Protein AF-0000000076203631 (afdb_homodimer)

Solvent-accessible surface area (backbone atoms only — not comparable to full-atom values): 40685 Å² total; per-residue (Å²): 132,81,82,68,73,54,86,56,91,79,55,89,30,80,54,53,46,38,46,44,26,65,40,68,74,50,63,63,54,38,56,41,88,77,49,19,18,61,64,33,24,41,32,68,60,69,45,66,81,49,62,50,99,61,74,35,20,18,23,36,54,64,45,44,68,76,36,38,41,27,37,27,39,86,60,60,20,25,45,54,44,47,38,35,33,23,18,29,49,13,48,28,66,32,36,33,29,35,38,40,85,86,68,46,77,41,82,59,42,72,54,97,72,64,53,72,34,96,45,40,44,75,48,59,74,85,56,78,60,48,94,51,50,32,33,36,40,36,45,29,30,35,20,51,82,63,71,30,55,37,25,42,14,18,42,38,40,29,29,20,65,53,84,64,60,72,54,65,60,84,60,52,58,31,59,35,36,49,67,51,52,63,27,67,75,73,35,76,42,39,32,30,27,86,85,40,78,42,30,37,43,62,52,61,44,31,55,62,15,62,45,48,32,55,50,58,65,54,57,65,65,61,76,70,66,71,87,73,72,78,75,75,81,71,77,76,65,74,76,62,81,75,63,80,45,67,78,72,60,72,53,45,75,46,78,98,44,58,50,68,40,47,53,46,49,48,40,26,68,46,45,76,42,75,62,93,84,62,58,64,86,50,32,63,58,32,29,54,53,24,60,71,41,48,27,64,48,56,31,18,36,31,52,51,53,42,65,41,64,61,41,81,88,45,35,56,59,52,38,51,56,35,67,72,42,85,77,61,45,60,54,60,46,53,51,34,50,52,51,41,38,79,38,39,84,62,39,67,71,33,67,74,43,68,68,41,57,67,70,58,43,50,53,50,51,50,60,41,47,55,65,69,74,103,132,80,82,68,72,55,86,59,92,77,57,88,30,82,55,54,46,38,47,42,26,66,39,70,76,48,63,64,53,36,56,38,88,77,48,19,19,61,63,32,24,40,32,70,61,68,45,65,81,49,61,50,99,60,74,35,19,18,24,35,55,65,45,44,68,76,37,37,39,28,37,28,38,87,61,60,19,26,44,55,44,48,36,35,32,23,19,29,48,13,47,28,65,31,36,34,28,35,37,39,86,87,70,48,77,41,82,58,44,74,51,96,71,66,51,73,34,98,46,40,45,74,48,60,74,84,57,78,59,45,95,51,50,34,33,35,38,37,43,29,30,35,20,51,83,63,71,31,56,39,26,40,17,19,43,36,42,30,29,21,64,54,84,64,60,73,54,66,58,83,61,52,58,30,61,33,38,48,67,50,51,61,29,68,73,73,36,77,41,37,32,30,27,88,85,42,79,42,31,38,43,62,52,61,44,31,54,62,15,61,44,47,32,53,51,58,64,54,56,66,64,61,74,67,67,70,88,75,71,76,75,76,82,69,80,75,65,74,77,62,81,76,63,78,45,69,80,72,60,72,51,45,73,46,80,98,46,57,52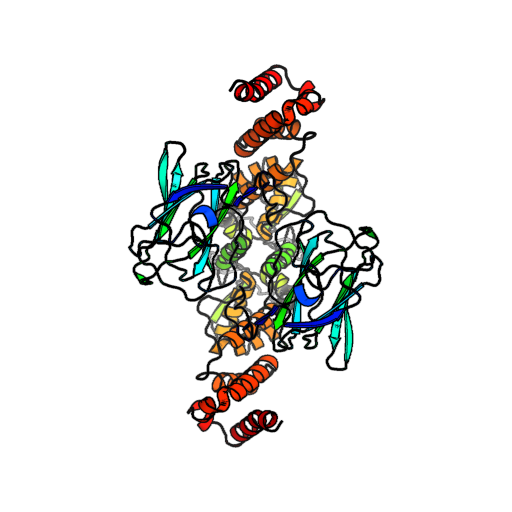,68,40,46,53,49,50,50,42,24,67,46,44,75,42,78,63,93,83,63,59,65,86,51,32,64,57,32,30,54,52,24,60,72,40,50,27,66,49,54,32,19,36,32,51,52,51,41,66,43,65,59,42,80,87,45,34,56,60,52,38,51,56,36,67,72,42,86,77,62,47,61,54,59,46,53,52,35,51,50,51,42,39,78,38,40,83,61,37,67,70,32,66,72,41,67,67,41,57,68,70,58,43,52,52,52,49,50,60,43,47,56,67,68,73,103

Sequence (748 aa):
MAYKAVRNSNGNNPNFVEQWVSKVLHYSSQYDSQSWPASCVEGKPRVYPKYGDIAGAWAQKQKDANQFIEIEYEEKIYIDKIDIYETYHAGMVKCIKAKHPNGSWVKVWNTPKVSCITHSRIFSPDFERLSFQSNVLRIEVDCTVASNWCEIDAVKISGTKFNFDLPPSPADITNDLAKLVNNSQFSDVSFNVNGNIFHGHRAIMSVRSEYFRAMFSFDGSSQKNSSATSYDLSDKSPPSYESLSLSHEKPIELKDVDDRAFSIILHYIYTNKLPQNCQSQILPKVWRTADRFSLDGLKSLAIFELSSALTIQNVVEVYVDVISALPIIESIKTICENYMQENMAEVVRLPSFTSLPQGLMLELIQKMTEKMKIMAYKAVRNSNGNNPNFVEQWVSKVLHYSSQYDSQSWPASCVEGKPRVYPKYGDIAGAWAQKQKDANQFIEIEYEEKIYIDKIDIYETYHAGMVKCIKAKHPNGSWVKVWNTPKVSCITHSRIFSPDFERLSFQSNVLRIEVDCTVASNWCEIDAVKISGTKFNFDLPPSPADITNDLAKLVNNSQFSDVSFNVNGNIFHGHRAIMSVRSEYFRAMFSFDGSSQKNSSATSYDLSDKSPPSYESLSLSHEKPIELKDVDDRAFSIILHYIYTNKLPQNCQSQILPKVWRTADRFSLDGLKSLAIFELSSALTIQNVVEVYVDVISALPIIESIKTICENYMQENMAEVVRLPSFTSLPQGLMLELIQKMTEKMKI

Structure (mmCIF, N/CA/C/O backbone):
data_AF-0000000076203631-model_v1
#
loop_
_entity.id
_entity.type
_entity.pdbx_description
1 polymer 'Speckle-type POZ protein'
#
loop_
_atom_site.group_PDB
_atom_site.id
_atom_site.type_symbol
_atom_site.label_atom_id
_atom_site.label_alt_id
_atom_site.label_comp_id
_atom_site.label_asym_id
_atom_site.label_entity_id
_atom_site.label_seq_id
_atom_site.pdbx_PDB_ins_code
_atom_site.Cartn_x
_atom_site.Cartn_y
_atom_site.Cartn_z
_atom_site.occupancy
_atom_site.B_iso_or_equiv
_atom_site.auth_seq_id
_atom_site.auth_comp_id
_atom_site.auth_asym_id
_atom_site.auth_atom_id
_atom_site.pdbx_PDB_model_num
ATOM 1 N N . MET A 1 1 ? 29.062 17.734 1.979 1 18.59 1 MET A N 1
ATOM 2 C CA . MET A 1 1 ? 27.969 17.703 1.013 1 18.59 1 MET A CA 1
ATOM 3 C C . MET A 1 1 ? 26.703 17.125 1.646 1 18.59 1 MET A C 1
ATOM 5 O O . MET A 1 1 ? 26.688 15.977 2.094 1 18.59 1 MET A O 1
ATOM 9 N N . ALA A 1 2 ? 25.875 17.984 2.279 1 23.89 2 ALA A N 1
ATOM 10 C CA . ALA A 1 2 ? 24.734 17.688 3.15 1 23.89 2 ALA A CA 1
ATOM 11 C C . ALA A 1 2 ? 23.703 16.828 2.436 1 23.89 2 ALA A C 1
ATOM 13 O O . ALA A 1 2 ? 23.234 17.172 1.348 1 23.89 2 ALA A O 1
ATOM 14 N N . TYR A 1 3 ? 23.828 15.578 2.578 1 23.2 3 TYR A N 1
ATOM 15 C CA . TYR A 1 3 ? 22.875 14.648 1.989 1 23.2 3 TYR A CA 1
ATOM 16 C C . TYR A 1 3 ? 21.438 15.078 2.287 1 23.2 3 TYR A C 1
ATOM 18 O O . TYR A 1 3 ? 21.031 15.141 3.449 1 23.2 3 TYR A O 1
ATOM 26 N N . LYS A 1 4 ? 20.969 16.016 1.452 1 29.23 4 LYS A N 1
ATOM 27 C CA . LYS A 1 4 ? 19.609 16.562 1.559 1 29.23 4 LYS A CA 1
ATOM 28 C C . LYS A 1 4 ? 18.578 15.445 1.668 1 29.23 4 LYS A C 1
ATOM 30 O O . LYS A 1 4 ? 18.797 14.336 1.178 1 29.23 4 LYS A O 1
ATOM 35 N N . ALA A 1 5 ? 17.562 15.648 2.492 1 32.19 5 ALA A N 1
ATOM 36 C CA . ALA A 1 5 ? 16.391 14.836 2.791 1 32.19 5 ALA A CA 1
ATOM 37 C C . ALA A 1 5 ? 15.773 14.266 1.515 1 32.19 5 ALA A C 1
ATOM 39 O O . ALA A 1 5 ? 15.586 14.984 0.53 1 32.19 5 ALA A O 1
ATOM 40 N N . VAL A 1 6 ? 16.047 13.031 1.18 1 31.91 6 VAL A N 1
ATOM 41 C CA . VAL A 1 6 ? 15.484 12.297 0.057 1 31.91 6 VAL A CA 1
ATOM 42 C C . VAL A 1 6 ? 13.969 12.445 0.049 1 31.91 6 VAL A C 1
ATOM 44 O O . VAL A 1 6 ? 13.32 12.336 1.095 1 31.91 6 VAL A O 1
ATOM 47 N N . ARG A 1 7 ? 13.398 13.078 -0.939 1 34.06 7 ARG A N 1
ATOM 48 C CA . ARG A 1 7 ? 11.961 13.203 -1.14 1 34.06 7 ARG A CA 1
ATOM 49 C C . ARG A 1 7 ? 11.281 11.844 -1.114 1 34.06 7 ARG A C 1
ATOM 51 O O . ARG A 1 7 ? 11.703 10.922 -1.82 1 34.06 7 ARG A O 1
ATOM 58 N N . ASN A 1 8 ? 10.68 11.312 -0.001 1 37.34 8 ASN A N 1
ATOM 59 C CA . ASN A 1 8 ? 9.977 10.062 0.277 1 37.34 8 ASN A CA 1
ATOM 60 C C . ASN A 1 8 ? 8.758 9.891 -0.634 1 37.34 8 ASN A C 1
ATOM 62 O O . ASN A 1 8 ? 8.266 10.859 -1.207 1 37.34 8 ASN A O 1
ATOM 66 N N . SER A 1 9 ? 8.297 8.68 -0.839 1 37.81 9 SER A N 1
ATOM 67 C CA . SER A 1 9 ? 7.133 8.18 -1.564 1 37.81 9 SER A CA 1
ATOM 68 C C . SER A 1 9 ? 5.859 8.898 -1.138 1 37.81 9 SER A C 1
ATOM 70 O O . SER A 1 9 ? 4.82 8.781 -1.794 1 37.81 9 SER A O 1
ATOM 72 N N . ASN A 1 10 ? 5.633 9.195 0.218 1 41.84 10 ASN A N 1
ATOM 73 C CA . ASN A 1 10 ? 4.398 9.773 0.736 1 41.84 10 ASN A CA 1
ATOM 74 C C . ASN A 1 10 ? 4.254 11.242 0.331 1 41.84 10 ASN A C 1
ATOM 76 O O . ASN A 1 10 ? 4.547 12.141 1.121 1 41.84 10 ASN A O 1
ATOM 80 N N . GLY A 1 11 ? 4.18 11.5 -0.825 1 53.25 11 GLY A N 1
ATOM 81 C CA . GLY A 1 11 ? 3.926 12.844 -1.324 1 53.25 11 GLY A CA 1
ATOM 82 C C . GLY A 1 11 ? 4.883 13.875 -0.764 1 53.25 11 GLY A C 1
ATOM 83 O O . GLY A 1 11 ? 5.691 13.57 0.117 1 53.25 11 GLY A O 1
ATOM 84 N N . ASN A 1 12 ? 5.133 14.93 -1.358 1 68.88 12 ASN A N 1
ATOM 85 C CA . ASN A 1 12 ? 6.012 16.094 -1.27 1 68.88 12 ASN A CA 1
ATOM 86 C C . ASN A 1 12 ? 5.738 16.906 -0.008 1 68.88 12 ASN A C 1
ATOM 88 O O . ASN A 1 12 ? 5.801 18.141 -0.033 1 68.88 12 ASN A O 1
ATOM 92 N N . ASN A 1 13 ? 5.371 16.031 1.267 1 86.5 13 ASN A N 1
ATOM 93 C CA . ASN A 1 13 ? 5.172 16.875 2.441 1 86.5 13 ASN A CA 1
ATOM 94 C C . ASN A 1 13 ? 6.496 17.219 3.119 1 86.5 13 ASN A C 1
ATOM 96 O O . ASN A 1 13 ? 7.203 16.328 3.592 1 86.5 13 ASN A O 1
ATOM 100 N N . PRO A 1 14 ? 6.805 18.391 3.217 1 89.38 14 PRO A N 1
ATOM 101 C CA . PRO A 1 14 ? 8.102 18.812 3.752 1 89.38 14 PRO A CA 1
ATOM 102 C C . PRO A 1 14 ? 8.242 18.516 5.246 1 89.38 14 PRO A C 1
ATOM 104 O O . PRO A 1 14 ? 9.352 18.562 5.785 1 89.38 14 PRO A O 1
ATOM 107 N N . ASN A 1 15 ? 7.125 18.266 5.906 1 92.56 15 ASN A N 1
ATOM 108 C CA . ASN A 1 15 ? 7.168 18.016 7.34 1 92.56 15 ASN A CA 1
ATOM 109 C C . ASN A 1 15 ? 7.285 16.516 7.633 1 92.56 15 ASN A C 1
ATOM 111 O O . ASN A 1 15 ? 7.363 16.109 8.797 1 92.56 15 ASN A O 1
ATOM 115 N N . PHE A 1 16 ? 7.234 15.695 6.672 1 92.94 16 PHE A N 1
ATOM 116 C CA . PHE A 1 16 ? 7.578 14.281 6.754 1 92.94 16 PHE A CA 1
ATOM 117 C C . PHE A 1 16 ? 8.992 14.031 6.242 1 92.94 16 PHE A C 1
ATOM 119 O O . PHE A 1 16 ? 9.32 14.391 5.109 1 92.94 16 PHE A O 1
ATOM 126 N N . VAL A 1 17 ? 9.805 13.406 7.129 1 94.06 17 VAL A N 1
ATOM 127 C CA . VAL A 1 17 ? 11.227 13.305 6.824 1 94.06 17 VAL A CA 1
ATOM 128 C C . VAL A 1 17 ? 11.648 11.836 6.793 1 94.06 17 VAL A C 1
ATOM 130 O O . VAL A 1 17 ? 11.242 11.047 7.652 1 94.06 17 VAL A O 1
ATOM 133 N N . GLU A 1 18 ? 12.312 11.5 5.766 1 93.69 18 GLU A N 1
ATOM 134 C CA . GLU A 1 18 ? 13.07 10.25 5.688 1 93.69 18 GLU A CA 1
ATOM 135 C C . GLU A 1 18 ? 14.57 10.516 5.648 1 93.69 18 GLU A C 1
ATOM 137 O O . GLU A 1 18 ? 15.039 11.359 4.875 1 93.69 18 GLU A O 1
ATOM 142 N N . GLN A 1 19 ? 15.266 9.875 6.488 1 95.25 19 GLN A N 1
ATOM 143 C CA . GLN A 1 19 ? 16.688 10.18 6.523 1 95.25 19 GLN A CA 1
ATOM 144 C C . GLN A 1 19 ? 17.516 8.93 6.809 1 95.25 19 GLN A C 1
ATOM 146 O O . GLN A 1 19 ? 17.047 8.008 7.484 1 95.25 19 GLN A O 1
ATOM 151 N N . TRP A 1 20 ? 18.656 8.953 6.273 1 96.56 20 TRP A N 1
ATOM 152 C CA . TRP A 1 20 ? 19.688 7.938 6.516 1 96.56 20 TRP A CA 1
ATOM 153 C C . TRP A 1 20 ? 20.656 8.398 7.586 1 96.56 20 TRP A C 1
ATOM 155 O O . TRP A 1 20 ? 20.703 9.578 7.938 1 96.56 20 TRP A O 1
ATOM 165 N N . VAL A 1 21 ? 21.438 7.473 8.039 1 98.44 21 VAL A N 1
ATOM 166 C CA . VAL A 1 21 ? 22.422 7.754 9.078 1 98.44 21 VAL A CA 1
ATOM 167 C C . VAL A 1 21 ? 23.422 8.781 8.578 1 98.44 21 VAL A C 1
ATOM 169 O O . VAL A 1 21 ? 23.969 8.641 7.48 1 98.44 21 VAL A O 1
ATOM 172 N N . SER A 1 22 ? 23.656 9.828 9.406 1 98.06 22 SER A N 1
ATOM 173 C CA . SER A 1 22 ? 24.625 10.867 9.086 1 98.06 22 SER A CA 1
ATOM 174 C C . SER A 1 22 ? 25.984 10.555 9.68 1 98.06 22 SER A C 1
ATOM 176 O O . SER A 1 22 ? 27.016 10.812 9.047 1 98.06 22 SER A O 1
ATOM 178 N N . LYS A 1 23 ? 25.875 10 10.891 1 98.25 23 LYS A N 1
ATOM 179 C CA . LYS A 1 23 ? 27.141 9.789 11.602 1 98.25 23 LYS A CA 1
ATOM 180 C C . LYS A 1 23 ? 27.016 8.656 12.617 1 98.25 23 LYS A C 1
ATOM 182 O O . LYS A 1 23 ? 25.984 8.531 13.289 1 98.25 23 LYS A O 1
ATOM 187 N N . VAL A 1 24 ? 28.109 7.875 12.742 1 98.56 24 VAL A N 1
ATOM 188 C CA . VAL A 1 24 ? 28.203 6.883 13.812 1 98.56 24 VAL A CA 1
ATOM 189 C C . VAL A 1 24 ? 28.828 7.516 15.047 1 98.56 24 VAL A C 1
ATOM 191 O O . VAL A 1 24 ? 29.906 8.102 14.977 1 98.56 24 VAL A O 1
ATOM 194 N N . LEU A 1 25 ? 28.172 7.391 16.109 1 98.44 25 LEU A N 1
ATOM 195 C CA . LEU A 1 25 ? 28.641 8 17.344 1 98.44 25 LEU A CA 1
ATOM 196 C C . LEU A 1 25 ? 29.516 7.027 18.125 1 98.44 25 LEU A C 1
ATOM 198 O O . LEU A 1 25 ? 30.594 7.391 18.578 1 98.44 25 LEU A O 1
ATOM 202 N N . HIS A 1 26 ? 28.969 5.863 18.438 1 98.31 26 HIS A N 1
ATOM 203 C CA . HIS A 1 26 ? 29.641 4.828 19.219 1 98.31 26 HIS A CA 1
ATOM 204 C C . HIS A 1 26 ? 29.297 3.438 18.688 1 98.31 26 HIS A C 1
ATOM 206 O O . HIS A 1 26 ? 28.297 3.258 18 1 98.31 26 HIS A O 1
ATOM 212 N N . TYR A 1 27 ? 30.172 2.506 18.969 1 98.44 27 TYR A N 1
ATOM 213 C CA . TYR A 1 27 ? 29.922 1.109 18.625 1 98.44 27 TYR A CA 1
ATOM 214 C C . TYR A 1 27 ? 30.719 0.175 19.531 1 98.44 27 TYR A C 1
ATOM 216 O O . TYR A 1 27 ? 31.719 0.58 20.125 1 98.44 27 TYR A O 1
ATOM 224 N N . SER A 1 28 ? 30.25 -0.989 19.625 1 98 28 SER A N 1
ATOM 225 C CA . SER A 1 28 ? 30.906 -1.979 20.469 1 98 28 SER A CA 1
ATOM 226 C C . SER A 1 28 ? 32.188 -2.494 19.844 1 98 28 SER A C 1
ATOM 228 O O . SER A 1 28 ? 33.25 -2.504 20.484 1 98 28 SER A O 1
ATOM 230 N N . SER A 1 29 ? 32.062 -3.045 18.594 1 97.62 29 SER A N 1
ATOM 231 C CA . SER A 1 29 ? 33.219 -3.535 17.859 1 97.62 29 SER A CA 1
ATOM 232 C C . SER A 1 29 ? 33 -3.447 16.344 1 97.62 29 SER A C 1
ATOM 234 O O . SER A 1 29 ? 31.891 -3.141 15.898 1 97.62 29 SER A O 1
ATOM 236 N N . GLN A 1 30 ? 34 -3.545 15.586 1 97.44 30 GLN A N 1
ATOM 237 C CA . GLN A 1 30 ? 33.938 -3.629 14.133 1 97.44 30 GLN A CA 1
ATOM 238 C C . GLN A 1 30 ? 34.938 -4.66 13.609 1 97.44 30 GLN A C 1
ATOM 240 O O . GLN A 1 30 ? 36.031 -4.824 14.164 1 97.44 30 GLN A O 1
ATOM 245 N N . TYR A 1 31 ? 34.594 -5.324 12.656 1 95.75 31 TYR A N 1
ATOM 246 C CA . TYR A 1 31 ? 35.438 -6.391 12.141 1 95.75 31 TYR A CA 1
ATOM 247 C C . TYR A 1 31 ? 36.812 -5.852 11.727 1 95.75 31 TYR A C 1
ATOM 249 O O . TYR A 1 31 ? 37.844 -6.426 12.078 1 95.75 31 TYR A O 1
ATOM 257 N N . ASP A 1 32 ? 36.781 -4.801 10.922 1 94.5 32 ASP A N 1
ATOM 258 C CA . ASP A 1 32 ? 38 -4.082 10.57 1 94.5 32 ASP A CA 1
ATOM 259 C C . ASP A 1 32 ? 37.719 -2.633 10.195 1 94.5 32 ASP A C 1
ATOM 261 O O . ASP A 1 32 ? 36.562 -2.207 10.234 1 94.5 32 ASP A O 1
ATOM 265 N N . SER A 1 33 ? 38.719 -1.837 9.883 1 94.5 33 SER A N 1
ATOM 266 C CA . SER A 1 33 ? 38.531 -0.406 9.664 1 94.5 33 SER A CA 1
ATOM 267 C C . SER A 1 33 ? 38.406 -0.086 8.172 1 94.5 33 SER A C 1
ATOM 269 O O . SER A 1 33 ? 38.219 1.069 7.801 1 94.5 33 SER A O 1
ATOM 271 N N . GLN A 1 34 ? 38.375 -1.071 7.391 1 93 34 GLN A N 1
ATOM 272 C CA . GLN A 1 34 ? 38.406 -0.813 5.957 1 93 34 GLN A CA 1
ATOM 273 C C . GLN A 1 34 ? 37.188 -1.383 5.258 1 93 34 GLN A C 1
ATOM 275 O O . GLN A 1 34 ? 36.469 -0.658 4.566 1 93 34 GLN A O 1
ATOM 280 N N . SER A 1 35 ? 36.938 -2.672 5.535 1 94 35 SER A N 1
ATOM 281 C CA . SER A 1 35 ? 35.906 -3.387 4.766 1 94 35 SER A CA 1
ATOM 282 C C . SER A 1 35 ? 34.562 -3.395 5.488 1 94 35 SER A C 1
ATOM 284 O O . SER A 1 35 ? 33.531 -3.193 4.867 1 94 35 SER A O 1
ATOM 286 N N . TRP A 1 36 ? 34.688 -3.598 6.793 1 96.44 36 TRP A N 1
ATOM 287 C CA . TRP A 1 36 ? 33.438 -3.748 7.562 1 96.44 36 TRP A CA 1
ATOM 288 C C . TRP A 1 36 ? 33.469 -2.842 8.789 1 96.44 36 TRP A C 1
ATOM 290 O O . TRP A 1 36 ? 33.156 -3.285 9.898 1 96.44 36 TRP A O 1
ATOM 300 N N . PRO A 1 37 ? 33.812 -1.604 8.539 1 97.81 37 PRO A N 1
ATOM 301 C CA . PRO A 1 37 ? 33.781 -0.687 9.68 1 97.81 37 PRO A CA 1
ATOM 302 C C . PRO A 1 37 ? 32.344 -0.264 10.055 1 97.81 37 PRO A C 1
ATOM 304 O O . PRO A 1 37 ? 31.422 -0.428 9.25 1 97.81 37 PRO A O 1
ATOM 307 N N . ALA A 1 38 ? 32.188 0.257 11.234 1 98.06 38 ALA A N 1
ATOM 308 C CA . ALA A 1 38 ? 30.891 0.779 11.688 1 98.06 38 ALA A CA 1
ATOM 309 C C . ALA A 1 38 ? 30.406 1.916 10.789 1 98.06 38 ALA A C 1
ATOM 311 O O . ALA A 1 38 ? 29.203 2.082 10.578 1 98.06 38 ALA A O 1
ATOM 312 N N . SER A 1 39 ? 31.312 2.645 10.18 1 97.62 39 SER A N 1
ATOM 313 C CA . SER A 1 39 ? 30.984 3.824 9.391 1 97.62 39 SER A CA 1
ATOM 314 C C . SER A 1 39 ? 30.266 3.443 8.102 1 97.62 39 SER A C 1
ATOM 316 O O . SER A 1 39 ? 29.688 4.301 7.422 1 97.62 39 SER A O 1
ATOM 318 N N . CYS A 1 40 ? 30.266 2.174 7.809 1 96.88 40 CYS A N 1
ATOM 319 C CA . CYS A 1 40 ? 29.609 1.71 6.598 1 96.88 40 CYS A CA 1
ATOM 320 C C . CYS A 1 40 ? 28.094 1.896 6.695 1 96.88 40 CYS A C 1
ATOM 322 O O . CYS A 1 40 ? 27.391 1.876 5.68 1 96.88 40 CYS A O 1
ATOM 324 N N . VAL A 1 41 ? 27.594 2.1 7.902 1 97.81 41 VAL A N 1
ATOM 325 C CA . VAL A 1 41 ? 26.156 2.238 8.094 1 97.81 41 VAL A CA 1
ATOM 326 C C . VAL A 1 41 ? 25.719 3.646 7.699 1 97.81 41 VAL A C 1
ATOM 328 O O . VAL A 1 41 ? 24.516 3.918 7.57 1 97.81 41 VAL A O 1
ATOM 331 N N . GLU A 1 42 ? 26.672 4.551 7.516 1 97.38 42 GLU A N 1
ATOM 332 C CA . GLU A 1 42 ? 26.359 5.93 7.164 1 97.38 42 GLU A CA 1
ATOM 333 C C . GLU A 1 42 ? 25.891 6.031 5.711 1 97.38 42 GLU A C 1
ATOM 335 O O . GLU A 1 42 ? 26.562 5.543 4.805 1 97.38 42 GLU A O 1
ATOM 340 N N . GLY A 1 43 ? 24.734 6.641 5.582 1 94.31 43 GLY A N 1
ATOM 341 C CA . GLY A 1 43 ? 24.219 6.859 4.238 1 94.31 43 GLY A CA 1
ATOM 342 C C . GLY A 1 43 ? 23.344 5.723 3.742 1 94.31 43 GLY A C 1
ATOM 343 O O . GLY A 1 43 ? 22.766 4.977 4.539 1 94.31 43 GLY A O 1
ATOM 344 N N . LYS A 1 44 ? 23.156 5.75 2.412 1 90.25 44 LYS A N 1
ATOM 345 C CA . LYS A 1 44 ? 22.312 4.77 1.737 1 90.25 44 LYS A CA 1
ATOM 346 C C . LYS A 1 44 ? 22.984 3.4 1.696 1 90.25 44 LYS A C 1
ATOM 348 O O . LYS A 1 44 ? 24.203 3.299 1.832 1 90.25 44 LYS A O 1
ATOM 353 N N . PRO A 1 45 ? 22.172 2.336 1.548 1 90.31 45 PRO A N 1
ATOM 354 C CA . PRO A 1 45 ? 22.766 0.994 1.513 1 90.31 45 PRO A CA 1
ATOM 355 C C . PRO A 1 45 ? 23.797 0.835 0.407 1 90.31 45 PRO A C 1
ATOM 357 O O . PRO A 1 45 ? 23.625 1.36 -0.695 1 90.31 45 PRO A O 1
ATOM 360 N N . ARG A 1 46 ? 24.844 0.086 0.727 1 87.5 46 ARG A N 1
ATOM 361 C CA . ARG A 1 46 ? 25.906 -0.167 -0.228 1 87.5 46 ARG A CA 1
ATOM 362 C C . ARG A 1 46 ? 25.875 -1.606 -0.73 1 87.5 46 ARG A C 1
ATOM 364 O O . ARG A 1 46 ? 26.328 -1.896 -1.84 1 87.5 46 ARG A O 1
ATOM 371 N N . VAL A 1 47 ? 25.344 -2.455 0.108 1 88.94 47 VAL A N 1
ATOM 372 C CA . VAL A 1 47 ? 25.406 -3.885 -0.185 1 88.94 47 VAL A CA 1
ATOM 373 C C . VAL A 1 47 ? 24.016 -4.391 -0.554 1 88.94 47 VAL A C 1
ATOM 375 O O . VAL A 1 47 ? 23.844 -5.094 -1.552 1 88.94 47 VAL A O 1
ATOM 378 N N . TYR A 1 48 ? 23.078 -4.008 0.145 1 86.56 48 TYR A N 1
ATOM 379 C CA . TYR A 1 48 ? 21.703 -4.426 -0.113 1 86.56 48 TYR A CA 1
ATOM 380 C C . TYR A 1 48 ? 21.281 -4.09 -1.541 1 86.56 48 TYR A C 1
ATOM 382 O O . TYR A 1 48 ? 21.609 -3.018 -2.053 1 86.56 48 TYR A O 1
ATOM 390 N N . PRO A 1 49 ? 20.609 -5.102 -2.205 1 82.38 49 PRO A N 1
ATOM 391 C CA . PRO A 1 49 ? 19.875 -6.27 -1.702 1 82.38 49 PRO A CA 1
ATOM 392 C C . PRO A 1 49 ? 20.703 -7.559 -1.806 1 82.38 49 PRO A C 1
ATOM 394 O O . PRO A 1 49 ? 20.156 -8.648 -1.621 1 82.38 49 PRO A O 1
ATOM 397 N N . LYS A 1 50 ? 21.953 -7.469 -2.023 1 80.75 50 LYS A N 1
ATOM 398 C CA . LYS A 1 50 ? 22.797 -8.664 -2.107 1 80.75 50 LYS A CA 1
ATOM 399 C C . LYS A 1 50 ? 22.938 -9.328 -0.741 1 80.75 50 LYS A C 1
ATOM 401 O O . LYS A 1 50 ? 22.797 -8.672 0.292 1 80.75 50 LYS A O 1
ATOM 406 N N . TYR A 1 51 ? 23.172 -10.594 -0.762 1 87.31 51 TYR A N 1
ATOM 407 C CA . TYR A 1 51 ? 23.375 -11.391 0.44 1 87.31 51 TYR A CA 1
ATOM 408 C C . TYR A 1 51 ? 24.719 -12.133 0.381 1 87.31 51 TYR A C 1
ATOM 410 O O . TYR A 1 51 ? 25.047 -12.734 -0.64 1 87.31 51 TYR A O 1
ATOM 418 N N . GLY A 1 52 ? 25.391 -12.102 1.353 1 89.44 52 GLY A N 1
ATOM 419 C CA . GLY A 1 52 ? 26.672 -12.773 1.439 1 89.44 52 GLY A CA 1
ATOM 420 C C . GLY A 1 52 ? 27.75 -11.938 2.107 1 89.44 52 GLY A C 1
ATOM 421 O O . GLY A 1 52 ? 27.469 -10.836 2.592 1 89.44 52 GLY A O 1
ATOM 422 N N . ASP A 1 53 ? 28.906 -12.461 2.193 1 90.81 53 ASP A N 1
ATOM 423 C CA . ASP A 1 53 ? 30.047 -11.781 2.803 1 90.81 53 ASP A CA 1
ATOM 424 C C . ASP A 1 53 ? 30.641 -10.75 1.85 1 90.81 53 ASP A C 1
ATOM 426 O O . ASP A 1 53 ? 31.719 -10.969 1.28 1 90.81 53 ASP A O 1
ATOM 430 N N . ILE A 1 54 ? 29.969 -9.688 1.762 1 92 54 ILE A N 1
ATOM 431 C CA . ILE A 1 54 ? 30.344 -8.617 0.835 1 92 54 ILE A CA 1
ATOM 432 C C . ILE A 1 54 ? 30.719 -7.359 1.616 1 92 54 ILE A C 1
ATOM 434 O O . ILE A 1 54 ? 29.922 -6.875 2.432 1 92 54 ILE A O 1
ATOM 438 N N . ALA A 1 55 ? 31.859 -6.828 1.28 1 93.94 55 ALA A N 1
ATOM 439 C CA . ALA A 1 55 ? 32.375 -5.66 1.999 1 93.94 55 ALA A CA 1
ATOM 440 C C . ALA A 1 55 ? 31.469 -4.453 1.79 1 93.94 55 ALA A C 1
ATOM 442 O O . ALA A 1 55 ? 30.969 -4.227 0.686 1 93.94 55 ALA A O 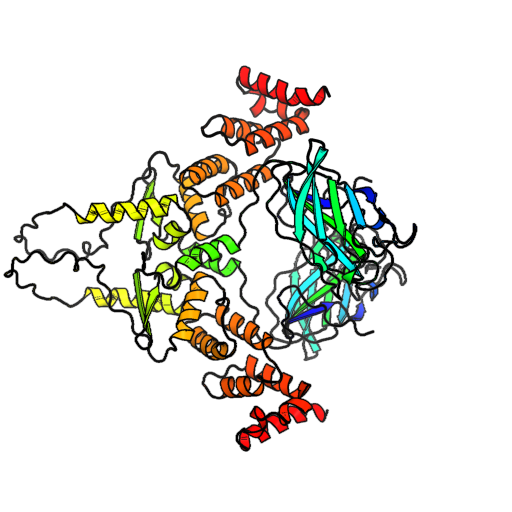1
ATOM 443 N N . GLY A 1 56 ? 31.297 -3.639 2.883 1 94.31 56 GLY A N 1
ATOM 444 C CA . GLY A 1 56 ? 30.531 -2.406 2.727 1 94.31 56 GLY A CA 1
ATOM 445 C C . GLY A 1 56 ? 29.453 -2.234 3.771 1 94.31 56 GLY A C 1
ATOM 446 O O . GLY A 1 56 ? 28.719 -1.248 3.748 1 94.31 56 GLY A O 1
ATOM 447 N N . ALA A 1 57 ? 29.422 -3.217 4.77 1 97 57 ALA A N 1
ATOM 448 C CA . ALA A 1 57 ? 28.469 -3.152 5.871 1 97 57 ALA A CA 1
ATOM 449 C C . ALA A 1 57 ? 29.188 -3.205 7.219 1 97 57 ALA A C 1
ATOM 451 O O . ALA A 1 57 ? 30.359 -3.572 7.289 1 97 57 ALA A O 1
ATOM 452 N N . TRP A 1 58 ? 28.453 -2.84 8.227 1 98.31 58 TRP A N 1
ATOM 453 C CA . TRP A 1 58 ? 29.016 -2.984 9.57 1 98.31 58 TRP A CA 1
ATOM 454 C C . TRP A 1 58 ? 28.953 -4.434 10.031 1 98.31 58 TRP A C 1
ATOM 456 O O . TRP A 1 58 ? 27.891 -5.059 9.977 1 98.31 58 TRP A O 1
ATOM 466 N N . ALA A 1 59 ? 30.062 -4.918 10.422 1 97.94 59 ALA A N 1
ATOM 467 C CA . ALA A 1 59 ? 30.188 -6.227 11.062 1 97.94 59 ALA A CA 1
ATOM 468 C C . ALA A 1 59 ? 30.969 -6.137 12.367 1 97.94 59 ALA A C 1
ATOM 470 O O . ALA A 1 59 ? 31.906 -5.352 12.484 1 97.94 59 ALA A O 1
ATOM 471 N N . GLN A 1 60 ? 30.578 -6.98 13.266 1 96.56 60 GLN A N 1
ATOM 472 C CA . GLN A 1 60 ? 31.203 -6.945 14.586 1 96.56 60 GLN A CA 1
ATOM 473 C C . GLN A 1 60 ? 32.438 -7.82 14.625 1 96.56 60 GLN A C 1
ATOM 475 O O . GLN A 1 60 ? 32.531 -8.828 13.922 1 96.56 60 GLN A O 1
ATOM 480 N N . LYS A 1 61 ? 33.375 -7.402 15.43 1 96.81 61 LYS A N 1
ATOM 481 C CA . LYS A 1 61 ? 34.531 -8.234 15.688 1 96.81 61 LYS A CA 1
ATOM 482 C C . LYS A 1 61 ? 34.188 -9.367 16.656 1 96.81 61 LYS A C 1
ATOM 484 O O . LYS A 1 61 ? 34.562 -10.523 16.422 1 96.81 61 LYS A O 1
ATOM 489 N N . GLN A 1 62 ? 33.531 -8.938 17.781 1 95.5 62 GLN A N 1
ATOM 490 C CA . GLN A 1 62 ? 33.125 -9.914 18.781 1 95.5 62 GLN A CA 1
ATOM 491 C C . GLN A 1 62 ? 31.797 -10.562 18.391 1 95.5 62 GLN A C 1
ATOM 493 O O . GLN A 1 62 ? 30.875 -9.891 17.906 1 95.5 62 GLN A O 1
ATOM 498 N N . LYS A 1 63 ? 31.719 -11.812 18.625 1 95.56 63 LYS A N 1
ATOM 499 C CA . LYS A 1 63 ? 30.547 -12.562 18.188 1 95.56 63 LYS A CA 1
ATOM 500 C C . LYS A 1 63 ? 29.641 -12.906 19.375 1 95.56 63 LYS A C 1
ATOM 502 O O . LYS A 1 63 ? 29.094 -14.008 19.453 1 95.56 63 LYS A O 1
ATOM 507 N N . ASP A 1 64 ? 29.547 -11.992 20.281 1 95.5 64 ASP A N 1
ATOM 508 C CA . ASP A 1 64 ? 28.75 -12.234 21.484 1 95.5 64 ASP A CA 1
ATOM 509 C C . ASP A 1 64 ? 27.406 -11.516 21.406 1 95.5 64 ASP A C 1
ATOM 511 O O . ASP A 1 64 ? 27 -11.07 20.344 1 95.5 64 ASP A O 1
ATOM 515 N N . ALA A 1 65 ? 26.672 -11.477 22.578 1 95.56 65 ALA A N 1
ATOM 516 C CA . ALA A 1 65 ? 25.297 -10.977 22.609 1 95.56 65 ALA A CA 1
ATOM 517 C C . ALA A 1 65 ? 25.266 -9.508 23.016 1 95.56 65 ALA A C 1
ATOM 519 O O . ALA A 1 65 ? 24.188 -8.953 23.281 1 95.56 65 ALA A O 1
ATOM 520 N N . ASN A 1 66 ? 26.359 -8.797 23.031 1 95.88 66 ASN A N 1
ATOM 521 C CA . ASN A 1 66 ? 26.406 -7.461 23.609 1 95.88 66 ASN A CA 1
ATOM 522 C C . ASN A 1 66 ? 26.875 -6.422 22.594 1 95.88 66 ASN A C 1
ATOM 524 O O . ASN A 1 66 ? 27.422 -5.383 22.969 1 95.88 66 ASN A O 1
ATOM 528 N N . GLN A 1 67 ? 26.672 -6.734 21.375 1 97.69 67 GLN A N 1
ATOM 529 C CA . GLN A 1 67 ? 27.125 -5.816 20.328 1 97.69 67 GLN A CA 1
ATOM 530 C C . GLN A 1 67 ? 26.094 -4.719 20.078 1 97.69 67 GLN A C 1
ATOM 532 O O . GLN A 1 67 ? 24.891 -4.961 20.156 1 97.69 67 GLN A O 1
ATOM 537 N N . PHE A 1 68 ? 26.594 -3.479 19.812 1 98.56 68 PHE A N 1
ATOM 538 C CA . PHE A 1 68 ? 25.672 -2.379 19.547 1 98.56 68 PHE A CA 1
ATOM 539 C C . PHE A 1 68 ? 26.328 -1.333 18.641 1 98.5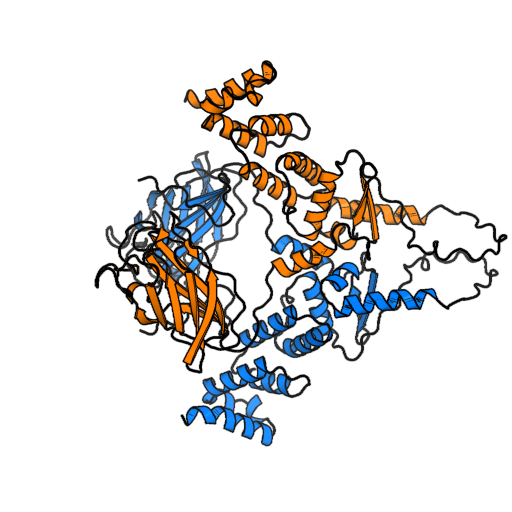6 68 PHE A C 1
ATOM 541 O O . PHE A 1 68 ? 27.547 -1.325 18.469 1 98.56 68 PHE A O 1
ATOM 548 N N . ILE A 1 69 ? 25.5 -0.532 18.031 1 98.75 69 ILE A N 1
ATOM 549 C CA . ILE A 1 69 ? 25.938 0.646 17.281 1 98.75 69 ILE A CA 1
ATOM 550 C C . ILE A 1 69 ? 25.016 1.819 17.594 1 98.75 69 ILE A C 1
ATOM 552 O O . ILE A 1 69 ? 23.797 1.646 17.734 1 98.75 69 ILE A O 1
ATOM 556 N N . GLU A 1 70 ? 25.594 2.971 17.875 1 98.81 70 GLU A N 1
ATOM 557 C CA . GLU A 1 70 ? 24.875 4.223 18.094 1 98.81 70 GLU A CA 1
ATOM 558 C C . GLU A 1 70 ? 25.031 5.168 16.906 1 98.81 70 GLU A C 1
ATOM 560 O O . GLU A 1 70 ? 26.156 5.512 16.531 1 98.81 70 GLU A O 1
ATOM 565 N N . ILE A 1 71 ? 23.922 5.566 16.422 1 98.81 71 ILE A N 1
ATOM 566 C CA . ILE A 1 71 ? 23.953 6.293 15.156 1 98.81 71 ILE A CA 1
ATOM 567 C C . ILE A 1 71 ? 23.141 7.582 15.281 1 98.81 71 ILE A C 1
ATOM 569 O O . ILE A 1 71 ? 22.203 7.652 16.078 1 98.81 71 ILE A O 1
ATOM 573 N N . GLU A 1 72 ? 23.531 8.539 14.461 1 98.69 72 GLU A N 1
ATOM 574 C CA . GLU A 1 72 ? 22.922 9.859 14.492 1 98.69 72 GLU A CA 1
ATOM 575 C C . GLU A 1 72 ? 22.422 10.273 13.109 1 98.69 72 GLU A C 1
ATOM 577 O O . GLU A 1 72 ? 23.062 9.961 12.094 1 98.69 72 GLU A O 1
ATOM 582 N N . TYR A 1 73 ? 21.328 10.898 13.141 1 98.31 73 TYR A N 1
ATOM 583 C CA . TYR A 1 73 ? 20.734 11.477 11.945 1 98.31 73 TYR A CA 1
ATOM 584 C C . TYR A 1 73 ? 20.812 13 11.969 1 98.31 73 TYR A C 1
ATOM 586 O O . TYR A 1 73 ? 21.109 13.594 13.008 1 98.31 73 TYR A O 1
ATOM 594 N N . GLU A 1 74 ? 20.547 13.57 10.898 1 97.25 74 GLU A N 1
ATOM 595 C CA . GLU A 1 74 ? 20.719 15.016 10.75 1 97.25 74 GLU A CA 1
ATOM 596 C C . GLU A 1 74 ? 19.641 15.781 11.531 1 97.25 74 GLU A C 1
ATOM 598 O O . GLU A 1 74 ? 19.953 16.719 12.266 1 97.25 74 GLU A O 1
ATOM 603 N N . GLU A 1 75 ? 18.422 15.375 11.43 1 96.19 75 GLU A N 1
ATOM 604 C CA . GLU A 1 75 ? 17.312 16.109 12.016 1 96.19 75 GLU A CA 1
ATOM 605 C C . GLU A 1 75 ? 16.625 15.297 13.102 1 96.19 75 GLU A C 1
ATOM 607 O O . GLU A 1 75 ? 16.438 14.086 12.961 1 96.19 75 GLU A O 1
ATOM 612 N N . LYS A 1 76 ? 16.234 16.016 14.125 1 97.56 76 LYS A N 1
ATOM 613 C CA . LYS A 1 76 ? 15.375 15.391 15.133 1 97.56 76 LYS A CA 1
ATOM 614 C C . LYS A 1 76 ? 13.93 15.312 14.656 1 97.56 76 LYS A C 1
ATOM 616 O O . LYS A 1 76 ? 13.367 16.312 14.211 1 97.56 76 LYS A O 1
ATOM 621 N N . ILE A 1 77 ? 13.359 14.125 14.742 1 97.44 77 ILE A N 1
ATOM 622 C CA . ILE A 1 77 ? 11.984 13.969 14.297 1 97.44 77 ILE A CA 1
ATOM 623 C C . ILE A 1 77 ? 11.219 13.078 15.266 1 97.44 77 ILE A C 1
ATOM 625 O O . ILE A 1 77 ? 11.82 12.438 16.141 1 97.44 77 ILE A O 1
ATOM 629 N N . TYR A 1 78 ? 9.898 13.172 15.195 1 97.19 78 TYR A N 1
ATOM 630 C CA . TYR A 1 78 ? 9.047 12.164 15.812 1 97.19 78 TYR A CA 1
ATOM 631 C C . TYR A 1 78 ? 9.055 10.875 15 1 97.19 78 TYR A C 1
ATOM 633 O O . TYR A 1 78 ? 8.359 10.773 13.984 1 97.19 78 TYR A O 1
ATOM 641 N N . ILE A 1 79 ? 9.766 9.906 15.469 1 97.62 79 ILE A N 1
ATOM 642 C CA . ILE A 1 79 ? 10.055 8.719 14.664 1 97.62 79 ILE A CA 1
ATOM 643 C C . ILE A 1 79 ? 8.82 7.82 14.617 1 97.62 79 ILE A C 1
ATOM 645 O O . ILE A 1 79 ? 8.258 7.48 15.656 1 97.62 79 ILE A O 1
ATOM 649 N N . ASP A 1 80 ? 8.477 7.469 13.391 1 95.81 80 ASP A N 1
ATOM 650 C CA . ASP A 1 80 ? 7.309 6.625 13.148 1 95.81 80 ASP A CA 1
ATOM 651 C C . ASP A 1 80 ? 7.723 5.266 12.594 1 95.81 80 ASP A C 1
ATOM 653 O O . ASP A 1 80 ? 7 4.277 12.75 1 95.81 80 ASP A O 1
ATOM 657 N N . LYS A 1 81 ? 8.781 5.188 11.922 1 96.38 81 LYS A N 1
ATOM 658 C CA . LYS A 1 81 ? 9.234 3.959 11.273 1 96.38 81 LYS A CA 1
ATOM 659 C C . LYS A 1 81 ? 10.758 3.855 11.305 1 96.38 81 LYS A C 1
ATOM 661 O O . LYS A 1 81 ? 11.461 4.863 11.164 1 96.38 81 LYS A O 1
ATOM 666 N N . ILE A 1 82 ? 11.211 2.65 11.43 1 97.94 82 ILE A N 1
ATOM 667 C CA . ILE A 1 82 ? 12.633 2.318 11.367 1 97.94 82 ILE A CA 1
ATOM 668 C C . ILE A 1 82 ? 12.844 1.162 10.391 1 97.94 82 ILE A C 1
ATOM 670 O O . ILE A 1 82 ? 12.18 0.128 10.492 1 97.94 82 ILE A O 1
ATOM 674 N N . ASP A 1 83 ? 13.727 1.389 9.438 1 96.75 83 ASP A N 1
ATOM 675 C CA . ASP A 1 83 ? 14.102 0.349 8.484 1 96.75 83 ASP A CA 1
ATOM 676 C C . ASP A 1 83 ? 15.578 -0.016 8.625 1 96.75 83 ASP A C 1
ATOM 678 O O . ASP A 1 83 ? 16.453 0.815 8.375 1 96.75 83 ASP A O 1
ATOM 682 N N . ILE A 1 84 ? 15.805 -1.217 8.984 1 98.12 84 ILE A N 1
ATOM 683 C CA . ILE A 1 84 ? 17.172 -1.708 9.125 1 98.12 84 ILE A CA 1
ATOM 684 C C . ILE A 1 84 ? 17.5 -2.652 7.969 1 98.12 84 ILE A C 1
ATOM 686 O O . ILE A 1 84 ? 16.875 -3.709 7.824 1 98.12 84 ILE A O 1
ATOM 690 N N . TYR A 1 85 ? 18.469 -2.236 7.223 1 95.31 85 TYR A N 1
ATOM 691 C CA . TYR A 1 85 ? 18.906 -3.043 6.09 1 95.31 85 TYR A CA 1
ATOM 692 C C . TYR A 1 85 ? 19.953 -4.066 6.52 1 95.31 85 TYR A C 1
ATOM 694 O O . TYR A 1 85 ? 21.109 -3.721 6.734 1 95.31 85 TYR A O 1
ATOM 702 N N . GLU A 1 86 ? 19.484 -5.32 6.582 1 96.75 86 GLU A N 1
ATOM 703 C CA . GLU A 1 86 ? 20.344 -6.422 7 1 96.75 86 GLU A CA 1
ATOM 704 C C . GLU A 1 86 ? 20.781 -7.258 5.801 1 96.75 86 GLU A C 1
ATOM 706 O O . GLU A 1 86 ? 19.984 -7.527 4.898 1 96.75 86 GLU A O 1
ATOM 711 N N . THR A 1 87 ? 22.016 -7.645 5.785 1 94.5 87 THR A N 1
ATOM 712 C CA . THR A 1 87 ? 22.531 -8.438 4.672 1 94.5 87 THR A CA 1
ATOM 713 C C . THR A 1 87 ? 23.016 -9.797 5.156 1 94.5 87 THR A C 1
ATOM 715 O O . THR A 1 87 ? 22.219 -10.711 5.379 1 94.5 87 THR A O 1
ATOM 718 N N . TYR A 1 88 ? 24.375 -9.898 5.52 1 94.94 88 TYR A N 1
ATOM 719 C CA . TYR A 1 88 ? 24.875 -11.203 5.934 1 94.94 88 TYR A CA 1
ATOM 720 C C . TYR A 1 88 ? 24.438 -11.531 7.355 1 94.94 88 TYR A C 1
ATOM 722 O O . TYR A 1 88 ? 24.562 -10.695 8.25 1 94.94 88 TYR A O 1
ATOM 730 N N . HIS A 1 89 ? 23.828 -12.758 7.539 1 95.5 89 HIS A N 1
ATOM 731 C CA . HIS A 1 89 ? 23.312 -13.227 8.82 1 95.5 89 HIS A CA 1
ATOM 732 C C . HIS A 1 89 ? 22.281 -12.258 9.383 1 95.5 89 HIS A C 1
ATOM 734 O O . HIS A 1 89 ? 22.391 -11.828 10.531 1 95.5 89 HIS A O 1
ATOM 740 N N . ALA A 1 90 ? 21.266 -11.977 8.656 1 95.94 90 ALA A N 1
ATOM 741 C CA . ALA A 1 90 ? 20.156 -11.117 9.062 1 95.94 90 ALA A CA 1
ATOM 742 C C . ALA A 1 90 ? 19.375 -11.742 10.211 1 95.94 90 ALA A C 1
ATOM 744 O O . ALA A 1 90 ? 19.422 -12.953 10.422 1 95.94 90 ALA A O 1
ATOM 745 N N . GLY A 1 91 ? 18.703 -10.906 11.031 1 96.94 91 GLY A N 1
ATOM 746 C CA . GLY A 1 91 ? 17.812 -11.406 12.062 1 96.94 91 GLY A CA 1
ATOM 747 C C . GLY A 1 91 ? 18.406 -11.344 13.453 1 96.94 91 GLY A C 1
ATOM 748 O O . GLY A 1 91 ? 17.812 -11.844 14.414 1 96.94 91 GLY A O 1
ATOM 749 N N . MET A 1 92 ? 19.516 -10.695 13.578 1 97.38 92 MET A N 1
ATOM 750 C CA . MET A 1 92 ? 20.234 -10.75 14.852 1 97.38 92 MET A CA 1
ATOM 751 C C . MET A 1 92 ? 19.953 -9.508 15.688 1 97.38 92 MET A C 1
ATOM 753 O O . MET A 1 92 ? 20.422 -9.391 16.812 1 97.38 92 MET A O 1
ATOM 757 N N . VAL A 1 93 ? 19.141 -8.562 15.219 1 98.19 93 VAL A N 1
ATOM 758 C CA . VAL A 1 93 ? 18.766 -7.387 15.992 1 98.19 93 VAL A CA 1
ATOM 759 C C . VAL A 1 93 ? 17.906 -7.801 17.188 1 98.19 93 VAL A C 1
ATOM 761 O O . VAL A 1 93 ? 16.891 -8.469 17.016 1 98.19 93 VAL A O 1
ATOM 764 N N . LYS A 1 94 ? 18.266 -7.359 18.344 1 97.88 94 LYS A N 1
ATOM 765 C CA . LYS A 1 94 ? 17.562 -7.797 19.547 1 97.88 94 LYS A CA 1
ATOM 766 C C . LYS A 1 94 ? 16.844 -6.629 20.219 1 97.88 94 LYS A C 1
ATOM 768 O O . LYS A 1 94 ? 15.828 -6.82 20.891 1 97.88 94 LYS A O 1
ATOM 773 N N . CYS A 1 95 ? 17.422 -5.465 20.031 1 98.38 95 CYS A N 1
ATOM 774 C CA . CYS A 1 95 ? 16.859 -4.312 20.719 1 98.38 95 CYS A CA 1
ATOM 775 C C . CYS A 1 95 ? 17.172 -3.021 19.969 1 98.38 95 CYS A C 1
ATOM 777 O O . CYS A 1 95 ? 18.266 -2.877 19.406 1 98.38 95 CYS A O 1
ATOM 779 N N . ILE A 1 96 ? 16.203 -2.104 19.953 1 98.81 96 ILE A N 1
ATOM 780 C CA . ILE A 1 96 ? 16.359 -0.77 19.375 1 98.81 96 ILE A CA 1
ATOM 781 C C . ILE A 1 96 ? 15.969 0.284 20.406 1 98.81 96 ILE A C 1
ATOM 783 O O . ILE A 1 96 ? 14.891 0.211 21 1 98.81 96 ILE A O 1
ATOM 787 N N . LYS A 1 97 ? 16.828 1.24 20.609 1 98.75 97 LYS A N 1
ATOM 788 C CA . LYS A 1 97 ? 16.547 2.332 21.531 1 98.75 97 LYS A CA 1
ATOM 789 C C . LYS A 1 97 ? 16.703 3.688 20.859 1 98.75 97 LYS A C 1
ATOM 791 O O . LYS A 1 97 ? 17.5 3.834 19.922 1 98.75 97 LYS A O 1
ATOM 796 N N . ALA A 1 98 ? 15.961 4.625 21.312 1 98.75 98 ALA A N 1
ATOM 797 C CA . ALA A 1 98 ? 16.078 6.008 20.859 1 98.75 98 ALA A CA 1
ATOM 798 C C . ALA A 1 98 ? 16.469 6.93 22.016 1 98.75 98 ALA A C 1
ATOM 800 O O . ALA A 1 98 ? 16.031 6.738 23.156 1 98.75 98 ALA A O 1
ATOM 801 N N . LYS A 1 99 ? 17.203 7.875 21.672 1 98.56 99 LYS A N 1
ATOM 802 C CA . LYS A 1 99 ? 17.656 8.812 22.703 1 98.56 99 LYS A CA 1
ATOM 803 C C . LYS A 1 99 ? 16.625 9.922 22.922 1 98.56 99 LYS A C 1
ATOM 805 O O . LYS A 1 99 ? 16.266 10.633 21.984 1 98.56 99 LYS A O 1
ATOM 810 N N . HIS A 1 100 ? 16.219 10.078 24.172 1 97.88 100 HIS A N 1
ATOM 811 C CA . HIS A 1 100 ? 15.32 11.148 24.562 1 97.88 100 HIS A CA 1
ATOM 812 C C . HIS A 1 100 ? 16.062 12.484 24.672 1 97.88 100 HIS A C 1
ATOM 814 O O . HIS A 1 100 ? 17.25 12.516 24.969 1 97.88 100 HIS A O 1
ATOM 820 N N . PRO A 1 101 ? 15.336 13.555 24.469 1 96 101 PRO A N 1
ATOM 821 C CA . PRO A 1 101 ? 15.984 14.859 24.625 1 96 101 PRO A CA 1
ATOM 822 C C . PRO A 1 101 ? 16.594 15.07 26 1 96 101 PRO A C 1
ATOM 824 O O . PRO A 1 101 ? 17.547 15.844 26.156 1 96 101 PRO A O 1
ATOM 827 N N . ASN A 1 102 ? 16.172 14.375 26.938 1 96.88 102 ASN A N 1
ATOM 828 C CA . ASN A 1 102 ? 16.703 14.508 28.281 1 96.88 102 ASN A CA 1
ATOM 829 C C . ASN A 1 102 ? 17.969 13.664 28.469 1 96.88 102 ASN A C 1
ATOM 831 O O . ASN A 1 102 ? 18.562 13.648 29.547 1 96.88 102 ASN A O 1
ATOM 835 N N . GLY A 1 103 ? 18.266 12.914 27.484 1 96.69 103 GLY A N 1
ATOM 836 C CA . GLY A 1 103 ? 19.531 12.188 27.5 1 96.69 103 GLY A CA 1
ATOM 837 C C . GLY A 1 103 ? 19.359 10.703 27.766 1 96.69 103 GLY A C 1
ATOM 838 O O . GLY A 1 103 ? 20.297 9.922 27.562 1 96.69 103 GLY A O 1
ATOM 839 N N . SER A 1 104 ? 18.188 10.32 28.141 1 97.69 104 SER A N 1
ATOM 840 C CA . SER A 1 104 ? 17.969 8.914 28.469 1 97.69 104 SER A CA 1
ATOM 841 C C . SER A 1 104 ? 17.641 8.109 27.219 1 97.69 104 SER A C 1
ATOM 843 O O . SER A 1 104 ? 17.172 8.664 26.219 1 97.69 104 SER A O 1
ATOM 845 N N . TRP A 1 105 ? 17.953 6.84 27.312 1 98.12 105 TRP A N 1
ATOM 846 C CA . TRP A 1 105 ? 17.578 5.926 26.234 1 98.12 105 TRP A CA 1
ATOM 847 C C . TRP A 1 105 ? 16.188 5.352 26.484 1 98.12 105 TRP A C 1
ATOM 849 O O . TRP A 1 105 ? 15.867 4.926 27.609 1 98.12 105 TRP A O 1
ATOM 859 N N . VAL A 1 106 ? 15.406 5.363 25.484 1 98.12 106 VAL A N 1
ATOM 860 C CA . VAL A 1 106 ? 14.07 4.781 25.547 1 98.12 106 VAL A CA 1
ATOM 861 C C . VAL A 1 106 ? 13.984 3.58 24.609 1 98.12 106 VAL A C 1
ATOM 863 O O . VAL A 1 106 ? 14.273 3.697 23.422 1 98.12 106 VAL A O 1
ATOM 866 N N . LYS A 1 107 ? 13.555 2.451 25.156 1 97.94 107 LYS A N 1
ATOM 867 C CA . LYS A 1 107 ? 13.398 1.247 24.344 1 97.94 107 LYS A CA 1
ATOM 868 C C . LYS A 1 107 ? 12.211 1.379 23.391 1 97.94 107 LYS A C 1
ATOM 870 O O . LYS A 1 107 ? 11.078 1.602 23.828 1 97.94 107 LYS A O 1
ATOM 875 N N . VAL A 1 108 ? 12.508 1.227 22.109 1 97.88 108 VAL A N 1
ATOM 876 C CA . VAL A 1 108 ? 11.508 1.361 21.062 1 97.88 108 VAL A CA 1
ATOM 877 C C . VAL A 1 108 ? 10.977 -0.017 20.672 1 97.88 108 VAL A C 1
ATOM 879 O O . VAL A 1 108 ? 9.781 -0.17 20.391 1 97.88 108 VAL A O 1
ATOM 882 N N . TRP A 1 109 ? 11.836 -0.961 20.594 1 98 109 TRP A N 1
ATOM 883 C CA . TRP A 1 109 ? 11.516 -2.326 20.188 1 98 109 TRP A CA 1
ATOM 884 C C . TRP A 1 109 ? 12.492 -3.32 20.797 1 98 109 TRP A C 1
ATOM 886 O O . TRP A 1 109 ? 13.68 -3.016 20.969 1 98 109 TRP A O 1
ATOM 896 N N . ASN A 1 110 ? 11.984 -4.512 21.125 1 97.62 110 ASN A N 1
ATOM 897 C CA . ASN A 1 110 ? 12.844 -5.582 21.625 1 97.62 110 ASN A CA 1
ATOM 898 C C . ASN A 1 110 ? 12.25 -6.957 21.344 1 97.62 110 ASN A C 1
ATOM 900 O O . ASN A 1 110 ? 11.047 -7.078 21.109 1 97.62 110 ASN A O 1
ATOM 904 N N . THR A 1 111 ? 13.094 -7.914 21.25 1 96.75 111 THR A N 1
ATOM 905 C CA . THR A 1 111 ? 12.68 -9.305 21.125 1 96.75 111 THR A CA 1
ATOM 906 C C . THR A 1 111 ? 13.461 -10.195 22.078 1 96.75 111 THR A C 1
ATOM 908 O O . THR A 1 111 ? 14.648 -9.961 22.328 1 96.75 111 THR A O 1
ATOM 911 N N . PRO A 1 112 ? 12.797 -11.18 22.625 1 93.75 112 PRO A N 1
ATOM 912 C CA . PRO A 1 112 ? 13.492 -12.094 23.516 1 93.75 112 PRO A CA 1
ATOM 913 C C . PRO A 1 112 ? 14.391 -13.086 22.781 1 93.75 112 PRO A C 1
ATOM 915 O O . PRO A 1 112 ? 15.305 -13.664 23.375 1 93.75 112 PRO A O 1
ATOM 918 N N . LYS A 1 113 ? 14.016 -13.32 21.5 1 94 113 LYS A N 1
ATOM 919 C CA . LYS A 1 113 ? 14.758 -14.32 20.734 1 94 113 LYS A CA 1
ATOM 920 C C . LYS A 1 113 ? 15.047 -13.836 19.328 1 94 113 LYS A C 1
ATOM 922 O O . LYS A 1 113 ? 14.141 -13.367 18.625 1 94 113 LYS A O 1
ATOM 927 N N . VAL A 1 114 ? 16.375 -14.016 18.969 1 95.69 114 VAL A N 1
ATOM 928 C CA . VAL A 1 114 ? 16.766 -13.656 17.594 1 95.69 114 VAL A CA 1
ATOM 929 C C . VAL A 1 114 ? 16.844 -14.922 16.75 1 95.69 114 VAL A C 1
ATOM 931 O O . VAL A 1 114 ? 16.953 -16.031 17.266 1 95.69 114 VAL A O 1
ATOM 934 N N . SER A 1 115 ? 16.703 -14.781 15.445 1 94.5 115 SER A N 1
ATOM 935 C CA . SER A 1 115 ? 16.812 -15.883 14.492 1 94.5 115 SER A CA 1
ATOM 936 C C . SER A 1 115 ? 17.625 -15.477 13.266 1 94.5 115 SER A C 1
ATOM 938 O O . SER A 1 115 ? 17.344 -14.453 12.648 1 94.5 115 SER A O 1
ATOM 940 N N . CYS A 1 116 ? 18.516 -16.391 12.914 1 93.81 116 CYS A N 1
ATOM 941 C CA . CYS A 1 116 ? 19.391 -16.094 11.781 1 93.81 116 CYS A CA 1
ATOM 942 C C . CYS A 1 116 ? 18.688 -16.375 10.461 1 93.81 116 CYS A C 1
ATOM 944 O O . CYS A 1 116 ? 18.172 -17.469 10.234 1 93.81 116 CYS A O 1
ATOM 946 N N . ILE A 1 117 ? 18.672 -15.414 9.586 1 92.75 117 ILE A N 1
ATOM 947 C CA . ILE A 1 117 ? 18.016 -15.469 8.289 1 92.75 117 ILE A CA 1
ATOM 948 C C . ILE A 1 117 ? 19.062 -15.531 7.176 1 92.75 117 ILE A C 1
ATOM 950 O O . ILE A 1 117 ? 20.062 -14.812 7.219 1 92.75 117 ILE A O 1
ATOM 954 N N . THR A 1 118 ? 18.891 -16.344 6.109 1 89.38 118 THR A N 1
ATOM 955 C CA . THR A 1 118 ? 19.922 -16.609 5.105 1 89.38 118 THR A CA 1
ATOM 956 C C . THR A 1 118 ? 19.656 -15.797 3.84 1 89.38 118 THR A C 1
ATOM 958 O O . THR A 1 118 ? 19.953 -16.25 2.732 1 89.38 118 THR A O 1
ATOM 961 N N . HIS A 1 119 ? 19 -14.773 3.98 1 86.12 119 HIS A N 1
ATOM 962 C CA . HIS A 1 119 ? 18.828 -13.797 2.912 1 86.12 119 HIS A CA 1
ATOM 963 C C . HIS A 1 119 ? 18.812 -12.375 3.459 1 86.12 119 HIS A C 1
ATOM 965 O O . HIS A 1 119 ? 18.562 -12.164 4.648 1 86.12 119 HIS A O 1
ATOM 971 N N . SER A 1 120 ? 19.109 -11.484 2.594 1 89.88 120 SER A N 1
ATOM 972 C CA . SER A 1 120 ? 19.047 -10.086 3.016 1 89.88 120 SER A CA 1
ATOM 973 C C . SER A 1 120 ? 17.609 -9.648 3.25 1 89.88 120 SER A C 1
ATOM 975 O O . SER A 1 120 ? 16.672 -10.258 2.73 1 89.88 120 SER A O 1
ATOM 977 N N . ARG A 1 121 ? 17.484 -8.641 4.121 1 90.31 121 ARG A N 1
ATOM 978 C CA . ARG A 1 121 ? 16.141 -8.133 4.375 1 90.31 121 ARG A CA 1
ATOM 979 C C . ARG A 1 121 ? 16.188 -6.676 4.836 1 90.31 121 ARG A C 1
ATOM 981 O O . ARG A 1 121 ? 17.234 -6.184 5.254 1 90.31 121 ARG A O 1
ATOM 988 N N . ILE A 1 122 ? 15.062 -6.035 4.602 1 91.06 122 ILE A N 1
ATOM 989 C CA . ILE A 1 122 ? 14.766 -4.801 5.32 1 91.06 122 ILE A CA 1
ATOM 990 C C . ILE A 1 122 ? 13.906 -5.109 6.543 1 91.06 122 ILE A C 1
ATOM 992 O O . ILE A 1 122 ? 12.75 -5.52 6.414 1 91.06 122 ILE A O 1
ATOM 996 N N . PHE A 1 123 ? 14.523 -4.977 7.66 1 95.69 123 PHE A N 1
ATOM 997 C CA . PHE A 1 123 ? 13.805 -5.215 8.914 1 95.69 123 PHE A CA 1
ATOM 998 C C . PHE A 1 123 ? 13.125 -3.941 9.398 1 95.69 123 PHE A C 1
ATOM 1000 O O . PHE A 1 123 ? 13.789 -2.965 9.742 1 95.69 123 PHE A O 1
ATOM 1007 N N . SER A 1 124 ? 11.828 -3.982 9.445 1 96.62 124 SER A N 1
ATOM 1008 C CA . SER A 1 124 ? 11 -2.863 9.883 1 96.62 124 SER A CA 1
ATOM 1009 C C . SER A 1 124 ? 10.094 -3.27 11.039 1 96.62 124 SER A C 1
ATOM 1011 O O . SER A 1 124 ? 8.906 -3.549 10.836 1 96.62 124 SER A O 1
ATOM 1013 N N . PRO A 1 125 ? 10.547 -3.189 12.25 1 95.94 125 PRO A N 1
ATOM 1014 C CA . PRO A 1 125 ? 9.727 -3.627 13.383 1 95.94 125 PRO A CA 1
ATOM 1015 C C . PRO A 1 125 ? 8.523 -2.723 13.625 1 95.94 125 PRO A C 1
ATOM 1017 O O . PRO A 1 125 ? 8.57 -1.53 13.312 1 95.94 125 PRO A O 1
ATOM 1020 N N . ASP A 1 126 ? 7.492 -3.359 14.195 1 93.12 126 ASP A N 1
ATOM 1021 C CA . ASP A 1 126 ? 6.316 -2.596 14.602 1 93.12 126 ASP A CA 1
ATOM 1022 C C . ASP A 1 126 ? 6.504 -2.004 15.992 1 93.12 126 ASP A C 1
ATOM 1024 O O . ASP A 1 126 ? 6.926 -2.699 16.922 1 93.12 126 ASP A O 1
ATOM 1028 N N . PHE A 1 127 ? 6.246 -0.733 16.109 1 94.25 127 PHE A N 1
ATOM 1029 C CA . PHE A 1 127 ? 6.266 -0.043 17.391 1 94.25 127 PHE A CA 1
ATOM 1030 C C . PHE A 1 127 ? 5.383 1.197 17.359 1 94.25 127 PHE A C 1
ATOM 1032 O O . PHE A 1 127 ? 4.938 1.616 16.281 1 94.25 127 PHE A O 1
ATOM 1039 N N . GLU A 1 128 ? 5.094 1.727 18.547 1 92.62 128 GLU A N 1
ATOM 1040 C CA . GLU A 1 128 ? 4.324 2.961 18.641 1 92.62 128 GLU A CA 1
ATOM 1041 C C . GLU A 1 128 ? 5.195 4.18 18.344 1 92.62 128 GLU A C 1
ATOM 1043 O O . GLU A 1 128 ? 6.328 4.27 18.828 1 92.62 128 GLU A O 1
ATOM 1048 N N . ARG A 1 129 ? 4.637 5.02 17.594 1 93.44 129 ARG A N 1
ATOM 1049 C CA . ARG A 1 129 ? 5.336 6.262 17.281 1 93.44 129 ARG A CA 1
ATOM 1050 C C . ARG A 1 129 ? 5.852 6.934 18.547 1 93.44 129 ARG A C 1
ATOM 1052 O O . ARG A 1 129 ? 5.148 6.984 19.562 1 93.44 129 ARG A O 1
ATOM 1059 N N . LEU A 1 130 ? 7.004 7.52 18.422 1 94.62 130 LEU A N 1
ATOM 1060 C CA . LEU A 1 130 ? 7.594 8.172 19.594 1 94.62 130 LEU A CA 1
ATOM 1061 C C . LEU A 1 130 ? 6.883 9.484 19.891 1 94.62 130 LEU A C 1
ATOM 1063 O O . LEU A 1 130 ? 6.52 10.227 18.984 1 94.62 130 LEU A O 1
ATOM 1067 N N . SER A 1 131 ? 6.758 9.828 21.203 1 94.69 131 SER A N 1
ATOM 1068 C CA . SER A 1 131 ? 6.105 11.047 21.656 1 94.69 131 SER A CA 1
ATOM 1069 C C . SER A 1 131 ? 7.105 12.195 21.781 1 94.69 131 SER A C 1
ATOM 1071 O O . SER A 1 131 ? 6.758 13.273 22.266 1 94.69 131 SER A O 1
ATOM 1073 N N . PHE A 1 132 ? 8.344 11.875 21.438 1 97.06 132 PHE A N 1
ATOM 1074 C CA . PHE A 1 132 ? 9.406 12.867 21.484 1 97.06 132 PHE A CA 1
ATOM 1075 C C . PHE A 1 132 ? 10.242 12.844 20.219 1 97.06 132 PHE A C 1
ATOM 1077 O O . PHE A 1 132 ? 10.227 11.859 19.469 1 97.06 132 PHE A O 1
ATOM 1084 N N . GLN A 1 133 ? 10.898 13.898 19.984 1 97.38 133 GLN A N 1
ATOM 1085 C CA . GLN A 1 133 ? 11.805 13.961 18.844 1 97.38 133 GLN A CA 1
ATOM 1086 C C . GLN A 1 133 ? 13.148 13.32 19.172 1 97.38 133 GLN A C 1
ATOM 1088 O O . GLN A 1 133 ? 13.656 13.469 20.281 1 97.38 133 GLN A O 1
ATOM 1093 N N . SER A 1 134 ? 13.672 12.594 18.266 1 98.19 134 SER A N 1
ATOM 1094 C CA . SER A 1 134 ? 15 12.008 18.406 1 98.19 134 SER A CA 1
ATOM 1095 C C . SER A 1 134 ? 15.719 11.93 17.062 1 98.19 134 SER A C 1
ATOM 1097 O O . SER A 1 134 ? 15.078 11.953 16 1 98.19 134 SER A O 1
ATOM 1099 N N . ASN A 1 135 ? 17.016 12.047 17.094 1 98.31 135 ASN A N 1
ATOM 1100 C CA . ASN A 1 135 ? 17.828 11.766 15.914 1 98.31 135 ASN A CA 1
ATOM 1101 C C . ASN A 1 135 ? 18.938 10.773 16.219 1 98.31 135 ASN A C 1
ATOM 1103 O O . ASN A 1 135 ? 19.922 10.688 15.477 1 98.31 135 ASN A O 1
ATOM 1107 N N . VAL A 1 136 ? 18.828 10.117 17.328 1 98.75 136 VAL A N 1
ATOM 1108 C CA . VAL A 1 136 ? 19.859 9.164 17.719 1 98.75 136 VAL A CA 1
ATOM 1109 C C . VAL A 1 136 ? 19.219 7.82 18.062 1 98.75 136 VAL A C 1
ATOM 1111 O O . VAL A 1 136 ? 18.266 7.766 18.844 1 98.75 136 VAL A O 1
ATOM 1114 N N . LEU A 1 137 ? 19.75 6.762 17.516 1 98.75 137 LEU A N 1
ATOM 1115 C CA . LEU A 1 137 ? 19.297 5.406 17.812 1 98.75 137 LEU A CA 1
ATOM 1116 C C . LEU A 1 137 ? 20.453 4.539 18.297 1 98.75 137 LEU A C 1
ATOM 1118 O O . LEU A 1 137 ? 21.609 4.785 17.938 1 98.75 137 LEU A O 1
ATOM 1122 N N . ARG A 1 138 ? 20.172 3.623 19.062 1 98.81 138 ARG A N 1
ATOM 1123 C CA . ARG A 1 138 ? 21.047 2.516 19.422 1 98.81 138 ARG A CA 1
ATOM 1124 C C . ARG A 1 138 ? 20.453 1.182 18.969 1 98.81 138 ARG A C 1
ATOM 1126 O O . ARG A 1 138 ? 19.328 0.857 19.328 1 98.81 138 ARG A O 1
ATOM 1133 N N . ILE A 1 139 ? 21.172 0.487 18.203 1 98.81 139 ILE A N 1
ATOM 1134 C CA . ILE A 1 139 ? 20.75 -0.836 17.734 1 98.81 139 ILE A CA 1
ATOM 1135 C C . ILE A 1 139 ? 21.625 -1.902 18.391 1 98.81 139 ILE A C 1
ATOM 1137 O O . ILE A 1 139 ? 22.859 -1.855 18.297 1 98.81 139 ILE A O 1
ATOM 1141 N N . GLU A 1 140 ? 21.016 -2.793 19.031 1 98.5 140 GLU A N 1
ATOM 1142 C CA . GLU A 1 140 ? 21.719 -3.893 19.688 1 98.5 140 GLU A CA 1
ATOM 1143 C C . GLU A 1 140 ? 21.516 -5.207 18.938 1 98.5 140 GLU A C 1
ATOM 1145 O O . GLU A 1 140 ? 20.391 -5.516 18.516 1 98.5 140 GLU A O 1
ATOM 1150 N N . VAL A 1 141 ? 22.609 -5.922 18.812 1 97.75 141 VAL A N 1
ATOM 1151 C CA . VAL A 1 141 ? 22.531 -7.172 18.078 1 97.75 141 VAL A CA 1
ATOM 1152 C C . VAL A 1 141 ? 23.094 -8.312 18.922 1 97.75 141 VAL A C 1
ATOM 1154 O O . VAL A 1 141 ? 23.969 -8.094 19.766 1 97.75 141 VAL A O 1
ATOM 1157 N N . ASP A 1 142 ? 22.578 -9.469 18.734 1 97.25 142 ASP A N 1
ATOM 1158 C CA . ASP A 1 142 ? 23.047 -10.711 19.344 1 97.25 142 ASP A CA 1
ATOM 1159 C C . ASP A 1 142 ? 23.625 -11.656 18.297 1 97.25 142 ASP A C 1
ATOM 1161 O O . ASP A 1 142 ? 22.891 -12.352 17.594 1 97.25 142 ASP A O 1
ATOM 1165 N N . CYS A 1 143 ? 24.906 -11.812 18.328 1 94.88 143 CYS A N 1
ATOM 1166 C CA . CYS A 1 143 ? 25.594 -12.57 17.281 1 94.88 143 CYS A CA 1
ATOM 1167 C C . CYS A 1 143 ? 25.734 -14.031 17.672 1 94.88 143 CYS A C 1
ATOM 1169 O O . CYS A 1 143 ? 26.25 -14.844 16.906 1 94.88 143 CYS A O 1
ATOM 1171 N N . THR A 1 144 ? 25.281 -14.414 18.781 1 94.38 144 THR A N 1
ATOM 1172 C CA . THR A 1 144 ? 25.531 -15.742 19.328 1 94.38 144 THR A CA 1
ATOM 1173 C C . THR A 1 144 ? 24.828 -16.812 18.484 1 94.38 144 THR A C 1
ATOM 1175 O O . THR A 1 144 ? 25.375 -17.891 18.25 1 94.38 144 THR A O 1
ATOM 1178 N N . VAL A 1 145 ? 23.641 -16.453 18.062 1 91.62 145 VAL A N 1
ATOM 1179 C CA . VAL A 1 145 ? 22.828 -17.438 17.344 1 91.62 145 VAL A CA 1
ATOM 1180 C C . VAL A 1 145 ? 23.469 -17.75 16 1 91.62 145 VAL A C 1
ATOM 1182 O O . VAL A 1 145 ? 23.484 -18.906 15.562 1 91.62 145 VAL A O 1
ATOM 1185 N N . ALA A 1 146 ? 24 -16.828 15.375 1 91.56 146 ALA A N 1
ATOM 1186 C CA . ALA A 1 146 ? 24.672 -17.031 14.094 1 91.56 146 ALA A CA 1
ATOM 1187 C C . ALA A 1 146 ? 26.078 -17.609 14.289 1 91.56 146 ALA A C 1
ATOM 1189 O O . ALA A 1 146 ? 26.688 -18.094 13.336 1 91.56 146 ALA A O 1
ATOM 1190 N N . SER A 1 147 ? 26.609 -17.625 15.5 1 92.31 147 SER A N 1
ATOM 1191 C CA . SER A 1 147 ? 27.984 -17.969 15.789 1 92.31 147 SER A CA 1
ATOM 1192 C C . SER A 1 147 ? 28.938 -17.297 14.812 1 92.31 147 SER A C 1
ATOM 1194 O O . SER A 1 147 ? 29.891 -17.922 14.312 1 92.31 147 SER A O 1
ATOM 1196 N N . ASN A 1 148 ? 28.594 -16.141 14.414 1 93.19 148 ASN A N 1
ATOM 1197 C CA . ASN A 1 148 ? 29.312 -15.32 13.445 1 93.19 148 ASN A CA 1
ATOM 1198 C C . ASN A 1 148 ? 28.953 -13.844 13.594 1 93.19 148 ASN A C 1
ATOM 1200 O O . ASN A 1 148 ? 28.125 -13.484 14.438 1 93.19 148 ASN A O 1
ATOM 1204 N N . TRP A 1 149 ? 29.672 -13.008 12.805 1 93.44 149 TRP A N 1
ATOM 1205 C CA . TRP A 1 149 ? 29.234 -11.609 12.75 1 93.44 149 TRP A CA 1
ATOM 1206 C C . TRP A 1 149 ? 27.953 -11.461 11.945 1 93.44 149 TRP A C 1
ATOM 1208 O O . TRP A 1 149 ? 27.562 -12.375 11.219 1 93.44 149 TRP A O 1
ATOM 1218 N N . CYS A 1 150 ? 27.234 -10.422 12.203 1 95.81 150 CYS A N 1
ATOM 1219 C CA . CYS A 1 150 ? 26.078 -10.039 11.406 1 95.81 150 CYS A CA 1
ATOM 1220 C C . CYS A 1 150 ? 26.297 -8.695 10.734 1 95.81 150 CYS A C 1
ATOM 1222 O O . CYS A 1 150 ? 27.094 -7.879 11.203 1 95.81 150 CYS A O 1
ATOM 1224 N N . GLU A 1 151 ? 25.641 -8.523 9.641 1 97.25 151 GLU A N 1
ATOM 1225 C CA . GLU A 1 151 ? 25.922 -7.32 8.859 1 97.25 151 GLU A CA 1
ATOM 1226 C C . GLU A 1 151 ? 24.703 -6.402 8.797 1 97.25 151 GLU A C 1
ATOM 1228 O O . GLU A 1 151 ? 23.625 -6.836 8.414 1 97.25 151 GLU A O 1
ATOM 1233 N N . ILE A 1 152 ? 24.875 -5.176 9.211 1 98.06 152 ILE A N 1
ATOM 1234 C CA . ILE A 1 152 ? 23.906 -4.09 9.008 1 98.06 152 ILE A CA 1
ATOM 1235 C C . ILE A 1 152 ? 24.469 -3.1 7.984 1 98.06 152 ILE A C 1
ATOM 1237 O O . ILE A 1 152 ? 25.516 -2.479 8.219 1 98.06 152 ILE A O 1
ATOM 1241 N N . ASP A 1 153 ? 23.75 -2.92 6.969 1 96.75 153 ASP A N 1
ATOM 1242 C CA . ASP A 1 153 ? 24.219 -2.143 5.824 1 96.75 153 ASP A CA 1
ATOM 1243 C C . ASP A 1 153 ? 23.812 -0.676 5.953 1 96.75 153 ASP A C 1
ATOM 1245 O O . ASP A 1 153 ? 24.594 0.22 5.625 1 96.75 153 ASP A O 1
ATOM 1249 N N . ALA A 1 154 ? 22.688 -0.417 6.363 1 97.06 154 ALA A N 1
ATOM 1250 C CA . ALA A 1 154 ? 22.141 0.927 6.48 1 97.06 154 ALA A CA 1
ATOM 1251 C C . ALA A 1 154 ? 20.938 0.941 7.418 1 97.06 154 ALA A C 1
ATOM 1253 O O . ALA A 1 154 ? 20.328 -0.102 7.676 1 97.06 154 ALA A O 1
ATOM 1254 N N . VAL A 1 155 ? 20.594 2.059 7.941 1 98.31 155 VAL A N 1
ATOM 1255 C CA . VAL A 1 155 ? 19.422 2.262 8.789 1 98.31 155 VAL A CA 1
ATOM 1256 C C . VAL A 1 155 ? 18.719 3.559 8.391 1 98.31 155 VAL A C 1
ATOM 1258 O O . VAL A 1 155 ? 19.328 4.629 8.391 1 98.31 155 VAL A O 1
ATOM 1261 N N . LYS A 1 156 ? 17.484 3.383 8.055 1 97.31 156 LYS A N 1
ATOM 1262 C CA . LYS A 1 156 ? 16.672 4.527 7.68 1 97.31 156 LYS A CA 1
ATOM 1263 C C . LYS A 1 156 ? 15.562 4.77 8.711 1 97.31 156 LYS A C 1
ATOM 1265 O O . LYS A 1 156 ? 14.977 3.818 9.227 1 97.31 156 LYS A O 1
ATOM 1270 N N . ILE A 1 157 ? 15.281 6.047 9.023 1 97.5 157 ILE A N 1
ATOM 1271 C CA . ILE A 1 157 ? 14.125 6.367 9.852 1 97.5 157 ILE A CA 1
ATOM 1272 C C . ILE A 1 157 ? 13.195 7.32 9.094 1 97.5 157 ILE A C 1
ATOM 1274 O O . ILE A 1 157 ? 13.625 8.023 8.188 1 97.5 157 ILE A O 1
ATOM 1278 N N . SER A 1 158 ? 12.016 7.242 9.414 1 96.25 158 SER A N 1
ATOM 1279 C CA . SER A 1 158 ? 11.031 8.188 8.883 1 96.25 158 SER A CA 1
ATOM 1280 C C . SER A 1 158 ? 10.062 8.641 9.969 1 96.25 158 SER A C 1
ATOM 1282 O O . SER A 1 158 ? 9.812 7.91 10.938 1 96.25 158 SER A O 1
ATOM 1284 N N . GLY A 1 159 ? 9.57 9.828 9.859 1 95.5 159 GLY A N 1
ATOM 1285 C CA . GLY A 1 159 ? 8.641 10.438 10.805 1 95.5 159 GLY A CA 1
ATOM 1286 C C . GLY A 1 159 ? 8.352 11.891 10.5 1 95.5 159 GLY A C 1
ATOM 1287 O O . GLY A 1 159 ? 8.516 12.344 9.367 1 95.5 159 GLY A O 1
ATOM 1288 N N . THR A 1 160 ? 7.812 12.57 11.492 1 95.62 160 THR A N 1
ATOM 1289 C CA . THR A 1 160 ? 7.383 13.945 11.289 1 95.62 160 THR A CA 1
ATOM 1290 C C . THR A 1 160 ? 8.25 14.906 12.102 1 95.62 160 THR A C 1
ATOM 1292 O O . THR A 1 160 ? 8.711 14.562 13.188 1 95.62 160 THR A O 1
ATOM 1295 N N . LYS A 1 161 ? 8.438 16.109 11.547 1 94.94 161 LYS A N 1
ATOM 1296 C CA . LYS A 1 161 ? 9.188 17.156 12.242 1 94.94 161 LYS A CA 1
ATOM 1297 C C . LYS A 1 161 ? 8.414 17.688 13.438 1 94.94 161 LYS A C 1
ATOM 1299 O O . LYS A 1 161 ? 9.008 18.141 14.414 1 94.94 161 LYS A O 1
ATOM 1304 N N . PHE A 1 162 ? 7.129 17.641 13.32 1 94.56 162 PHE A N 1
ATOM 1305 C CA . PHE A 1 162 ? 6.242 18.156 14.359 1 94.56 162 PHE A CA 1
ATOM 1306 C C . PHE A 1 162 ? 5.359 17.047 14.914 1 94.56 162 PHE A C 1
ATOM 1308 O O . PHE A 1 162 ? 5.367 15.93 14.406 1 94.56 162 PHE A O 1
ATOM 1315 N N . ASN A 1 163 ? 4.664 17.453 15.977 1 93.06 163 ASN A N 1
ATOM 1316 C CA . ASN A 1 163 ? 3.889 16.453 16.688 1 93.06 163 ASN A CA 1
ATOM 1317 C C . ASN A 1 163 ? 2.5 16.281 16.078 1 93.06 163 ASN A C 1
ATOM 1319 O O . ASN A 1 163 ? 1.52 16.828 16.594 1 93.06 163 ASN A O 1
ATOM 1323 N N . PHE A 1 164 ? 2.459 15.453 15.086 1 91.25 164 PHE A N 1
ATOM 1324 C CA . PHE A 1 164 ? 1.179 15.047 14.516 1 91.25 164 PHE A CA 1
ATOM 1325 C C . PHE A 1 164 ? 1.259 13.633 13.961 1 91.25 164 PHE A C 1
ATOM 1327 O O . PHE A 1 164 ? 2.328 13.18 13.539 1 91.25 164 PHE A O 1
ATOM 1334 N N . ASP A 1 165 ? 0.122 12.977 13.922 1 91.06 165 ASP A N 1
ATOM 1335 C CA . ASP A 1 165 ? 0.055 11.594 13.469 1 91.06 165 ASP A CA 1
ATOM 1336 C C . ASP A 1 165 ? 0.019 11.516 11.945 1 91.06 165 ASP A C 1
ATOM 1338 O O . ASP A 1 165 ? -0.513 12.406 11.281 1 91.06 165 ASP A O 1
ATOM 1342 N N . LEU A 1 166 ? 0.545 10.43 11.477 1 91.69 166 LEU A N 1
ATOM 1343 C CA . LEU A 1 166 ? 0.455 10.164 10.047 1 91.69 166 LEU A CA 1
ATOM 1344 C C . LEU A 1 166 ? -0.957 9.734 9.664 1 91.69 166 LEU A C 1
ATOM 1346 O O . LEU A 1 166 ? -1.701 9.211 10.492 1 91.69 166 LEU A O 1
ATOM 1350 N N . PRO A 1 167 ? -1.27 10 8.391 1 91.75 167 PRO A N 1
ATOM 1351 C CA . PRO A 1 167 ? -2.578 9.531 7.926 1 91.75 167 PRO A CA 1
ATOM 1352 C C . PRO A 1 167 ? -2.754 8.023 8.07 1 91.75 167 PRO A C 1
ATOM 1354 O O . PRO A 1 167 ? -1.768 7.285 8.141 1 91.75 167 PRO A O 1
ATOM 1357 N N . PRO A 1 168 ? -4.059 7.645 8.195 1 89.38 168 PRO A N 1
ATOM 1358 C CA . PRO A 1 168 ? -4.301 6.211 8.352 1 89.38 168 PRO A CA 1
ATOM 1359 C C . PRO A 1 168 ? -3.914 5.402 7.117 1 89.38 168 PRO A C 1
ATOM 1361 O O . PRO A 1 168 ? -3.895 5.938 6.008 1 89.38 168 PRO A O 1
ATOM 1364 N N . SER A 1 169 ? -3.682 4.137 7.43 1 86.62 169 SER A N 1
ATOM 1365 C CA . SER A 1 169 ? -3.357 3.203 6.359 1 86.62 169 SER A CA 1
ATOM 1366 C C . SER A 1 169 ? -4.59 2.861 5.531 1 86.62 169 SER A C 1
ATOM 1368 O O . SER A 1 169 ? -5.719 2.955 6.016 1 86.62 169 SER A O 1
ATOM 1370 N N . PRO A 1 170 ? -4.312 2.43 4.332 1 81.94 170 PRO A N 1
ATOM 1371 C CA . PRO A 1 170 ? -5.43 2.002 3.488 1 81.94 170 PRO A CA 1
ATOM 1372 C C . PRO A 1 170 ? -6.207 0.832 4.09 1 81.94 170 PRO A C 1
ATOM 1374 O O . PRO A 1 170 ? -7.387 0.649 3.783 1 81.94 170 PRO A O 1
ATOM 1377 N N . ALA A 1 171 ? -5.57 0.1 4.957 1 86.81 171 ALA A N 1
ATOM 1378 C CA . ALA A 1 171 ? -6.215 -1.082 5.523 1 86.81 171 ALA A CA 1
ATOM 1379 C C . ALA A 1 171 ? -7.238 -0.691 6.586 1 86.81 171 ALA A C 1
ATOM 1381 O O . ALA A 1 171 ? -8.07 -1.507 6.98 1 86.81 171 ALA A O 1
ATOM 1382 N N . ASP A 1 172 ? -7.156 0.504 7.008 1 90.69 172 ASP A N 1
ATOM 1383 C CA . ASP A 1 172 ? -8.008 0.97 8.102 1 90.69 172 ASP A CA 1
ATOM 1384 C C . ASP A 1 172 ? -9.484 0.771 7.766 1 90.69 172 ASP A C 1
ATOM 1386 O O . ASP A 1 172 ? -10.242 0.234 8.578 1 90.69 172 ASP A O 1
ATOM 1390 N N . ILE A 1 173 ? -9.844 1.124 6.629 1 94.19 173 ILE A N 1
ATOM 1391 C CA . ILE A 1 173 ? -11.258 1.08 6.262 1 94.19 173 ILE A CA 1
ATOM 1392 C C . ILE A 1 173 ? -11.719 -0.372 6.156 1 94.19 173 ILE A C 1
ATOM 1394 O O . ILE A 1 173 ? -12.82 -0.713 6.582 1 94.19 173 ILE A O 1
ATOM 1398 N N . THR A 1 174 ? -10.922 -1.218 5.621 1 94.5 174 THR A N 1
ATOM 1399 C CA . THR A 1 174 ? -11.328 -2.613 5.473 1 94.5 174 THR A CA 1
ATOM 1400 C C . THR A 1 174 ? -11.422 -3.293 6.836 1 94.5 174 THR A C 1
ATOM 1402 O O . THR A 1 174 ? -12.273 -4.164 7.043 1 94.5 174 THR A O 1
ATOM 1405 N N . ASN A 1 175 ? -10.578 -2.928 7.742 1 94.31 175 ASN A N 1
ATOM 1406 C CA . ASN A 1 175 ? -10.672 -3.445 9.102 1 94.31 175 ASN A CA 1
ATOM 1407 C C . ASN A 1 175 ? -11.984 -3.039 9.766 1 94.31 175 ASN A C 1
ATOM 1409 O O . ASN A 1 175 ? -12.602 -3.84 10.469 1 94.31 175 ASN A O 1
ATOM 1413 N N . ASP A 1 176 ? -12.352 -1.852 9.555 1 96.38 176 ASP A N 1
ATOM 1414 C CA . ASP A 1 176 ? -13.609 -1.376 10.102 1 96.38 176 ASP A CA 1
ATOM 1415 C C . ASP A 1 176 ? -14.797 -2.096 9.461 1 96.38 176 ASP A C 1
ATOM 1417 O O . ASP A 1 176 ? -15.703 -2.551 10.156 1 96.38 176 ASP A O 1
ATOM 1421 N N . LEU A 1 177 ? -14.766 -2.24 8.18 1 97.12 177 LEU A N 1
ATOM 1422 C CA . LEU A 1 177 ? -15.883 -2.836 7.449 1 97.12 177 LEU A CA 1
ATOM 1423 C C . LEU A 1 177 ? -15.992 -4.328 7.75 1 97.12 177 LEU A C 1
ATOM 1425 O O . LEU A 1 177 ? -17.062 -4.918 7.594 1 97.12 177 LEU A O 1
ATOM 1429 N N . ALA A 1 178 ? -14.922 -4.914 8.156 1 96.94 178 ALA A N 1
ATOM 1430 C CA . ALA A 1 178 ? -14.93 -6.324 8.531 1 96.94 178 ALA A CA 1
ATOM 1431 C C . ALA A 1 178 ? -15.938 -6.598 9.641 1 96.94 178 ALA A C 1
ATOM 1433 O O . ALA A 1 178 ? -16.516 -7.684 9.719 1 96.94 178 ALA A O 1
ATOM 1434 N N . LYS A 1 179 ? -16.219 -5.598 10.398 1 97.12 179 LYS A N 1
ATOM 1435 C CA . LYS A 1 179 ? -17.141 -5.734 11.516 1 97.12 179 LYS A CA 1
ATOM 1436 C C . LYS A 1 179 ? -18.578 -5.914 11.016 1 97.12 179 LYS A C 1
ATOM 1438 O O . LYS A 1 179 ? -19.453 -6.355 11.766 1 97.12 179 LYS A O 1
ATOM 1443 N N . LEU A 1 180 ? -18.797 -5.602 9.789 1 97.75 180 LEU A N 1
ATOM 1444 C CA . LEU A 1 180 ? -20.141 -5.684 9.219 1 97.75 180 LEU A CA 1
ATOM 1445 C C . LEU A 1 180 ? -20.391 -7.07 8.641 1 97.75 180 LEU A C 1
ATOM 1447 O O . LEU A 1 180 ? -21.531 -7.426 8.352 1 97.75 180 LEU A O 1
ATOM 1451 N N . VAL A 1 181 ? -19.359 -7.859 8.453 1 97.62 181 VAL A N 1
ATOM 1452 C CA . VAL A 1 181 ? -19.5 -9.156 7.805 1 97.62 181 VAL A CA 1
ATOM 1453 C C . VAL A 1 181 ? -20.469 -10.031 8.609 1 97.62 181 VAL A C 1
ATOM 1455 O O . VAL A 1 181 ? -20.203 -10.344 9.773 1 97.62 181 VAL A O 1
ATOM 1458 N N . ASN A 1 182 ? -21.516 -10.391 7.969 1 97.06 182 ASN A N 1
ATOM 1459 C CA . ASN A 1 182 ? -22.547 -11.25 8.531 1 97.06 182 ASN A CA 1
ATOM 1460 C C . ASN A 1 182 ? -23.062 -10.711 9.859 1 97.06 182 ASN A C 1
ATOM 1462 O O . ASN A 1 182 ? -23.344 -11.484 10.781 1 97.06 182 ASN A O 1
ATOM 1466 N N . ASN A 1 183 ? -23.016 -9.43 10.023 1 95.19 183 ASN A N 1
ATOM 1467 C CA . ASN A 1 183 ? -23.578 -8.742 11.188 1 95.19 183 ASN A CA 1
ATOM 1468 C C . ASN A 1 183 ? -25.031 -8.328 10.961 1 95.19 183 ASN A C 1
ATOM 1470 O O . ASN A 1 183 ? -25.344 -7.656 9.977 1 95.19 183 ASN A O 1
ATOM 1474 N N . SER A 1 184 ? -25.938 -8.695 11.836 1 93.81 184 SER A N 1
ATOM 1475 C CA . SER A 1 184 ? -27.359 -8.438 11.672 1 93.81 184 SER A CA 1
ATOM 1476 C C . SER A 1 184 ? -27.688 -6.977 11.977 1 93.81 184 SER A C 1
ATOM 1478 O O . SER A 1 184 ? -28.703 -6.461 11.516 1 93.81 184 SER A O 1
ATOM 1480 N N . GLN A 1 185 ? -26.75 -6.363 12.688 1 90.94 185 GLN A N 1
ATOM 1481 C CA . GLN A 1 185 ? -27 -4.969 13.039 1 90.94 185 GLN A CA 1
ATOM 1482 C C . GLN A 1 185 ? -27.016 -4.082 11.805 1 90.94 185 GLN A C 1
ATOM 1484 O O . GLN A 1 185 ? -26.047 -4.055 11.039 1 90.94 185 GLN A O 1
ATOM 1489 N N . PHE A 1 186 ? -28.109 -3.43 11.531 1 91.19 186 PHE A N 1
ATOM 1490 C CA . PHE A 1 186 ? -28.344 -2.508 10.43 1 91.19 186 PHE A CA 1
ATOM 1491 C C . PHE A 1 186 ? -28.375 -3.248 9.102 1 91.19 186 PHE A C 1
ATOM 1493 O O . PHE A 1 186 ? -28.25 -2.631 8.039 1 91.19 186 PHE A O 1
ATOM 1500 N N . SER A 1 187 ? -28.328 -4.523 9.164 1 94.88 187 SER A N 1
ATOM 1501 C CA . SER A 1 187 ? -28.484 -5.297 7.938 1 94.88 187 SER A CA 1
ATOM 1502 C C . SER A 1 187 ? -29.859 -5.066 7.309 1 94.88 187 SER A C 1
ATOM 1504 O O . SER A 1 187 ? -30.844 -4.871 8.016 1 94.88 187 SER A O 1
ATOM 1506 N N . ASP A 1 188 ? -29.969 -5.059 5.992 1 93.81 188 ASP A N 1
ATOM 1507 C CA . ASP A 1 188 ? -31.234 -4.816 5.328 1 93.81 188 ASP A CA 1
ATOM 1508 C C . ASP A 1 188 ? -31.562 -5.918 4.324 1 93.81 188 ASP A C 1
ATOM 1510 O O . ASP A 1 188 ? -32.531 -5.812 3.561 1 93.81 188 ASP A O 1
ATOM 1514 N N . VAL A 1 189 ? -30.734 -6.926 4.293 1 95.31 189 VAL A N 1
ATOM 1515 C CA . VAL A 1 189 ? -31 -8.094 3.457 1 95.31 189 VAL A CA 1
ATOM 1516 C C . VAL A 1 189 ? -30.422 -9.344 4.125 1 95.31 189 VAL A C 1
ATOM 1518 O O . VAL A 1 189 ? -29.453 -9.266 4.883 1 95.31 189 VAL A O 1
ATOM 1521 N N . SER A 1 190 ? -31.016 -10.422 3.928 1 96.88 190 SER A N 1
ATOM 1522 C CA . SER A 1 190 ? -30.531 -11.711 4.422 1 96.88 190 SER A CA 1
ATOM 1523 C C . SER A 1 190 ? -30.625 -12.789 3.346 1 96.88 190 SER A C 1
ATOM 1525 O O . SER A 1 190 ? -31.453 -12.688 2.438 1 96.88 190 SER A O 1
ATOM 1527 N N . PHE A 1 191 ? -29.781 -13.773 3.436 1 97 191 PHE A N 1
ATOM 1528 C CA . PHE A 1 191 ? -29.719 -14.875 2.475 1 97 191 PHE A CA 1
ATOM 1529 C C . PHE A 1 191 ? -29.812 -16.219 3.182 1 97 191 PHE A C 1
ATOM 1531 O O . PHE A 1 191 ? -29.219 -16.406 4.242 1 97 191 PHE A O 1
ATOM 1538 N N . ASN A 1 192 ? -30.625 -17.016 2.623 1 97.31 192 ASN A N 1
ATOM 1539 C CA . ASN A 1 192 ? -30.672 -18.406 3.059 1 97.31 192 ASN A CA 1
ATOM 1540 C C . ASN A 1 192 ? -29.844 -19.312 2.135 1 97.31 192 ASN A C 1
ATOM 1542 O O . ASN A 1 192 ? -30.203 -19.5 0.97 1 97.31 192 ASN A O 1
ATOM 1546 N N . VAL A 1 193 ? -28.75 -19.859 2.609 1 96.94 193 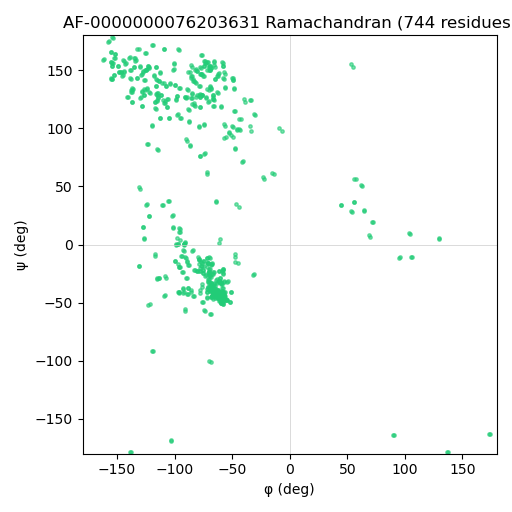VAL A N 1
ATOM 1547 C CA . VAL A 1 193 ? -27.875 -20.75 1.864 1 96.94 193 VAL A CA 1
ATOM 1548 C C . VAL A 1 193 ? -27.797 -22.109 2.562 1 96.94 193 VAL A C 1
ATOM 1550 O O . VAL A 1 193 ? -27.109 -22.25 3.574 1 96.94 193 VAL A O 1
ATOM 1553 N N . ASN A 1 194 ? -28.5 -23.078 2.041 1 95.06 194 ASN A N 1
ATOM 1554 C CA . ASN A 1 194 ? -28.547 -24.422 2.602 1 95.06 194 ASN A CA 1
ATOM 1555 C C . ASN A 1 194 ? -28.984 -24.406 4.062 1 95.06 194 ASN A C 1
ATOM 1557 O O . ASN A 1 194 ? -28.344 -25.016 4.914 1 95.06 194 ASN A O 1
ATOM 1561 N N . GLY A 1 195 ? -29.906 -23.5 4.402 1 94.62 195 GLY A N 1
ATOM 1562 C CA . GLY A 1 195 ? -30.484 -23.469 5.738 1 94.62 195 GLY A CA 1
ATOM 1563 C C . GLY A 1 195 ? -29.781 -22.484 6.656 1 94.62 195 GLY A C 1
ATOM 1564 O O . GLY A 1 195 ? -30.25 -22.219 7.766 1 94.62 195 GLY A O 1
ATOM 1565 N N . ASN A 1 196 ? -28.688 -21.984 6.234 1 96.62 196 ASN A N 1
ATOM 1566 C CA . ASN A 1 196 ? -27.953 -21 7.023 1 96.62 196 ASN A CA 1
ATOM 1567 C C . ASN A 1 196 ? -28.297 -19.578 6.582 1 96.62 196 ASN A C 1
ATOM 1569 O O . ASN A 1 196 ? -28.312 -19.281 5.387 1 96.62 196 ASN A O 1
ATOM 1573 N N . ILE A 1 197 ? -28.516 -18.781 7.586 1 97.25 197 ILE A N 1
ATOM 1574 C CA . ILE A 1 197 ? -28.906 -17.406 7.289 1 97.25 197 ILE A CA 1
ATOM 1575 C C . ILE A 1 197 ? -27.688 -16.5 7.371 1 97.25 197 ILE A C 1
ATOM 1577 O O . ILE A 1 197 ? -26.922 -16.547 8.344 1 97.25 197 ILE A O 1
ATOM 1581 N N . PHE A 1 198 ? -27.453 -15.711 6.301 1 98 198 PHE A N 1
ATOM 1582 C CA . PHE A 1 198 ? -26.391 -14.719 6.246 1 98 198 PHE A CA 1
ATOM 1583 C C . PHE A 1 198 ? -26.969 -13.312 6.105 1 98 198 PHE A C 1
ATOM 1585 O O . PHE A 1 198 ? -27.906 -13.094 5.336 1 98 198 PHE A O 1
ATOM 1592 N N . HIS A 1 199 ? -26.422 -12.391 6.867 1 97.62 199 HIS A N 1
ATOM 1593 C CA . HIS A 1 199 ? -26.875 -11.008 6.832 1 97.62 199 HIS A CA 1
ATOM 1594 C C . HIS A 1 199 ? -25.953 -10.148 5.973 1 97.62 199 HIS A C 1
ATOM 1596 O O . HIS A 1 199 ? -24.719 -10.32 6.012 1 97.62 199 HIS A O 1
ATOM 1602 N N . GLY A 1 200 ? -26.547 -9.266 5.145 1 97.31 200 GLY A N 1
ATOM 1603 C CA . GLY A 1 200 ? -25.781 -8.375 4.285 1 97.31 200 GLY A CA 1
ATOM 1604 C C . GLY A 1 200 ? -26.344 -6.965 4.23 1 97.31 200 GLY A C 1
ATOM 1605 O O . GLY A 1 200 ? -27.266 -6.633 4.977 1 97.31 200 GLY A O 1
ATOM 1606 N N . HIS A 1 201 ? -25.781 -6.137 3.494 1 97.12 201 HIS A N 1
ATOM 1607 C CA . HIS A 1 201 ? -26.188 -4.754 3.26 1 97.12 201 HIS A CA 1
ATOM 1608 C C . HIS A 1 201 ? -26.297 -4.457 1.769 1 97.12 201 HIS A C 1
ATOM 1610 O O . HIS A 1 201 ? -25.297 -4.496 1.046 1 97.12 201 HIS A O 1
ATOM 1616 N N . ARG A 1 202 ? -27.469 -4.102 1.356 1 97.06 202 ARG A N 1
ATOM 1617 C CA . ARG A 1 202 ? -27.75 -3.92 -0.065 1 97.06 202 ARG A CA 1
ATOM 1618 C C . ARG A 1 202 ? -26.812 -2.883 -0.675 1 97.06 202 ARG A C 1
ATOM 1620 O O . ARG A 1 202 ? -26.297 -3.074 -1.781 1 97.06 202 ARG A O 1
ATOM 1627 N N . ALA A 1 203 ? -26.578 -1.793 0.056 1 96.69 203 ALA A N 1
ATOM 1628 C CA . ALA A 1 203 ? -25.75 -0.706 -0.458 1 96.69 203 ALA A CA 1
ATOM 1629 C C . ALA A 1 203 ? -24.344 -1.198 -0.789 1 96.69 203 ALA A C 1
ATOM 1631 O O . ALA A 1 203 ? -23.844 -0.993 -1.901 1 96.69 203 ALA A O 1
ATOM 1632 N N . ILE A 1 204 ? -23.688 -1.907 0.142 1 97.94 204 ILE A N 1
ATOM 1633 C CA . ILE A 1 204 ? -22.312 -2.375 -0.009 1 97.94 204 ILE A CA 1
ATOM 1634 C C . ILE A 1 204 ? -22.25 -3.449 -1.093 1 97.94 204 ILE A C 1
ATOM 1636 O O . ILE A 1 204 ? -21.422 -3.377 -2 1 97.94 204 ILE A O 1
ATOM 1640 N N . MET A 1 205 ? -23.188 -4.367 -1.035 1 97.88 205 MET A N 1
ATOM 1641 C CA . MET A 1 205 ? -23.156 -5.5 -1.956 1 97.88 205 MET A CA 1
ATOM 1642 C C . MET A 1 205 ? -23.422 -5.047 -3.387 1 97.88 205 MET A C 1
ATOM 1644 O O . MET A 1 205 ? -22.844 -5.578 -4.332 1 97.88 205 MET A O 1
ATOM 1648 N N . SER A 1 206 ? -24.266 -4.016 -3.557 1 97.12 206 SER A N 1
ATOM 1649 C CA . SER A 1 206 ? -24.641 -3.553 -4.887 1 97.12 206 SER A CA 1
ATOM 1650 C C . SER A 1 206 ? -23.469 -2.859 -5.586 1 97.12 206 SER A C 1
ATOM 1652 O O . SER A 1 206 ? -23.359 -2.916 -6.809 1 97.12 206 SER A O 1
ATOM 1654 N N . VAL A 1 207 ? -22.625 -2.188 -4.836 1 97.38 207 VAL A N 1
ATOM 1655 C CA . VAL A 1 207 ? -21.531 -1.456 -5.48 1 97.38 207 VAL A CA 1
ATOM 1656 C C . VAL A 1 207 ? -20.328 -2.377 -5.672 1 97.38 207 VAL A C 1
ATOM 1658 O O . VAL A 1 207 ? -19.453 -2.098 -6.488 1 97.38 207 VAL A O 1
ATOM 1661 N N . ARG A 1 208 ? -20.266 -3.5 -4.969 1 97.44 208 ARG A N 1
ATOM 1662 C CA . ARG A 1 208 ? -19.125 -4.406 -5.023 1 97.44 208 ARG A CA 1
ATOM 1663 C C . ARG A 1 208 ? -19.344 -5.496 -6.07 1 97.44 208 ARG A C 1
ATOM 1665 O O . ARG A 1 208 ? -18.375 -6.098 -6.555 1 97.44 208 ARG A O 1
ATOM 1672 N N . SER A 1 209 ? -20.625 -5.797 -6.414 1 97.88 209 SER A N 1
ATOM 1673 C CA . SER A 1 209 ? -20.969 -6.902 -7.301 1 97.88 209 SER A CA 1
ATOM 1674 C C . SER A 1 209 ? -22.109 -6.531 -8.234 1 97.88 209 SER A C 1
ATOM 1676 O O . SER A 1 209 ? -23.203 -6.18 -7.77 1 97.88 209 SER A O 1
ATOM 1678 N N . GLU A 1 210 ? -21.938 -6.699 -9.516 1 96.75 210 GLU A N 1
ATOM 1679 C CA . GLU A 1 210 ? -22.984 -6.426 -10.5 1 96.75 210 GLU A CA 1
ATOM 1680 C C . GLU A 1 210 ? -24.156 -7.387 -10.352 1 96.75 210 GLU A C 1
ATOM 1682 O O . GLU A 1 210 ? -25.312 -7.008 -10.578 1 96.75 210 GLU A O 1
ATOM 1687 N N . TYR A 1 211 ? -23.875 -8.57 -9.977 1 97 211 TYR A N 1
ATOM 1688 C CA . TYR A 1 211 ? -24.922 -9.562 -9.742 1 97 211 TYR A CA 1
ATOM 1689 C C . TYR A 1 211 ? -25.891 -9.102 -8.664 1 97 211 TYR A C 1
ATOM 1691 O O . TYR A 1 211 ? -27.094 -9.094 -8.875 1 97 211 TYR A O 1
ATOM 1699 N N . PHE A 1 212 ? -25.391 -8.688 -7.562 1 96.94 212 PHE A N 1
ATOM 1700 C CA . PHE A 1 212 ? -26.234 -8.258 -6.449 1 96.94 212 PHE A CA 1
ATOM 1701 C C . PHE A 1 212 ? -26.922 -6.934 -6.77 1 96.94 212 PHE A C 1
ATOM 1703 O O . PHE A 1 212 ? -28.047 -6.695 -6.344 1 96.94 212 PHE A O 1
ATOM 1710 N N . ARG A 1 213 ? -26.188 -6.078 -7.461 1 96.5 213 ARG A N 1
ATOM 1711 C CA . ARG A 1 213 ? -26.812 -4.844 -7.914 1 96.5 213 ARG A CA 1
ATOM 1712 C C . ARG A 1 213 ? -28.078 -5.137 -8.719 1 96.5 213 ARG A C 1
ATOM 1714 O O . ARG A 1 213 ? -29.125 -4.547 -8.469 1 96.5 213 ARG A O 1
ATOM 1721 N N . ALA A 1 214 ? -27.969 -6.031 -9.633 1 95.19 214 ALA A N 1
ATOM 1722 C CA . ALA A 1 214 ? -29.094 -6.426 -10.477 1 95.19 214 ALA A CA 1
ATOM 1723 C C . ALA A 1 214 ? -30.188 -7.098 -9.648 1 95.19 214 ALA A C 1
ATOM 1725 O O . ALA A 1 214 ? -31.375 -6.82 -9.836 1 95.19 214 ALA A O 1
ATOM 1726 N N . MET A 1 215 ? -29.812 -7.902 -8.758 1 93.75 215 MET A N 1
ATOM 1727 C CA . MET A 1 215 ? -30.766 -8.625 -7.906 1 93.75 215 MET A CA 1
ATOM 1728 C C . MET A 1 215 ? -31.625 -7.652 -7.102 1 93.75 215 MET A C 1
ATOM 1730 O O . MET A 1 215 ? -32.844 -7.816 -7.016 1 93.75 215 MET A O 1
ATOM 1734 N N . PHE A 1 216 ? -31 -6.617 -6.555 1 92.75 216 PHE A N 1
ATOM 1735 C CA . PHE A 1 216 ? -31.688 -5.703 -5.66 1 92.75 216 PHE A CA 1
ATOM 1736 C C . PHE A 1 216 ? -32.5 -4.68 -6.449 1 92.75 216 PHE A C 1
ATOM 1738 O O . PHE A 1 216 ? -33.375 -4.02 -5.902 1 92.75 216 PHE A O 1
ATOM 1745 N N . SER A 1 217 ? -32.156 -4.469 -7.621 1 87.5 217 SER A N 1
ATOM 1746 C CA . SER A 1 217 ? -32.938 -3.576 -8.477 1 87.5 217 SER A CA 1
ATOM 1747 C C . SER A 1 217 ? -34.281 -4.207 -8.852 1 87.5 217 SER A C 1
ATOM 1749 O O . SER A 1 217 ? -35.281 -3.498 -9.055 1 87.5 217 SER A O 1
ATOM 1751 N N . PHE A 1 218 ? -34.375 -5.508 -8.969 1 74.69 218 PHE A N 1
ATOM 1752 C CA . PHE A 1 218 ? -35.562 -6.242 -9.398 1 74.69 218 PHE A CA 1
ATOM 1753 C C . PHE A 1 218 ? -36.438 -6.578 -8.203 1 74.69 218 PHE A C 1
ATOM 1755 O O . PHE A 1 218 ? -37.656 -6.57 -8.32 1 74.69 218 PHE A O 1
ATOM 1762 N N . ASP A 1 219 ? -35.969 -7.008 -7.086 1 59.66 219 ASP A N 1
ATOM 1763 C CA . ASP A 1 219 ? -36.719 -7.391 -5.906 1 59.66 219 ASP A CA 1
ATOM 1764 C C . ASP A 1 219 ? -37.531 -6.207 -5.363 1 59.66 219 ASP A C 1
ATOM 1766 O O . ASP A 1 219 ? -38.625 -6.387 -4.805 1 59.66 219 ASP A O 1
ATOM 1770 N N . GLY A 1 220 ? -37.188 -5.02 -5.434 1 51.56 220 GLY A N 1
ATOM 1771 C CA . GLY A 1 220 ? -37.938 -3.846 -4.988 1 51.56 220 GLY A CA 1
ATOM 1772 C C . GLY A 1 220 ? -39.25 -3.648 -5.73 1 51.56 220 GLY A C 1
ATOM 1773 O O . GLY A 1 220 ? -40.188 -3.055 -5.199 1 51.56 220 GLY A O 1
ATOM 1774 N N . SER A 1 221 ? -39.375 -4.07 -6.996 1 42.62 221 SER A N 1
ATOM 1775 C CA . SER A 1 221 ? -40.594 -3.898 -7.77 1 42.62 221 SER A CA 1
ATOM 1776 C C . SER A 1 221 ? -41.656 -4.906 -7.344 1 42.62 221 SER A C 1
ATOM 1778 O O . SER A 1 221 ? -42.844 -4.621 -7.426 1 42.62 221 SER A O 1
ATOM 1780 N N . SER A 1 222 ? -41.375 -6.164 -6.977 1 37.69 222 SER A N 1
ATOM 1781 C CA . SER A 1 222 ? -42.406 -7.152 -6.758 1 37.69 222 SER A CA 1
ATOM 1782 C C . SER A 1 222 ? -43.094 -6.957 -5.402 1 37.69 222 SER A C 1
ATOM 1784 O O . SER A 1 222 ? -44.219 -7.418 -5.191 1 37.69 222 SER A O 1
ATOM 1786 N N . GLN A 1 223 ? -42.469 -6.672 -4.348 1 34.34 223 GLN A N 1
ATOM 1787 C CA . GLN A 1 223 ? -43.156 -6.656 -3.053 1 34.34 223 GLN A CA 1
ATOM 1788 C C . GLN A 1 223 ? -44.094 -5.469 -2.939 1 34.34 223 GLN A C 1
ATOM 1790 O O . GLN A 1 223 ? -44.812 -5.332 -1.946 1 34.34 223 GLN A O 1
ATOM 1795 N N . LYS A 1 224 ? -44.062 -4.562 -3.758 1 34.34 224 LYS A N 1
ATOM 1796 C CA . LYS A 1 224 ? -45.125 -3.572 -3.578 1 34.34 224 LYS A CA 1
ATOM 1797 C C . LYS A 1 224 ? -46.5 -4.156 -3.936 1 34.34 224 LYS A C 1
ATOM 1799 O O . LYS A 1 224 ? -47.531 -3.492 -3.781 1 34.34 224 LYS A O 1
ATOM 1804 N N . ASN A 1 225 ? -46.625 -5.195 -4.77 1 29.02 225 ASN A N 1
ATOM 1805 C CA . ASN A 1 225 ? -48 -5.418 -5.176 1 29.02 225 ASN A CA 1
ATOM 1806 C C . ASN A 1 225 ? -48.875 -5.945 -4.02 1 29.02 225 ASN A C 1
ATOM 1808 O O . ASN A 1 225 ? -49.938 -5.402 -3.732 1 29.02 225 ASN A O 1
ATOM 1812 N N . SER A 1 226 ? -49.156 -7.371 -3.961 1 29.23 226 SER A N 1
ATOM 1813 C CA . SER A 1 226 ? -50.469 -8.016 -3.812 1 29.23 226 SER A CA 1
ATOM 1814 C C . SER A 1 226 ? -50.812 -8.234 -2.344 1 29.23 226 SER A C 1
ATOM 1816 O O . SER A 1 226 ? -51.844 -8.82 -2.025 1 29.23 226 SER A O 1
ATOM 1818 N N . SER A 1 227 ? -49.938 -8.43 -1.317 1 29.58 227 SER A N 1
ATOM 1819 C CA . SER A 1 227 ? -50.688 -9.086 -0.236 1 29.58 227 SER A CA 1
ATOM 1820 C C . SER A 1 227 ? -51.625 -8.117 0.454 1 29.58 227 SER A C 1
ATOM 1822 O O . SER A 1 227 ? -51.188 -7.211 1.17 1 29.58 227 SER A O 1
ATOM 1824 N N . ALA A 1 228 ? -52.719 -7.832 -0.09 1 26.75 228 ALA A N 1
ATOM 1825 C CA . ALA A 1 228 ? -53.969 -7.348 0.476 1 26.75 228 ALA A CA 1
ATOM 1826 C C . ALA A 1 228 ? -54.375 -8.148 1.714 1 26.75 228 ALA A C 1
ATOM 1828 O O . ALA A 1 228 ? -55.094 -9.133 1.617 1 26.75 228 ALA A O 1
ATOM 1829 N N . THR A 1 229 ? -53.469 -8.641 2.6 1 27.61 229 THR A N 1
ATOM 1830 C CA . THR A 1 229 ? -54.062 -9.328 3.725 1 27.61 229 THR A CA 1
ATOM 1831 C C . THR A 1 229 ? -55.031 -8.414 4.461 1 27.61 229 THR A C 1
ATOM 1833 O O . THR A 1 229 ? -54.688 -7.27 4.781 1 27.61 229 THR A O 1
ATOM 1836 N N . SER A 1 230 ? -56.312 -8.531 4.285 1 27.16 230 SER A N 1
ATOM 1837 C CA . SER A 1 230 ? -57.5 -8.102 5.008 1 27.16 230 SER A CA 1
ATOM 1838 C C . SER A 1 230 ? -57.312 -8.266 6.516 1 27.16 230 SER A C 1
ATOM 1840 O O . SER A 1 230 ? -57.219 -9.391 7.016 1 27.16 230 SER A O 1
ATOM 1842 N N . TYR A 1 231 ? -56.5 -7.434 7.109 1 26.34 231 TYR A N 1
ATOM 1843 C CA . TYR A 1 231 ? -56.469 -7.438 8.57 1 26.34 231 TYR A CA 1
ATOM 1844 C C . TYR A 1 231 ? -57.875 -7.328 9.125 1 26.34 231 TYR A C 1
ATOM 1846 O O . TYR A 1 231 ? -58.656 -6.438 8.734 1 26.34 231 TYR A O 1
ATOM 1854 N N . ASP A 1 232 ? -58.469 -8.43 9.406 1 29.16 232 ASP A N 1
ATOM 1855 C CA . ASP A 1 232 ? -59.688 -8.492 10.234 1 29.16 232 ASP A CA 1
ATOM 1856 C C . ASP A 1 232 ? -59.5 -7.719 11.531 1 29.16 232 ASP A C 1
ATOM 1858 O O . ASP A 1 232 ? -58.531 -7.941 12.266 1 29.16 232 ASP A O 1
ATOM 1862 N N . LEU A 1 233 ? -60 -6.516 11.719 1 28.61 233 LEU A N 1
ATOM 1863 C CA . LEU A 1 233 ? -60.062 -5.465 12.727 1 28.61 233 LEU A CA 1
ATOM 1864 C C . LEU A 1 233 ? -60.438 -6.035 14.086 1 28.61 233 LEU A C 1
ATOM 1866 O O . LEU A 1 233 ? -60.625 -5.289 15.047 1 28.61 233 LEU A O 1
ATOM 1870 N N . SER A 1 234 ? -60.938 -7.234 14.172 1 30.28 234 SER A N 1
ATOM 1871 C CA . SER A 1 234 ? -61.625 -7.52 15.43 1 30.28 234 SER A CA 1
ATOM 1872 C C . SER A 1 234 ? -60.625 -7.586 16.594 1 30.28 234 SER A C 1
ATOM 1874 O O . SER A 1 234 ? -60.938 -7.234 17.719 1 30.28 234 SER A O 1
ATOM 1876 N N . ASP A 1 235 ? -59.625 -8.523 16.531 1 28.19 235 ASP A N 1
ATOM 1877 C CA . ASP A 1 235 ? -59.031 -8.891 17.812 1 28.19 235 ASP A CA 1
ATOM 1878 C C . ASP A 1 235 ? -58.031 -7.832 18.266 1 28.19 235 ASP A C 1
ATOM 1880 O O . ASP A 1 235 ? -57.094 -7.508 17.547 1 28.19 235 ASP A O 1
ATOM 1884 N N . LYS A 1 236 ? -58.406 -6.973 19.172 1 31.5 236 LYS A N 1
ATOM 1885 C CA . LYS A 1 236 ? -57.875 -5.852 19.938 1 31.5 236 LYS A CA 1
ATOM 1886 C C . LYS A 1 236 ? -56.5 -6.199 20.547 1 31.5 236 LYS A C 1
ATOM 1888 O O . LYS A 1 236 ? -56.062 -5.547 21.484 1 31.5 236 LYS A O 1
ATOM 1893 N N . SER A 1 237 ? -56.094 -7.426 20.453 1 31.91 237 SER A N 1
ATOM 1894 C CA . SER A 1 237 ? -54.906 -7.648 21.297 1 31.91 237 SER A CA 1
ATOM 1895 C C . SER A 1 237 ? -53.719 -6.855 20.797 1 31.91 237 SER A C 1
ATOM 1897 O O . SER A 1 237 ? -53.562 -6.652 19.594 1 31.91 237 SER A O 1
ATOM 1899 N N . PRO A 1 238 ? -53.125 -6.027 21.672 1 30.59 238 PRO A N 1
ATOM 1900 C CA . PRO A 1 238 ? -52.031 -5.121 21.312 1 30.59 238 PRO A CA 1
ATOM 1901 C C . PRO A 1 238 ? -50.969 -5.801 20.469 1 30.59 238 PRO A C 1
ATOM 1903 O O . PRO A 1 238 ? -50.594 -6.941 20.75 1 30.59 238 PRO A O 1
ATOM 1906 N N . PRO A 1 239 ? -51 -5.621 19.156 1 29.95 239 PRO A N 1
ATOM 1907 C CA . PRO A 1 239 ? -50 -6.383 18.391 1 29.95 239 PRO A CA 1
ATOM 1908 C C . PRO A 1 239 ? -48.625 -6.375 19.047 1 29.95 239 PRO A C 1
ATOM 1910 O O . PRO A 1 239 ? -48.25 -5.395 19.688 1 29.95 239 PRO A O 1
ATOM 1913 N N . SER A 1 240 ? -48.219 -7.508 19.609 1 29.48 240 SER A N 1
ATOM 1914 C CA . SER A 1 240 ? -46.906 -7.711 20.234 1 29.48 240 SER A CA 1
ATOM 1915 C C . SER A 1 240 ? -45.812 -7.016 19.438 1 29.48 240 SER A C 1
ATOM 1917 O O . SER A 1 240 ? -45.906 -6.898 18.219 1 29.48 240 SER A O 1
ATOM 1919 N N . TYR A 1 241 ? -45.062 -6.113 20.109 1 29.52 241 TYR A N 1
ATOM 1920 C CA . TYR A 1 241 ? -43.875 -5.359 19.719 1 29.52 241 TYR A CA 1
ATOM 1921 C C . TYR A 1 241 ? -43.031 -6.145 18.719 1 29.52 241 TYR A C 1
ATOM 1923 O O . TYR A 1 241 ? -42.031 -5.641 18.219 1 29.52 241 TYR A O 1
ATOM 1931 N N . GLU A 1 242 ? -43.125 -7.484 18.734 1 31.95 242 GLU A N 1
ATOM 1932 C CA . GLU A 1 242 ? -42.344 -8.344 17.828 1 31.95 242 GLU A CA 1
ATOM 1933 C C . GLU A 1 242 ? -42.625 -8 16.359 1 31.95 242 GLU A C 1
ATOM 1935 O O . GLU A 1 242 ? -41.906 -8.422 15.469 1 31.95 242 GLU A O 1
ATOM 1940 N N . SER A 1 243 ? -43.75 -7.375 15.977 1 31.2 243 SER A N 1
ATOM 1941 C CA . SER A 1 243 ? -44.219 -7.324 14.594 1 31.2 243 SER A CA 1
ATOM 1942 C C . SER A 1 243 ? -43.562 -6.16 13.844 1 31.2 243 SER A C 1
ATOM 1944 O O . SER A 1 243 ? -43.75 -6.031 12.633 1 31.2 243 SER A O 1
ATOM 1946 N N . LEU A 1 244 ? -43.406 -4.98 14.469 1 31.8 244 LEU A N 1
ATOM 1947 C CA . LEU A 1 244 ? -42.75 -3.943 13.672 1 31.8 244 LEU A CA 1
ATOM 1948 C C . LEU A 1 244 ? -41.344 -4.371 13.266 1 31.8 244 LEU A C 1
ATOM 1950 O O . LEU A 1 244 ? -40.375 -3.811 13.75 1 31.8 244 LEU A O 1
ATOM 1954 N N . SER A 1 245 ? -40.906 -5.582 13.547 1 32.5 245 SER A N 1
ATOM 1955 C CA . SER A 1 245 ? -39.75 -6.16 12.891 1 32.5 245 SER A CA 1
ATOM 1956 C C . SER A 1 245 ? -39.625 -5.691 11.438 1 32.5 245 SER A C 1
ATOM 1958 O O . SER A 1 245 ? -40.625 -5.703 10.703 1 32.5 245 SER A O 1
ATOM 1960 N N . LEU A 1 246 ? -38.781 -4.652 11.078 1 36.56 246 LEU A N 1
ATOM 1961 C CA . LEU A 1 246 ? -38.375 -4.461 9.68 1 36.56 246 LEU A CA 1
ATOM 1962 C C . LEU A 1 246 ? -38.875 -5.617 8.82 1 36.56 246 LEU A C 1
ATOM 1964 O O . LEU A 1 246 ? -38.875 -6.773 9.25 1 36.56 246 LEU A O 1
ATOM 1968 N N . SER A 1 247 ? -39.969 -5.438 8.156 1 38.5 247 SER A N 1
ATOM 1969 C CA . SER A 1 247 ? -40.406 -6.488 7.242 1 38.5 247 SER A CA 1
ATOM 1970 C C . SER A 1 247 ? -39.312 -7.496 6.969 1 38.5 247 SER A C 1
ATOM 1972 O O . SER A 1 247 ? -38.281 -7.145 6.398 1 38.5 247 SER A O 1
ATOM 1974 N N . HIS A 1 248 ? -38.844 -8.164 8.023 1 48.31 248 HIS A N 1
ATOM 1975 C CA . HIS A 1 248 ? -37.969 -9.32 7.852 1 48.31 248 HIS A CA 1
ATOM 1976 C C . HIS A 1 248 ? -38.125 -9.938 6.469 1 48.31 248 HIS A C 1
ATOM 1978 O O . HIS A 1 248 ? -39.062 -10.719 6.238 1 48.31 248 HIS A O 1
ATOM 1984 N N . GLU A 1 249 ? -37.906 -9.047 5.527 1 64.88 249 GLU A N 1
ATOM 1985 C CA . GLU A 1 249 ? -37.844 -9.625 4.188 1 64.88 249 GLU A CA 1
ATOM 1986 C C . GLU A 1 249 ? -37.312 -11.047 4.227 1 64.88 249 GLU A C 1
ATOM 1988 O O . GLU A 1 249 ? -36.344 -11.328 4.965 1 64.88 249 GLU A O 1
ATOM 1993 N N . LYS A 1 250 ? -38.219 -11.906 3.92 1 86.19 250 LYS A N 1
ATOM 1994 C CA . LYS A 1 250 ? -37.812 -13.297 3.75 1 86.19 250 LYS A CA 1
ATOM 1995 C C . LYS A 1 250 ? -36.406 -13.391 3.152 1 86.19 250 LYS A C 1
ATOM 1997 O O . LYS A 1 250 ? -36.062 -12.656 2.223 1 86.19 250 LYS A O 1
ATOM 2002 N N . PRO A 1 251 ? -35.625 -14.086 3.895 1 94.62 251 PRO A N 1
ATOM 2003 C CA . PRO A 1 251 ? -34.312 -14.266 3.33 1 94.62 251 PRO A CA 1
ATOM 2004 C C . PRO A 1 251 ? -34.312 -14.719 1.872 1 94.62 251 PRO A C 1
ATOM 2006 O O . PRO A 1 251 ? -35.188 -15.5 1.482 1 94.62 251 PRO A O 1
ATOM 2009 N N . ILE A 1 252 ? -33.562 -14.133 1.103 1 95.44 252 ILE A N 1
ATOM 2010 C CA . ILE A 1 252 ? -33.406 -14.539 -0.293 1 95.44 252 ILE A CA 1
ATOM 2011 C C . ILE A 1 252 ? -32.75 -15.914 -0.37 1 95.44 252 ILE A C 1
ATOM 2013 O O . ILE A 1 252 ? -31.688 -16.125 0.178 1 95.44 252 ILE A O 1
ATOM 2017 N N . GLU A 1 253 ? -33.375 -16.781 -1.03 1 95.69 253 GLU A N 1
ATOM 2018 C CA . GLU A 1 253 ? -32.844 -18.141 -1.163 1 95.69 253 GLU A CA 1
ATOM 2019 C C . GLU A 1 253 ? -31.812 -18.234 -2.289 1 95.69 253 GLU A C 1
ATOM 2021 O O . GLU A 1 253 ? -32.094 -17.844 -3.426 1 95.69 253 GLU A O 1
ATOM 2026 N N . LEU A 1 254 ? -30.656 -18.625 -1.979 1 95.44 254 LEU A N 1
ATOM 2027 C CA . LEU A 1 254 ? -29.641 -18.906 -2.986 1 95.44 254 LEU A CA 1
ATOM 2028 C C . LEU A 1 254 ? -29.453 -20.406 -3.164 1 95.44 254 LEU A C 1
ATOM 2030 O O . LEU A 1 254 ? -28.859 -21.062 -2.307 1 95.44 254 LEU A O 1
ATOM 2034 N N . LYS A 1 255 ? -29.875 -20.875 -4.219 1 93.56 255 LYS A N 1
ATOM 2035 C CA . LYS A 1 255 ? -29.828 -22.297 -4.5 1 93.56 255 LYS A CA 1
ATOM 2036 C C . LYS A 1 255 ? -28.484 -22.703 -5.074 1 93.56 255 LYS A C 1
ATOM 2038 O O . LYS A 1 255 ? -27.844 -21.938 -5.789 1 93.56 255 LYS A O 1
ATOM 2043 N N . ASP A 1 256 ? -28 -23.891 -4.742 1 92.06 256 ASP A N 1
ATOM 2044 C CA . ASP A 1 256 ? -26.812 -24.531 -5.312 1 92.06 256 ASP A CA 1
ATOM 2045 C C . ASP A 1 256 ? -25.547 -23.719 -4.988 1 92.06 256 ASP A C 1
ATOM 2047 O O . ASP A 1 256 ? -24.688 -23.531 -5.852 1 92.06 256 ASP A O 1
ATOM 2051 N N . VAL A 1 257 ? -25.625 -23.062 -3.855 1 94.75 257 VAL A N 1
ATOM 2052 C CA . VAL A 1 257 ? -24.469 -22.328 -3.375 1 94.75 257 VAL A CA 1
ATOM 2053 C C . VAL A 1 257 ? -23.969 -22.953 -2.074 1 94.75 257 VAL A C 1
ATOM 2055 O O . VAL A 1 257 ? -24.766 -23.297 -1.193 1 94.75 257 VAL A O 1
ATOM 2058 N N . ASP A 1 258 ? -22.688 -23.188 -2.059 1 94.25 258 ASP A N 1
ATOM 2059 C CA . ASP A 1 258 ? -22.078 -23.719 -0.844 1 94.25 258 ASP A CA 1
ATOM 2060 C C . ASP A 1 258 ? -22.031 -22.641 0.248 1 94.25 258 ASP A C 1
ATOM 2062 O O . ASP A 1 258 ? -21.641 -21.5 -0.009 1 94.25 258 ASP A O 1
ATOM 2066 N N . ASP A 1 259 ? -22.438 -23.031 1.483 1 95.69 259 ASP A N 1
ATOM 2067 C CA . ASP A 1 259 ? -22.547 -22.062 2.564 1 95.69 259 ASP A CA 1
ATOM 2068 C C . ASP A 1 259 ? -21.172 -21.531 2.969 1 95.69 259 ASP A C 1
ATOM 2070 O O . ASP A 1 259 ? -21.016 -20.344 3.27 1 95.69 259 ASP A O 1
ATOM 2074 N N . ARG A 1 260 ? -20.219 -22.391 3.004 1 95.5 260 ARG A N 1
ATOM 2075 C CA . ARG A 1 260 ? -18.875 -21.953 3.352 1 95.5 260 ARG A CA 1
ATOM 2076 C C . ARG A 1 260 ? -18.312 -21 2.303 1 95.5 260 ARG A C 1
ATOM 2078 O O . ARG A 1 260 ? -17.734 -19.969 2.645 1 95.5 260 ARG A O 1
ATOM 2085 N N . ALA A 1 261 ? -18.5 -21.359 1.06 1 96.75 261 ALA A N 1
ATOM 2086 C CA . ALA A 1 261 ? -18.047 -20.484 -0.025 1 96.75 261 ALA A CA 1
ATOM 2087 C C . ALA A 1 261 ? -18.734 -19.125 0.049 1 96.75 261 ALA A C 1
ATOM 2089 O O . ALA A 1 261 ? -18.094 -18.094 -0.147 1 96.75 261 ALA A O 1
ATOM 2090 N N . PHE A 1 262 ? -20 -19.156 0.358 1 97.56 262 PHE A N 1
ATOM 2091 C CA . PHE A 1 262 ? -20.75 -17.906 0.42 1 97.56 262 PHE A CA 1
ATOM 2092 C C . PHE A 1 262 ? -20.234 -17.031 1.557 1 97.56 262 PHE A C 1
ATOM 2094 O O . PHE A 1 262 ? -20.156 -15.805 1.42 1 97.56 262 PHE A O 1
ATOM 2101 N N . SER A 1 263 ? -19.922 -17.656 2.646 1 97.25 263 SER A N 1
ATOM 2102 C CA . SER A 1 263 ? -19.344 -16.922 3.766 1 97.25 263 SER A CA 1
ATOM 2103 C C . SER A 1 263 ? -18.078 -16.203 3.348 1 97.25 263 SER A C 1
ATOM 2105 O O . SER A 1 263 ? -17.859 -15.047 3.729 1 97.25 263 SER A O 1
ATOM 2107 N N . ILE A 1 264 ? -17.25 -16.797 2.564 1 97.94 264 ILE A N 1
ATOM 2108 C CA . ILE A 1 264 ? -16 -16.219 2.076 1 97.94 264 ILE A CA 1
ATOM 2109 C C . ILE A 1 264 ? -16.297 -15.094 1.1 1 97.94 264 ILE A C 1
ATOM 2111 O O . ILE A 1 264 ? -15.648 -14.039 1.134 1 97.94 264 ILE A O 1
ATOM 2115 N N . ILE A 1 265 ? -17.328 -15.328 0.302 1 98 265 ILE A N 1
ATOM 2116 C CA . ILE A 1 265 ? -17.766 -14.312 -0.644 1 98 265 ILE A CA 1
ATOM 2117 C C . ILE A 1 265 ? -18.172 -13.047 0.109 1 98 265 ILE A C 1
ATOM 2119 O O . ILE A 1 265 ? -17.75 -11.945 -0.246 1 98 265 ILE A O 1
ATOM 2123 N N . LEU A 1 266 ? -18.953 -13.242 1.099 1 97.62 266 LEU A N 1
ATOM 2124 C CA . LEU A 1 266 ? -19.422 -12.117 1.897 1 97.62 266 LEU A CA 1
ATOM 2125 C C . LEU A 1 266 ? -18.25 -11.383 2.547 1 97.62 266 LEU A C 1
ATOM 2127 O O . LEU A 1 266 ? -18.203 -10.156 2.541 1 97.62 266 LEU A O 1
ATOM 2131 N N . HIS A 1 267 ? -17.375 -12.117 3.064 1 97.81 267 HIS A N 1
ATOM 2132 C CA . HIS A 1 267 ? -16.188 -11.523 3.672 1 97.81 267 HIS A CA 1
ATOM 2133 C C . HIS A 1 267 ? -15.422 -10.664 2.668 1 97.81 267 HIS A C 1
ATOM 2135 O O . HIS A 1 267 ? -15.039 -9.539 2.977 1 97.81 267 HIS A O 1
ATOM 2141 N N . TYR A 1 268 ? -15.258 -11.148 1.493 1 97.81 268 TYR A N 1
ATOM 2142 C CA . TYR A 1 268 ? -14.539 -10.43 0.445 1 97.81 268 TYR A CA 1
ATOM 2143 C C . TYR A 1 268 ? -15.266 -9.148 0.065 1 97.81 268 TYR A C 1
ATOM 2145 O O . TYR A 1 268 ? -14.633 -8.109 -0.138 1 97.81 268 TYR A O 1
ATOM 2153 N N . ILE A 1 269 ? -16.453 -9.227 -0.034 1 98.06 269 ILE A N 1
ATOM 2154 C CA . ILE A 1 269 ? -17.266 -8.086 -0.444 1 98.06 269 ILE A CA 1
ATOM 2155 C C . ILE A 1 269 ? -17.031 -6.914 0.508 1 98.06 269 ILE A C 1
ATOM 2157 O O . ILE A 1 269 ? -16.984 -5.758 0.081 1 98.06 269 ILE A O 1
ATOM 2161 N N . TYR A 1 270 ? -16.75 -7.207 1.736 1 97.31 270 TYR A N 1
ATOM 2162 C CA . TYR A 1 270 ? -16.625 -6.152 2.734 1 97.31 270 TYR A CA 1
ATOM 2163 C C . TYR A 1 270 ? -15.164 -5.758 2.932 1 97.31 270 TYR A C 1
ATOM 2165 O O . TYR A 1 270 ? -14.875 -4.672 3.434 1 97.31 270 TYR A O 1
ATOM 2173 N N . THR A 1 271 ? -14.219 -6.621 2.535 1 95.75 271 THR A N 1
ATOM 2174 C CA . THR A 1 271 ? -12.867 -6.367 3.006 1 95.75 271 THR A CA 1
ATOM 2175 C C . THR A 1 271 ? -11.875 -6.418 1.848 1 95.75 271 THR A C 1
ATOM 2177 O O . THR A 1 271 ? -10.734 -5.961 1.978 1 95.75 271 THR A O 1
ATOM 2180 N N . ASN A 1 272 ? -12.273 -7.012 0.793 1 95.38 272 ASN A N 1
ATOM 2181 C CA . ASN A 1 272 ? -11.383 -7.215 -0.343 1 95.38 272 ASN A CA 1
ATOM 2182 C C . ASN A 1 272 ? -10.32 -8.266 -0.042 1 95.38 272 ASN A C 1
ATOM 2184 O O . ASN A 1 272 ? -9.289 -8.32 -0.712 1 95.38 272 ASN A O 1
ATOM 2188 N N . LYS A 1 273 ? -10.562 -9.125 0.988 1 94.94 273 LYS A N 1
ATOM 2189 C CA . LYS A 1 273 ? -9.586 -10.125 1.417 1 94.94 273 LYS A CA 1
ATOM 2190 C C . LYS A 1 273 ? -10.25 -11.484 1.632 1 94.94 273 LYS A C 1
ATOM 2192 O O . LYS A 1 273 ? -11.477 -11.57 1.758 1 94.94 273 LYS A O 1
ATOM 2197 N N . LEU A 1 274 ? -9.422 -12.461 1.611 1 95.5 274 LEU A N 1
ATOM 2198 C CA . LEU A 1 274 ? -9.852 -13.758 2.121 1 95.5 274 LEU A CA 1
ATOM 2199 C C . LEU A 1 274 ? -9.781 -13.797 3.643 1 95.5 274 LEU A C 1
ATOM 2201 O O . LEU A 1 274 ? -8.93 -13.133 4.246 1 95.5 274 LEU A O 1
ATOM 2205 N N . PRO A 1 275 ? -10.664 -14.562 4.207 1 94.56 275 PRO A N 1
ATOM 2206 C CA . PRO A 1 275 ? -10.531 -14.727 5.656 1 94.56 275 PRO A CA 1
ATOM 2207 C C . PRO A 1 275 ? -9.203 -15.375 6.051 1 94.56 275 PRO A C 1
ATOM 2209 O O . PRO A 1 275 ? -8.617 -16.125 5.258 1 94.56 275 PRO A O 1
ATOM 2212 N N . GLN A 1 276 ? -8.57 -15.078 7.195 1 87.88 276 GLN A N 1
ATOM 2213 C CA . GLN A 1 276 ? -7.273 -15.547 7.668 1 87.88 276 GLN A CA 1
ATOM 2214 C C . GLN A 1 276 ? -7.211 -17.078 7.672 1 87.88 276 GLN A C 1
ATOM 2216 O O . GLN A 1 276 ? -6.168 -17.656 7.367 1 87.88 276 GLN A O 1
ATOM 2221 N N . ASN A 1 277 ? -8.273 -17.828 7.898 1 85.62 277 ASN A N 1
ATOM 2222 C CA . ASN A 1 277 ? -8.234 -19.281 8.031 1 85.62 277 ASN A CA 1
ATOM 2223 C C . ASN A 1 277 ? -8.891 -19.969 6.84 1 85.62 277 ASN A C 1
ATOM 2225 O O . ASN A 1 277 ? -9.414 -21.078 6.969 1 85.62 277 ASN A O 1
ATOM 2229 N N . CYS A 1 278 ? -8.672 -19.266 5.77 1 91.38 278 CYS A N 1
ATOM 2230 C CA . CYS A 1 278 ? -9.258 -19.859 4.57 1 91.38 278 CYS A CA 1
ATOM 2231 C C . CYS A 1 278 ? -8.414 -21.016 4.055 1 91.38 278 CYS A C 1
ATOM 2233 O O . CYS A 1 278 ? -7.238 -20.828 3.723 1 91.38 278 CYS A O 1
ATOM 2235 N N . GLN A 1 279 ? -8.961 -22.141 4.031 1 91.69 279 GLN A N 1
ATOM 2236 C CA . GLN A 1 279 ? -8.258 -23.328 3.543 1 91.69 279 GLN A CA 1
ATOM 2237 C C . GLN A 1 279 ? -8.203 -23.344 2.018 1 91.69 279 GLN A C 1
ATOM 2239 O O . GLN A 1 279 ? -9.172 -22.969 1.35 1 91.69 279 GLN A O 1
ATOM 2244 N N . SER A 1 280 ? -7.148 -23.875 1.492 1 92.06 280 SER A N 1
ATOM 2245 C CA . SER A 1 280 ? -6.938 -23.859 0.049 1 92.06 280 SER A CA 1
ATOM 2246 C C . SER A 1 280 ? -7.934 -24.766 -0.667 1 92.06 280 SER A C 1
ATOM 2248 O O . SER A 1 280 ? -8.305 -24.5 -1.814 1 92.06 280 SER A O 1
ATOM 2250 N N . GLN A 1 281 ? -8.445 -25.812 0 1 92.31 281 GLN A N 1
ATOM 2251 C CA . GLN A 1 281 ? -9.305 -26.828 -0.606 1 92.31 281 GLN A CA 1
ATOM 2252 C C . GLN A 1 281 ? -10.641 -26.219 -1.04 1 92.31 281 GLN A C 1
ATOM 2254 O O . GLN A 1 281 ? -11.289 -26.734 -1.952 1 92.31 281 GLN A O 1
ATOM 2259 N N . ILE A 1 282 ? -11 -25.125 -0.41 1 95.69 282 ILE A N 1
ATOM 2260 C CA . ILE A 1 282 ? -12.312 -24.578 -0.69 1 95.69 282 ILE A CA 1
ATOM 2261 C C . ILE A 1 282 ? -12.219 -23.578 -1.838 1 95.69 282 ILE A C 1
ATOM 2263 O O . ILE A 1 282 ? -13.234 -23.156 -2.391 1 95.69 282 ILE A O 1
ATOM 2267 N N . LEU A 1 283 ? -11.055 -23.172 -2.264 1 96.75 283 LEU A N 1
ATOM 2268 C CA . LEU A 1 283 ? -10.82 -22.031 -3.148 1 96.75 283 LEU A CA 1
ATOM 2269 C C . LEU A 1 283 ? -11.406 -22.297 -4.535 1 96.75 283 LEU A C 1
ATOM 2271 O O . LEU A 1 283 ? -11.922 -21.375 -5.172 1 96.75 283 LEU A O 1
ATOM 2275 N N . PRO A 1 284 ? -11.375 -23.562 -5.031 1 96.62 284 PRO A N 1
ATOM 2276 C CA . PRO A 1 284 ? -12.047 -23.781 -6.312 1 96.62 284 PRO A CA 1
ATOM 2277 C C . PRO A 1 284 ? -13.547 -23.5 -6.242 1 96.62 284 PRO A C 1
ATOM 2279 O O . PRO A 1 284 ? -14.109 -22.906 -7.172 1 96.62 284 PRO A O 1
ATOM 2282 N N . LYS A 1 285 ? -14.148 -23.922 -5.172 1 96 285 LYS A N 1
ATOM 2283 C CA . LYS A 1 285 ? -15.562 -23.625 -4.973 1 96 285 LYS A CA 1
ATOM 2284 C C . LYS A 1 285 ? -15.805 -22.125 -4.844 1 96 285 LYS A C 1
ATOM 2286 O O . LYS A 1 285 ? -16.781 -21.594 -5.383 1 96 285 LYS A O 1
ATOM 2291 N N . VAL A 1 286 ? -14.945 -21.453 -4.145 1 97.62 286 VAL A N 1
ATOM 2292 C CA . VAL A 1 286 ? -15.023 -20 -3.994 1 97.62 286 VAL A CA 1
ATOM 2293 C C . VAL A 1 286 ? -14.914 -19.328 -5.363 1 97.62 286 VAL A C 1
ATOM 2295 O O . VAL A 1 286 ? -15.68 -18.406 -5.672 1 97.62 286 VAL A O 1
ATOM 2298 N N . TRP A 1 287 ? -13.992 -19.812 -6.191 1 97.69 287 TRP A N 1
ATOM 2299 C CA . TRP A 1 287 ? -13.805 -19.266 -7.527 1 97.69 287 TRP A CA 1
ATOM 2300 C C . TRP A 1 287 ? -15.086 -19.391 -8.352 1 97.69 287 TRP A C 1
ATOM 2302 O O . TRP A 1 287 ? -15.523 -18.422 -8.977 1 97.69 287 TRP A O 1
ATOM 2312 N N . ARG A 1 288 ? -15.703 -20.516 -8.336 1 97.19 288 ARG A N 1
ATOM 2313 C CA . ARG A 1 288 ? -16.906 -20.766 -9.117 1 97.19 288 ARG A CA 1
ATOM 2314 C C . ARG A 1 288 ? -18.078 -19.906 -8.609 1 97.19 288 ARG A C 1
ATOM 2316 O O . ARG A 1 288 ? -18.859 -19.391 -9.398 1 97.19 288 ARG A O 1
ATOM 2323 N N . THR A 1 289 ? -18.188 -19.828 -7.266 1 97.19 289 THR A N 1
ATOM 2324 C CA . THR A 1 289 ? -19.219 -18.984 -6.684 1 97.19 289 THR A CA 1
ATOM 2325 C C . THR A 1 289 ? -18.984 -17.516 -7.027 1 97.19 289 THR A C 1
ATOM 2327 O O . THR A 1 289 ? -19.922 -16.797 -7.348 1 97.19 289 THR A O 1
ATOM 2330 N N . ALA A 1 290 ? -17.75 -17.094 -6.961 1 98 290 ALA A N 1
ATOM 2331 C CA . ALA A 1 290 ? -17.375 -15.727 -7.34 1 98 290 ALA A CA 1
ATOM 2332 C C . ALA A 1 290 ? -17.734 -15.445 -8.797 1 98 290 ALA A C 1
ATOM 2334 O O . ALA A 1 290 ? -18.188 -14.352 -9.133 1 98 290 ALA A O 1
ATOM 2335 N N . ASP A 1 291 ? -17.438 -16.438 -9.625 1 96.69 291 ASP A N 1
ATOM 2336 C CA . ASP A 1 291 ? -17.781 -16.312 -11.039 1 96.69 291 ASP A CA 1
ATOM 2337 C C . ASP A 1 291 ? -19.281 -16.094 -11.211 1 96.69 291 ASP A C 1
ATOM 2339 O O . ASP A 1 291 ? -19.703 -15.234 -11.992 1 96.69 291 ASP A O 1
ATOM 2343 N N . ARG A 1 292 ? -20.078 -16.812 -10.469 1 96.31 292 ARG A N 1
ATOM 2344 C CA . ARG A 1 292 ? -21.531 -16.688 -10.508 1 96.31 292 ARG A CA 1
ATOM 2345 C C . ARG A 1 292 ? -21.969 -15.297 -10.055 1 96.31 292 ARG A C 1
ATOM 2347 O O . ARG A 1 292 ? -22.906 -14.727 -10.617 1 96.31 292 ARG A O 1
ATOM 2354 N N . PHE A 1 293 ? -21.328 -14.773 -9.07 1 97.56 293 PHE A N 1
ATOM 2355 C CA . PHE A 1 293 ? -21.766 -13.523 -8.469 1 97.56 293 PHE A CA 1
ATOM 2356 C C . PHE A 1 293 ? -21.016 -12.344 -9.062 1 97.56 293 PHE A C 1
ATOM 2358 O O . PHE A 1 293 ? -21.031 -11.242 -8.5 1 97.56 293 PHE A O 1
ATOM 2365 N N . SER A 1 294 ? -20.266 -12.5 -10.117 1 96.88 294 SER A N 1
ATOM 2366 C CA . SER A 1 294 ? -19.594 -11.453 -10.859 1 96.88 294 SER A CA 1
ATOM 2367 C C . SER A 1 294 ? -18.562 -10.734 -9.992 1 96.88 294 SER A C 1
ATOM 2369 O O . SER A 1 294 ? -18.562 -9.508 -9.914 1 96.88 294 SER A O 1
ATOM 2371 N N . LEU A 1 295 ? -17.734 -11.484 -9.352 1 97.81 295 LEU A N 1
ATOM 2372 C CA . LEU A 1 295 ? -16.656 -10.961 -8.523 1 97.81 295 LEU A CA 1
ATOM 2373 C C . LEU A 1 295 ? -15.289 -11.32 -9.109 1 97.81 295 LEU A C 1
ATOM 2375 O O . LEU A 1 295 ? -14.602 -12.203 -8.594 1 97.81 295 LEU A O 1
ATOM 2379 N N . ASP A 1 296 ? -14.867 -10.562 -10.062 1 96.12 296 ASP A N 1
ATOM 2380 C CA . ASP A 1 296 ? -13.648 -10.859 -10.805 1 96.12 296 ASP A CA 1
ATOM 2381 C C . ASP A 1 296 ? -12.414 -10.727 -9.906 1 96.12 296 ASP A C 1
ATOM 2383 O O . ASP A 1 296 ? -11.461 -11.5 -10.031 1 96.12 296 ASP A O 1
ATOM 2387 N N . GLY A 1 297 ? -12.492 -9.758 -9.039 1 96.12 297 GLY A N 1
ATOM 2388 C CA . GLY A 1 297 ? -11.375 -9.609 -8.125 1 96.12 297 GLY A CA 1
ATOM 2389 C C . GLY A 1 297 ? -11.164 -10.82 -7.234 1 96.12 297 GLY A C 1
ATOM 2390 O O . GLY A 1 297 ? -10.031 -11.234 -6.996 1 96.12 297 GLY A O 1
ATOM 2391 N N . LEU A 1 298 ? -12.195 -11.344 -6.754 1 97.44 298 LEU A N 1
ATOM 2392 C CA . LEU A 1 298 ? -12.102 -12.523 -5.898 1 97.44 298 LEU A CA 1
ATOM 2393 C C . LEU A 1 298 ? -11.648 -13.742 -6.695 1 97.44 298 LEU A C 1
ATOM 2395 O O . LEU A 1 298 ? -10.914 -14.586 -6.176 1 97.44 298 LEU A O 1
ATOM 2399 N N . LYS A 1 299 ? -12.078 -13.836 -7.938 1 97.25 299 LYS A N 1
ATOM 2400 C CA . LYS A 1 299 ? -11.586 -14.914 -8.789 1 97.25 299 LYS A CA 1
ATOM 2401 C C . LYS A 1 299 ? -10.062 -14.883 -8.883 1 97.25 299 LYS A C 1
ATOM 2403 O O . LYS A 1 299 ? -9.398 -15.906 -8.688 1 97.25 299 LYS A O 1
ATOM 2408 N N . SER A 1 300 ? -9.602 -13.727 -9.148 1 96 300 SER A N 1
ATOM 2409 C CA . SER A 1 300 ? -8.156 -13.562 -9.273 1 96 300 SER A CA 1
ATOM 2410 C C . SER A 1 300 ? -7.441 -13.875 -7.961 1 96 300 SER A C 1
ATOM 2412 O O . SER A 1 300 ? -6.387 -14.508 -7.953 1 96 300 SER A O 1
ATOM 2414 N N . LEU A 1 301 ? -8.016 -13.391 -6.938 1 96.06 301 LEU A N 1
ATOM 2415 C CA . LEU A 1 301 ? -7.441 -13.633 -5.617 1 96.06 301 LEU A CA 1
ATOM 2416 C C . LEU A 1 301 ? -7.41 -15.125 -5.305 1 96.06 301 LEU A C 1
ATOM 2418 O O . LEU A 1 301 ? -6.414 -15.633 -4.789 1 96.06 301 LEU A O 1
ATOM 2422 N N . ALA A 1 302 ? -8.445 -15.844 -5.602 1 96.81 302 ALA A N 1
ATOM 2423 C CA . ALA A 1 302 ? -8.531 -17.281 -5.352 1 96.81 302 ALA A CA 1
ATOM 2424 C C . ALA A 1 302 ? -7.469 -18.031 -6.141 1 96.81 302 ALA A C 1
ATOM 2426 O O . ALA A 1 302 ? -6.801 -18.922 -5.598 1 96.81 302 ALA A O 1
ATOM 2427 N N . ILE A 1 303 ? -7.316 -17.688 -7.383 1 96.5 303 ILE A N 1
ATOM 2428 C CA . ILE A 1 303 ? -6.312 -18.328 -8.227 1 96.5 303 ILE A CA 1
ATOM 2429 C C . ILE A 1 303 ? -4.918 -18.078 -7.652 1 96.5 303 ILE A C 1
ATOM 2431 O O . ILE A 1 303 ? -4.109 -19 -7.539 1 96.5 303 ILE A O 1
ATOM 2435 N N . PHE A 1 304 ? -4.742 -16.891 -7.301 1 95.19 304 PHE A N 1
ATOM 2436 C CA . PHE A 1 304 ? -3.441 -16.484 -6.777 1 95.19 304 PHE A CA 1
ATOM 2437 C C . PHE A 1 304 ? -3.105 -17.266 -5.512 1 95.19 304 PHE A C 1
ATOM 2439 O O . PHE A 1 304 ? -2.008 -17.812 -5.387 1 95.19 304 PHE A O 1
ATOM 2446 N N . GLU A 1 305 ? -3.998 -17.328 -4.641 1 94.44 305 GLU A N 1
ATOM 2447 C CA . GLU A 1 305 ? -3.799 -18.016 -3.373 1 94.44 305 GLU A CA 1
ATOM 2448 C C . GLU A 1 305 ? -3.666 -19.531 -3.58 1 94.44 305 GLU A C 1
ATOM 2450 O O . GLU A 1 305 ? -2.816 -20.172 -2.961 1 94.44 305 GLU A O 1
ATOM 2455 N N . LEU A 1 306 ? -4.5 -20.078 -4.395 1 95.31 306 LEU A N 1
ATOM 2456 C CA . LEU A 1 306 ? -4.473 -21.516 -4.652 1 95.31 306 LEU A CA 1
ATOM 2457 C C . LEU A 1 306 ? -3.16 -21.922 -5.316 1 95.31 306 LEU A C 1
ATOM 2459 O O . LEU A 1 306 ? -2.559 -22.938 -4.945 1 95.31 306 LEU A O 1
ATOM 2463 N N . SER A 1 307 ? -2.75 -21.156 -6.266 1 95.38 307 SER A N 1
ATOM 2464 C CA . SER A 1 307 ? -1.502 -21.453 -6.965 1 95.38 307 SER A CA 1
ATOM 2465 C C . SER A 1 307 ? -0.31 -21.391 -6.016 1 95.38 307 SER A C 1
ATOM 2467 O O . SER A 1 307 ? 0.657 -22.141 -6.18 1 95.38 307 SER A O 1
ATOM 2469 N N . SER A 1 308 ? -0.392 -20.531 -5.043 1 92.94 308 SER A N 1
ATOM 2470 C CA . SER A 1 308 ? 0.683 -20.375 -4.07 1 92.94 308 SER A CA 1
ATOM 2471 C C . SER A 1 308 ? 0.691 -21.531 -3.068 1 92.94 308 SER A C 1
ATOM 2473 O O . SER A 1 308 ? 1.734 -21.859 -2.502 1 92.94 308 SER A O 1
ATOM 2475 N N . ALA A 1 309 ? -0.351 -22.188 -2.896 1 92.81 309 ALA A N 1
ATOM 2476 C CA . ALA A 1 309 ? -0.519 -23.188 -1.847 1 92.81 309 ALA A CA 1
ATOM 2477 C C . ALA A 1 309 ? -0.256 -24.594 -2.379 1 92.81 309 ALA A C 1
ATOM 2479 O O . ALA A 1 309 ? -0.347 -25.562 -1.636 1 92.81 309 ALA A O 1
ATOM 2480 N N . LEU A 1 310 ? 0.069 -24.766 -3.576 1 94.69 310 LEU A N 1
ATOM 2481 C CA . LEU A 1 310 ? 0.276 -26.078 -4.168 1 94.69 310 LEU A CA 1
ATOM 2482 C C . LEU A 1 310 ? 1.519 -26.75 -3.59 1 94.69 310 LEU A C 1
ATOM 2484 O O . LEU A 1 310 ? 2.543 -26.094 -3.387 1 94.69 310 LEU A O 1
ATOM 2488 N N . THR A 1 311 ? 1.372 -27.938 -3.273 1 94.88 311 THR A N 1
ATOM 2489 C CA . THR A 1 311 ? 2.455 -28.812 -2.846 1 94.88 311 THR A CA 1
ATOM 2490 C C . THR A 1 311 ? 2.396 -30.156 -3.586 1 94.88 311 THR A C 1
ATOM 2492 O O . THR A 1 311 ? 1.41 -30.453 -4.266 1 94.88 311 THR A O 1
ATOM 2495 N N . ILE A 1 312 ? 3.436 -30.891 -3.449 1 95.62 312 ILE A N 1
ATOM 2496 C CA . ILE A 1 312 ? 3.488 -32.219 -4.07 1 95.62 312 ILE A CA 1
ATOM 2497 C C . ILE A 1 312 ? 2.348 -33.062 -3.543 1 95.62 312 ILE A C 1
ATOM 2499 O O . ILE A 1 312 ? 1.732 -33.844 -4.297 1 95.62 312 ILE A O 1
ATOM 2503 N N . GLN A 1 313 ? 1.961 -32.906 -2.316 1 94.62 313 GLN A N 1
ATOM 2504 C CA . GLN A 1 313 ? 0.993 -33.75 -1.631 1 94.62 313 GLN A CA 1
ATOM 2505 C C . GLN A 1 313 ? -0.435 -33.406 -2.043 1 94.62 313 GLN A C 1
ATOM 2507 O O . GLN A 1 313 ? -1.317 -34.281 -2.033 1 94.62 313 GLN A O 1
ATOM 2512 N N . ASN A 1 314 ? -0.634 -32.156 -2.535 1 95.44 314 ASN A N 1
ATOM 2513 C CA . ASN A 1 314 ? -2.031 -31.781 -2.736 1 95.44 314 ASN A CA 1
ATOM 2514 C C . ASN A 1 314 ? -2.334 -31.516 -4.207 1 95.44 314 ASN A C 1
ATOM 2516 O O . ASN A 1 314 ? -3.494 -31.344 -4.586 1 95.44 314 ASN A O 1
ATOM 2520 N N . VAL A 1 315 ? -1.34 -31.453 -5.086 1 96.75 315 VAL A N 1
ATOM 2521 C CA . VAL A 1 315 ? -1.495 -30.984 -6.457 1 96.75 315 VAL A CA 1
ATOM 2522 C C . VAL A 1 315 ? -2.457 -31.891 -7.211 1 96.75 315 VAL A C 1
ATOM 2524 O O . VAL A 1 315 ? -3.279 -31.422 -8 1 96.75 315 VAL A O 1
ATOM 2527 N N . VAL A 1 316 ? -2.393 -33.188 -6.984 1 95.88 316 VAL A N 1
ATOM 2528 C CA . VAL A 1 316 ? -3.25 -34.125 -7.703 1 95.88 316 VAL A CA 1
ATOM 2529 C C . VAL A 1 316 ? -4.707 -33.906 -7.297 1 95.88 316 VAL A C 1
ATOM 2531 O O . VAL A 1 316 ? -5.594 -33.875 -8.148 1 95.88 316 VAL A O 1
ATOM 2534 N N . GLU A 1 317 ? -4.891 -33.812 -6.043 1 95.06 317 GLU A N 1
ATOM 2535 C CA . GLU A 1 317 ? -6.242 -33.594 -5.531 1 95.06 317 GLU A CA 1
ATOM 2536 C C . GLU A 1 317 ? -6.82 -32.281 -6.055 1 95.06 317 GLU A C 1
ATOM 2538 O O . GLU A 1 317 ? -7.992 -32.219 -6.434 1 95.06 317 GLU A O 1
ATOM 2543 N N . VAL A 1 318 ? -6.035 -31.219 -6.066 1 96.38 318 VAL A N 1
ATOM 2544 C CA . VAL A 1 318 ? -6.477 -29.922 -6.57 1 96.38 318 VAL A CA 1
ATOM 2545 C C . VAL A 1 318 ? -6.828 -30.031 -8.055 1 96.38 318 VAL A C 1
ATOM 2547 O O . VAL A 1 318 ? -7.863 -29.531 -8.492 1 96.38 318 VAL A O 1
ATOM 2550 N N . TYR A 1 319 ? -5.977 -30.734 -8.766 1 96.12 319 TYR A N 1
ATOM 2551 C CA . TYR A 1 319 ? -6.207 -30.938 -10.195 1 96.12 319 TYR A CA 1
ATOM 2552 C C . TYR A 1 319 ? -7.543 -31.641 -10.438 1 96.12 319 TYR A C 1
ATOM 2554 O O . TYR A 1 319 ? -8.352 -31.172 -11.25 1 96.12 319 TYR A O 1
ATOM 2562 N N . VAL A 1 320 ? -7.793 -32.688 -9.742 1 94.75 320 VAL A N 1
ATOM 2563 C CA . VAL A 1 320 ? -9.023 -33.469 -9.898 1 94.75 320 VAL A CA 1
ATOM 2564 C C . VAL A 1 320 ? -10.227 -32.594 -9.562 1 94.75 320 VAL A C 1
ATOM 2566 O O . VAL A 1 320 ? -11.227 -32.594 -10.281 1 94.75 320 VAL A O 1
ATOM 2569 N N . ASP A 1 321 ? -10.078 -31.828 -8.523 1 94.69 321 ASP A N 1
ATOM 2570 C CA . ASP A 1 321 ? -11.164 -30.953 -8.086 1 94.69 321 ASP A CA 1
ATOM 2571 C C . ASP A 1 321 ? -11.492 -29.922 -9.164 1 94.69 321 ASP A C 1
ATOM 2573 O O . ASP A 1 321 ? -12.664 -29.641 -9.422 1 94.69 321 ASP A O 1
ATOM 2577 N N . VAL A 1 322 ? -10.547 -29.359 -9.789 1 95.31 322 VAL A N 1
ATOM 2578 C CA . VAL A 1 322 ? -10.695 -28.25 -10.727 1 95.31 322 VAL A CA 1
ATOM 2579 C C . VAL A 1 322 ? -11.305 -28.766 -12.031 1 95.31 322 VAL A C 1
ATOM 2581 O O . VAL A 1 322 ? -12.062 -28.047 -12.695 1 95.31 322 VAL A O 1
ATOM 2584 N N . ILE A 1 323 ? -11.094 -30.031 -12.336 1 93.06 323 ILE A N 1
ATOM 2585 C CA . ILE A 1 323 ? -11.578 -30.531 -13.617 1 93.06 323 ILE A CA 1
ATOM 2586 C C . ILE A 1 323 ? -12.898 -31.281 -13.414 1 93.06 323 ILE A C 1
ATOM 2588 O O . ILE A 1 323 ? -13.602 -31.578 -14.383 1 93.06 323 ILE A O 1
ATOM 2592 N N . SER A 1 324 ? -13.266 -31.625 -12.188 1 91.62 324 SER A N 1
ATOM 2593 C CA . SER A 1 324 ? -14.414 -32.469 -11.906 1 91.62 324 SER A CA 1
ATOM 2594 C C . SER A 1 324 ? -15.711 -31.672 -11.906 1 91.62 324 SER A C 1
ATOM 2596 O O . SER A 1 324 ? -16.797 -32.25 -12 1 91.62 324 SER A O 1
ATOM 2598 N N . ALA A 1 325 ? -15.594 -30.438 -11.719 1 91.19 325 ALA A N 1
ATOM 2599 C CA . ALA A 1 325 ? -16.781 -29.594 -11.703 1 91.19 325 ALA A CA 1
ATOM 2600 C C . ALA A 1 325 ? -16.688 -28.484 -12.742 1 91.19 325 ALA A C 1
ATOM 2602 O O . ALA A 1 325 ? -15.586 -28.062 -13.125 1 91.19 325 ALA A O 1
ATOM 2603 N N . LEU A 1 326 ? -17.891 -28.031 -13.188 1 91.12 326 LEU A N 1
ATOM 2604 C CA . LEU A 1 326 ? -17.938 -26.953 -14.156 1 91.12 326 LEU A CA 1
ATOM 2605 C C . LEU A 1 326 ? -18.281 -25.625 -13.469 1 91.12 326 LEU A C 1
ATOM 2607 O O . LEU A 1 326 ? -19.016 -25.594 -12.484 1 91.12 326 LEU A O 1
ATOM 2611 N N . PRO A 1 327 ? -17.812 -24.531 -13.977 1 94.12 327 PRO A N 1
ATOM 2612 C CA . PRO A 1 327 ? -16.828 -24.422 -15.055 1 94.12 327 PRO A CA 1
ATOM 2613 C C . PRO A 1 327 ? -15.43 -24.812 -14.609 1 94.12 327 PRO A C 1
ATOM 2615 O O . PRO A 1 327 ? -15.07 -24.641 -13.438 1 94.12 327 PRO A O 1
ATOM 2618 N N . ILE A 1 328 ? -14.656 -25.328 -15.57 1 95.81 328 ILE A N 1
ATOM 2619 C CA . ILE A 1 328 ? -13.266 -25.688 -15.32 1 95.81 328 ILE A CA 1
ATOM 2620 C C . ILE A 1 328 ? -12.43 -24.422 -15.094 1 95.81 328 ILE A C 1
ATOM 2622 O O . ILE A 1 328 ? -12.602 -23.438 -15.805 1 95.81 328 ILE A O 1
ATOM 2626 N N . ILE A 1 329 ? -11.617 -24.5 -14.117 1 96.19 329 ILE A N 1
ATOM 2627 C CA . ILE A 1 329 ? -10.695 -23.406 -13.859 1 96.19 329 ILE A CA 1
ATOM 2628 C C . ILE A 1 329 ? -9.398 -23.609 -14.641 1 96.19 329 ILE A C 1
ATOM 2630 O O . ILE A 1 329 ? -8.422 -24.141 -14.109 1 96.19 329 ILE A O 1
ATOM 2634 N N . GLU A 1 330 ? -9.359 -23.125 -15.797 1 95.19 330 GLU A N 1
ATOM 2635 C CA . GLU A 1 330 ? -8.32 -23.422 -16.781 1 95.19 330 GLU A CA 1
ATOM 2636 C C . GLU A 1 330 ? -6.941 -23.016 -16.266 1 95.19 330 GLU A C 1
ATOM 2638 O O . GLU A 1 330 ? -5.961 -23.734 -16.453 1 95.19 330 GLU A O 1
ATOM 2643 N N . SER A 1 331 ? -6.879 -21.906 -15.656 1 94.56 331 SER A N 1
ATOM 2644 C CA . SER A 1 331 ? -5.594 -21.406 -15.172 1 94.56 331 SER A CA 1
ATOM 2645 C C . SER A 1 331 ? -4.98 -22.344 -14.148 1 94.56 331 SER A C 1
ATOM 2647 O O . SER A 1 331 ? -3.809 -22.719 -14.258 1 94.56 331 SER A O 1
ATOM 2649 N N . ILE A 1 332 ? -5.754 -22.781 -13.211 1 96.44 332 ILE A N 1
ATOM 2650 C CA . ILE A 1 332 ? -5.246 -23.656 -12.164 1 96.44 332 ILE A CA 1
ATOM 2651 C C . ILE A 1 332 ? -4.957 -25.047 -12.75 1 96.44 332 ILE A C 1
ATOM 2653 O O . ILE A 1 332 ? -3.996 -25.703 -12.344 1 96.44 332 ILE A O 1
ATOM 2657 N N . LYS A 1 333 ? -5.848 -25.469 -13.664 1 96.31 333 LYS A N 1
ATOM 2658 C CA . LYS A 1 333 ? -5.578 -26.719 -14.367 1 96.31 333 LYS A CA 1
ATOM 2659 C C . LYS A 1 333 ? -4.176 -26.719 -14.969 1 96.31 333 LYS A C 1
ATOM 2661 O O . LYS A 1 333 ? -3.396 -27.641 -14.734 1 96.31 333 LYS A O 1
ATOM 2666 N N . THR A 1 334 ? -3.859 -25.672 -15.672 1 95 334 THR A N 1
ATOM 2667 C CA . THR A 1 334 ? -2.574 -25.531 -16.344 1 95 334 THR A CA 1
ATOM 2668 C C . THR A 1 334 ? -1.433 -25.484 -15.336 1 95 334 THR A C 1
ATOM 2670 O O . THR A 1 334 ? -0.39 -26.109 -15.531 1 95 334 THR A O 1
ATOM 2673 N N . ILE A 1 335 ? -1.635 -24.797 -14.312 1 96 335 ILE A N 1
ATOM 2674 C CA . ILE A 1 335 ? -0.623 -24.656 -13.273 1 96 335 ILE A CA 1
ATOM 2675 C C . ILE A 1 335 ? -0.344 -26.016 -12.633 1 96 335 ILE A C 1
ATOM 2677 O O . ILE A 1 335 ? 0.813 -26.391 -12.43 1 96 335 ILE A O 1
ATOM 2681 N N . CYS A 1 336 ? -1.401 -26.75 -12.344 1 95.88 336 CYS A N 1
ATOM 2682 C CA . CYS A 1 336 ? -1.255 -28.078 -11.758 1 95.88 336 CYS A CA 1
ATOM 2683 C C . CYS A 1 336 ? -0.51 -29.016 -12.695 1 95.88 336 CYS A C 1
ATOM 2685 O O . CYS A 1 336 ? 0.371 -29.766 -12.266 1 95.88 336 CYS A O 1
ATOM 2687 N N . GLU A 1 337 ? -0.915 -28.953 -13.93 1 94.69 337 GLU A N 1
ATOM 2688 C CA . GLU A 1 337 ? -0.251 -29.797 -14.922 1 94.69 337 GLU A CA 1
ATOM 2689 C C . GLU A 1 337 ? 1.245 -29.5 -14.984 1 94.69 337 GLU A C 1
ATOM 2691 O O . GLU A 1 337 ? 2.064 -30.422 -15 1 94.69 337 GLU A O 1
ATOM 2696 N N . ASN A 1 338 ? 1.565 -28.281 -15.023 1 94.19 338 ASN A N 1
ATOM 2697 C CA . ASN A 1 338 ? 2.967 -27.875 -15.055 1 94.19 338 ASN A CA 1
ATOM 2698 C C . ASN A 1 338 ? 3.695 -28.281 -13.781 1 94.19 338 ASN A C 1
ATOM 2700 O O . ASN A 1 338 ? 4.828 -28.766 -13.828 1 94.19 338 ASN A O 1
ATOM 2704 N N . TYR A 1 339 ? 3.088 -28.094 -12.68 1 95.06 339 TYR A N 1
ATOM 2705 C CA . TYR A 1 339 ? 3.67 -28.469 -11.391 1 95.06 339 TYR A CA 1
ATOM 2706 C C . TYR A 1 339 ? 3.949 -29.969 -11.328 1 95.06 339 TYR A C 1
ATOM 2708 O O . TYR A 1 339 ? 5.02 -30.375 -10.875 1 95.06 339 TYR A O 1
ATOM 2716 N N . MET A 1 340 ? 3.014 -30.75 -11.766 1 94.94 340 MET A N 1
ATOM 2717 C CA . MET A 1 340 ? 3.176 -32.188 -11.773 1 94.94 340 MET A CA 1
ATOM 2718 C C . MET A 1 340 ? 4.297 -32.594 -12.727 1 94.94 340 MET A C 1
ATOM 2720 O O . MET A 1 340 ? 5.055 -33.531 -12.438 1 94.94 340 MET A O 1
ATOM 2724 N N . GLN A 1 341 ? 4.352 -31.906 -13.797 1 93.88 341 GLN A N 1
ATOM 2725 C CA . GLN A 1 341 ? 5.422 -32.188 -14.758 1 93.88 341 GLN A CA 1
ATOM 2726 C C . GLN A 1 341 ? 6.793 -31.922 -14.133 1 93.88 341 GLN A C 1
ATOM 2728 O O . GLN A 1 341 ? 7.699 -32.75 -14.258 1 93.88 341 GLN A O 1
ATOM 2733 N N . GLU A 1 342 ? 6.922 -30.844 -13.461 1 92.81 342 GLU A N 1
ATOM 2734 C CA . GLU A 1 342 ? 8.188 -30.453 -12.852 1 92.81 342 GLU A CA 1
ATOM 2735 C C . GLU A 1 342 ? 8.555 -31.359 -11.688 1 92.81 342 GLU A C 1
ATOM 2737 O O . GLU A 1 342 ? 9.727 -31.453 -11.312 1 92.81 342 GLU A O 1
ATOM 2742 N N . ASN A 1 343 ? 7.559 -32.031 -11.125 1 94.56 343 ASN A N 1
ATOM 2743 C CA . ASN A 1 343 ? 7.77 -32.906 -9.969 1 94.56 343 ASN A CA 1
ATOM 2744 C C . ASN A 1 343 ? 7.285 -34.312 -10.234 1 94.56 343 ASN A C 1
ATOM 2746 O O . ASN A 1 343 ? 6.758 -34.969 -9.336 1 94.56 343 ASN A O 1
ATOM 2750 N N . MET A 1 344 ? 7.426 -34.719 -11.414 1 93.25 344 MET A N 1
ATOM 2751 C CA . MET A 1 344 ? 6.816 -35.938 -11.883 1 93.25 344 MET A CA 1
ATOM 2752 C C . MET A 1 344 ? 7.293 -37.156 -11.055 1 93.25 344 MET A C 1
ATOM 2754 O O . MET A 1 344 ? 6.488 -37.969 -10.641 1 93.25 344 MET A O 1
ATOM 2758 N N . ALA A 1 345 ? 8.586 -37.125 -10.75 1 92.56 345 ALA A N 1
ATOM 2759 C CA . ALA A 1 345 ? 9.195 -38.25 -10.062 1 92.56 345 ALA A CA 1
ATOM 2760 C C . ALA A 1 345 ? 8.508 -38.531 -8.719 1 92.56 345 ALA A C 1
ATOM 2762 O O . ALA A 1 345 ? 8.273 -39.656 -8.344 1 92.56 345 ALA A O 1
ATOM 2763 N N . GLU A 1 346 ? 8.148 -37.531 -8.086 1 95.25 346 GLU A N 1
ATOM 2764 C CA . GLU A 1 346 ? 7.555 -37.656 -6.754 1 95.25 346 GLU A CA 1
ATOM 2765 C C . GLU A 1 346 ? 6.043 -37.844 -6.84 1 95.25 346 GLU A C 1
ATOM 2767 O O . GLU A 1 346 ? 5.469 -38.656 -6.105 1 95.25 346 GLU A O 1
ATOM 2772 N N . VAL A 1 347 ? 5.406 -37.188 -7.762 1 95.06 347 VAL A N 1
ATOM 2773 C CA . VAL A 1 347 ? 3.951 -37.094 -7.859 1 95.06 347 VAL A CA 1
ATOM 2774 C C . VAL A 1 347 ? 3.389 -38.469 -8.227 1 95.06 347 VAL A C 1
ATOM 2776 O O . VAL A 1 347 ? 2.377 -38.906 -7.676 1 95.06 347 VAL A O 1
ATOM 2779 N N . VAL A 1 348 ? 4.047 -39.25 -9.07 1 93.06 348 VAL A N 1
ATOM 2780 C CA . VAL A 1 348 ? 3.51 -40.5 -9.625 1 93.06 348 VAL A CA 1
ATOM 2781 C C . VAL A 1 348 ? 3.527 -41.594 -8.562 1 93.06 348 VAL A C 1
ATOM 2783 O O . VAL A 1 348 ? 2.885 -42.625 -8.719 1 93.06 348 VAL A O 1
ATOM 2786 N N . ARG A 1 349 ? 4.238 -41.375 -7.492 1 93.56 349 ARG A N 1
ATOM 2787 C CA . ARG A 1 349 ? 4.371 -42.375 -6.438 1 93.56 349 ARG A CA 1
ATOM 2788 C C . ARG A 1 349 ? 3.338 -42.156 -5.34 1 93.56 349 ARG A C 1
ATOM 2790 O O . ARG A 1 349 ? 3.15 -43 -4.473 1 93.56 349 ARG A O 1
ATOM 2797 N N . LEU A 1 350 ? 2.693 -41.094 -5.391 1 94 350 LEU A N 1
ATOM 2798 C CA . LEU A 1 350 ? 1.743 -40.75 -4.34 1 94 350 LEU A CA 1
ATOM 2799 C C . LEU A 1 350 ? 0.446 -41.531 -4.496 1 94 350 LEU A C 1
ATOM 2801 O O . LEU A 1 350 ? -0.011 -41.75 -5.621 1 94 350 LEU A O 1
ATOM 2805 N N . PRO A 1 351 ? -0.212 -41.875 -3.381 1 94.44 351 PRO A N 1
ATOM 2806 C CA . PRO A 1 351 ? -1.505 -42.562 -3.436 1 94.44 351 PRO A CA 1
ATOM 2807 C C . PRO A 1 351 ? -2.57 -41.75 -4.176 1 94.44 351 PRO A C 1
ATOM 2809 O O . PRO A 1 351 ? -3.408 -42.312 -4.875 1 94.44 351 PRO A O 1
ATOM 2812 N N . SER A 1 352 ? -2.496 -40.469 -4.055 1 93.06 352 SER A N 1
ATOM 2813 C CA . SER A 1 352 ? -3.475 -39.625 -4.73 1 93.06 352 SER A CA 1
ATOM 2814 C C . SER A 1 352 ? -3.402 -39.812 -6.242 1 93.06 352 SER A C 1
ATOM 2816 O O . SER A 1 352 ? -4.41 -39.656 -6.938 1 93.06 352 SER A O 1
ATOM 2818 N N . PHE A 1 353 ? -2.252 -40.094 -6.719 1 94.56 353 PHE A N 1
ATOM 2819 C CA . PHE A 1 353 ? -2.068 -40.281 -8.148 1 94.56 353 PHE A CA 1
ATOM 2820 C C . PHE A 1 353 ? -2.43 -41.688 -8.555 1 94.56 353 PHE A C 1
ATOM 2822 O O . PHE A 1 353 ? -3.174 -41.906 -9.516 1 94.56 353 PHE A O 1
ATOM 2829 N N . THR A 1 354 ? -1.971 -42.656 -7.77 1 92.81 354 THR A N 1
ATOM 2830 C CA . THR A 1 354 ? -2.139 -44.062 -8.125 1 92.81 354 THR A CA 1
ATOM 2831 C C . THR A 1 354 ? -3.596 -44.5 -7.973 1 92.81 354 THR A C 1
ATOM 2833 O O . THR A 1 354 ? -4.008 -45.5 -8.516 1 92.81 354 THR A O 1
ATOM 2836 N N . SER A 1 355 ? -4.348 -43.688 -7.27 1 93.44 355 SER A N 1
ATOM 2837 C CA . SER A 1 355 ? -5.75 -44 -7.059 1 93.44 355 SER A CA 1
ATOM 2838 C C . SER A 1 355 ? -6.637 -43.375 -8.125 1 93.44 355 SER A C 1
ATOM 2840 O O . SER A 1 355 ? -7.855 -43.531 -8.109 1 93.44 355 SER A O 1
ATOM 2842 N N . LEU A 1 356 ? -6.039 -42.688 -9.039 1 94 356 LEU A N 1
ATOM 2843 C CA . LEU A 1 356 ? -6.809 -42.062 -10.109 1 94 356 LEU A CA 1
ATOM 2844 C C . LEU A 1 356 ? -7.391 -43.125 -11.047 1 94 356 LEU A C 1
ATOM 2846 O O . LEU A 1 356 ? -6.801 -44.188 -11.242 1 94 356 LEU A O 1
ATOM 2850 N N . PRO A 1 357 ? -8.555 -42.75 -11.609 1 93.44 357 PRO A N 1
ATOM 2851 C CA . PRO A 1 357 ? -9.016 -43.594 -12.703 1 93.44 357 PRO A CA 1
ATOM 2852 C C . PRO A 1 357 ? -7.988 -43.719 -13.82 1 93.44 357 PRO A C 1
ATOM 2854 O O . PRO A 1 357 ? -7.289 -42.781 -14.141 1 93.44 357 PRO A O 1
ATOM 2857 N N . GLN A 1 358 ? -7.977 -44.906 -14.453 1 91.75 358 GLN A N 1
ATOM 2858 C CA . GLN A 1 358 ? -6.949 -45.25 -15.43 1 91.75 358 GLN A CA 1
ATOM 2859 C C . GLN A 1 358 ? -6.891 -44.219 -16.562 1 91.75 358 GLN A C 1
ATOM 2861 O O . GLN A 1 358 ? -5.809 -43.812 -16.969 1 91.75 358 GLN A O 1
ATOM 2866 N N . GLY A 1 359 ? -7.98 -43.844 -17.047 1 92.06 359 GLY A N 1
ATOM 2867 C CA . GLY A 1 359 ? -8.031 -42.875 -18.125 1 92.06 359 GLY A CA 1
ATOM 2868 C C . GLY A 1 359 ? -7.391 -41.531 -17.781 1 92.06 359 GLY A C 1
ATOM 2869 O O . GLY A 1 359 ? -6.617 -41 -18.562 1 92.06 359 GLY A O 1
ATOM 2870 N N . LEU A 1 360 ? -7.672 -41.094 -16.641 1 92 360 LEU A N 1
ATOM 2871 C CA . LEU A 1 360 ? -7.152 -39.812 -16.188 1 92 360 LEU A CA 1
ATOM 2872 C C . LEU A 1 360 ? -5.656 -39.906 -15.891 1 92 360 LEU A C 1
ATOM 2874 O O . LEU A 1 360 ? -4.902 -38.969 -16.203 1 92 360 LEU A O 1
ATOM 2878 N N . MET A 1 361 ? -5.289 -40.969 -15.297 1 92.5 361 MET A N 1
ATOM 2879 C CA . MET A 1 361 ? -3.879 -41.219 -15.008 1 92.5 361 MET A CA 1
ATOM 2880 C C . MET A 1 361 ? -3.047 -41.188 -16.281 1 92.5 361 MET A C 1
ATOM 2882 O O . MET A 1 361 ? -2.002 -40.562 -16.344 1 92.5 361 MET A O 1
ATOM 2886 N N . LEU A 1 362 ? -3.58 -41.844 -17.328 1 91 362 LEU A N 1
ATOM 2887 C CA . LEU A 1 362 ? -2.875 -41.906 -18.609 1 91 362 LEU A CA 1
ATOM 2888 C C . LEU A 1 362 ? -2.787 -40.562 -19.266 1 91 362 LEU A C 1
ATOM 2890 O O . LEU A 1 362 ? -1.746 -40.188 -19.812 1 91 362 LEU A O 1
ATOM 2894 N N . GLU A 1 363 ? -3.801 -39.844 -19.203 1 90.12 363 GLU A N 1
ATOM 2895 C CA . GLU A 1 363 ? -3.83 -38.5 -19.766 1 90.12 363 GLU A CA 1
ATOM 2896 C C . GLU A 1 363 ? -2.785 -37.594 -19.109 1 90.12 363 GLU A C 1
ATOM 2898 O O . GLU A 1 363 ? -2.078 -36.875 -19.797 1 90.12 363 GLU A O 1
ATOM 2903 N N . LEU A 1 364 ? -2.719 -37.688 -17.828 1 90.88 364 LEU A N 1
ATOM 2904 C CA . LEU A 1 364 ? -1.785 -36.875 -17.062 1 90.88 364 LEU A CA 1
ATOM 2905 C C . LEU A 1 364 ? -0.342 -37.25 -17.375 1 90.88 364 LEU A C 1
ATOM 2907 O O . LEU A 1 364 ? 0.515 -36.406 -17.547 1 90.88 364 LEU A O 1
ATOM 2911 N N . ILE A 1 365 ? -0.159 -38.594 -17.484 1 90.44 365 ILE A N 1
ATOM 2912 C CA . ILE A 1 365 ? 1.183 -39.062 -17.781 1 90.44 365 ILE A CA 1
ATOM 2913 C C . ILE A 1 365 ? 1.609 -38.594 -19.172 1 90.44 365 ILE A C 1
ATOM 2915 O O . ILE A 1 365 ? 2.742 -38.156 -19.359 1 90.44 365 ILE A O 1
ATOM 2919 N N . GLN A 1 366 ? 0.738 -38.656 -20.078 1 89.62 366 GLN A N 1
ATOM 2920 C CA . GLN A 1 366 ? 1.025 -38.188 -21.438 1 89.62 366 GLN A CA 1
ATOM 2921 C C . GLN A 1 366 ? 1.347 -36.719 -21.469 1 89.62 366 GLN A C 1
ATOM 2923 O O . GLN A 1 366 ? 2.291 -36.281 -22.141 1 89.62 366 GLN A O 1
ATOM 2928 N N . LYS A 1 367 ? 0.667 -35.969 -20.75 1 87.25 367 LYS A N 1
ATOM 2929 C CA . LYS A 1 367 ? 0.882 -34.531 -20.688 1 87.25 367 LYS A CA 1
ATOM 2930 C C . LYS A 1 367 ? 2.227 -34.188 -20.047 1 87.25 367 LYS A C 1
ATOM 2932 O O . LYS A 1 367 ? 2.936 -33.312 -20.5 1 87.25 367 LYS A O 1
ATOM 2937 N N . MET A 1 368 ? 2.51 -34.875 -19 1 87.38 368 MET A N 1
ATOM 2938 C CA . MET A 1 368 ? 3.742 -34.625 -18.266 1 87.38 368 MET A CA 1
ATOM 2939 C C . MET A 1 368 ? 4.961 -35.031 -19.078 1 87.38 368 MET A C 1
ATOM 2941 O O . MET A 1 368 ? 6.039 -34.438 -18.922 1 87.38 368 MET A O 1
ATOM 2945 N N . THR A 1 369 ? 4.789 -36.031 -20 1 85.38 369 THR A N 1
ATOM 2946 C CA . THR A 1 369 ? 5.93 -36.562 -20.734 1 85.38 369 THR A CA 1
ATOM 2947 C C . THR A 1 369 ? 6.055 -35.906 -22.094 1 85.38 369 THR A C 1
ATOM 2949 O O . THR A 1 369 ? 7.074 -36.031 -22.781 1 85.38 369 THR A O 1
ATOM 2952 N N . GLU A 1 370 ? 5.035 -35.281 -22.547 1 76.5 370 GLU A N 1
ATOM 2953 C CA . GLU A 1 370 ? 5.09 -34.594 -23.828 1 76.5 370 GLU A CA 1
ATOM 2954 C C . GLU A 1 370 ? 6.238 -33.594 -23.875 1 76.5 370 GLU A C 1
ATOM 2956 O O . GLU A 1 370 ? 6.926 -33.469 -24.891 1 76.5 370 GLU A O 1
ATOM 2961 N N . LYS A 1 371 ? 6.449 -32.781 -22.922 1 62.84 371 LYS A N 1
ATOM 2962 C CA . LYS A 1 371 ? 7.496 -31.766 -22.953 1 62.84 371 LYS A CA 1
ATOM 2963 C C . LYS A 1 371 ? 8.867 -32.375 -22.656 1 62.84 371 LYS A C 1
ATOM 2965 O O . LYS A 1 371 ? 9.891 -31.719 -22.844 1 62.84 371 LYS A O 1
ATOM 2970 N N . MET A 1 372 ? 8.961 -33.594 -22.016 1 57.41 372 MET A N 1
ATOM 2971 C CA . MET A 1 372 ? 10.242 -34.281 -21.828 1 57.41 372 MET A CA 1
ATOM 2972 C C . MET A 1 372 ? 10.82 -34.719 -23.172 1 57.41 372 MET A C 1
ATOM 2974 O O . MET A 1 372 ? 12.039 -34.875 -23.297 1 57.41 372 MET A O 1
ATOM 2978 N N . LYS A 1 373 ? 10.031 -34.938 -24.219 1 50.47 373 LYS A N 1
ATOM 2979 C CA . LYS A 1 373 ? 10.531 -35.344 -25.516 1 50.47 373 LYS A CA 1
ATOM 2980 C C . LYS A 1 373 ? 11.203 -34.188 -26.234 1 50.47 373 LYS A C 1
ATOM 2982 O O . LYS A 1 373 ? 11.984 -34.406 -27.172 1 50.47 373 LYS A O 1
ATOM 2987 N N . ILE A 1 374 ? 10.961 -33 -25.844 1 41.22 374 ILE A N 1
ATOM 2988 C CA . ILE A 1 374 ? 11.711 -32.031 -26.641 1 41.22 374 ILE A CA 1
ATOM 2989 C C . ILE A 1 374 ? 13.086 -31.797 -26 1 41.22 374 ILE A C 1
ATOM 2991 O O . ILE A 1 374 ? 13.188 -31.578 -24.797 1 41.22 374 ILE A O 1
ATOM 2995 N N . MET B 1 1 ? 26.328 -18.016 -12.945 1 19 1 MET B N 1
ATOM 2996 C CA . MET B 1 1 ? 25.672 -17.969 -11.648 1 19 1 MET B CA 1
ATOM 2997 C C . MET B 1 1 ? 24.266 -17.375 -11.773 1 19 1 MET B C 1
ATOM 2999 O O . MET B 1 1 ? 24.109 -16.219 -12.156 1 19 1 MET B O 1
ATOM 3003 N N . ALA B 1 2 ? 23.281 -18.234 -12.125 1 24.77 2 ALA B N 1
ATOM 3004 C CA . ALA B 1 2 ? 21.906 -17.922 -12.508 1 24.77 2 ALA B CA 1
ATOM 3005 C C . ALA B 1 2 ? 21.203 -17.094 -11.438 1 24.77 2 ALA B C 1
ATOM 3007 O O . ALA B 1 2 ? 21.172 -17.484 -10.266 1 24.77 2 ALA B O 1
ATOM 3008 N N . TYR B 1 3 ? 21.25 -15.836 -11.57 1 23.45 3 TYR B N 1
ATOM 3009 C CA . TYR B 1 3 ? 20.562 -14.93 -10.656 1 23.45 3 TYR B CA 1
ATOM 3010 C C . TYR B 1 3 ? 19.125 -15.375 -10.422 1 23.45 3 TYR B C 1
ATOM 3012 O O . TYR B 1 3 ? 18.312 -15.422 -11.359 1 23.45 3 TYR B O 1
ATOM 3020 N N . LYS B 1 4 ? 18.953 -16.328 -9.5 1 29.89 4 LYS B N 1
ATOM 3021 C CA . LYS B 1 4 ? 17.656 -16.891 -9.117 1 29.89 4 LYS B CA 1
ATOM 3022 C C . LYS B 1 4 ? 16.656 -15.781 -8.828 1 29.89 4 LYS B C 1
ATOM 3024 O O . LYS B 1 4 ? 17.031 -14.672 -8.438 1 29.89 4 LYS B O 1
ATOM 3029 N N . ALA B 1 5 ? 15.414 -15.977 -9.227 1 32.56 5 ALA B N 1
ATOM 3030 C CA . ALA B 1 5 ? 14.203 -15.172 -9.062 1 32.56 5 ALA B CA 1
ATOM 3031 C C . ALA B 1 5 ? 14.094 -14.625 -7.645 1 32.56 5 ALA B C 1
ATOM 3033 O O . ALA B 1 5 ? 14.281 -15.367 -6.672 1 32.56 5 ALA B O 1
ATOM 3034 N N . VAL B 1 6 ? 14.477 -13.398 -7.414 1 32 6 VAL B N 1
ATOM 3035 C CA . VAL B 1 6 ? 14.359 -12.672 -6.156 1 32 6 VAL B CA 1
ATOM 3036 C C . VAL B 1 6 ? 12.945 -12.836 -5.598 1 32 6 VAL B C 1
ATOM 3038 O O . VAL B 1 6 ? 11.961 -12.742 -6.34 1 32 6 VAL B O 1
ATOM 3041 N N . ARG B 1 7 ? 12.773 -13.477 -4.469 1 34.31 7 ARG B N 1
ATOM 3042 C CA . ARG B 1 7 ? 11.508 -13.602 -3.758 1 34.31 7 ARG B CA 1
ATOM 3043 C C . ARG B 1 7 ? 10.867 -12.234 -3.531 1 34.31 7 ARG B C 1
ATOM 3045 O O . ARG B 1 7 ? 11.508 -11.32 -3.023 1 34.31 7 ARG B O 1
ATOM 3052 N N . ASN B 1 8 ? 9.891 -11.703 -4.359 1 37.19 8 ASN B N 1
ATOM 3053 C CA . ASN B 1 8 ? 9.141 -10.453 -4.363 1 37.19 8 ASN B CA 1
ATOM 3054 C C . ASN B 1 8 ? 8.359 -10.273 -3.066 1 37.19 8 ASN B C 1
ATOM 3056 O O . ASN B 1 8 ? 8.094 -11.234 -2.35 1 37.19 8 ASN B O 1
ATOM 3060 N N . SER B 1 9 ? 8.023 -9.062 -2.695 1 37.81 9 SER B N 1
ATOM 3061 C CA . SER B 1 9 ? 7.215 -8.539 -1.599 1 37.81 9 SER B CA 1
ATOM 3062 C C . SER B 1 9 ? 5.855 -9.227 -1.536 1 37.81 9 SER B C 1
ATOM 3064 O O . SER B 1 9 ? 5.121 -9.078 -0.558 1 37.81 9 SER B O 1
ATOM 3066 N N . ASN B 1 10 ? 5.137 -9.508 -2.709 1 42.03 10 ASN B N 1
ATOM 3067 C CA . ASN B 1 10 ? 3.783 -10.047 -2.746 1 42.03 10 ASN B CA 1
ATOM 3068 C C . ASN B 1 10 ? 3.758 -11.516 -2.33 1 42.03 10 ASN B C 1
ATOM 3070 O O . ASN B 1 10 ? 3.672 -12.406 -3.178 1 42.03 10 ASN B O 1
ATOM 3074 N N . GLY B 1 11 ? 4.129 -11.797 -1.241 1 52.97 11 GLY B N 1
ATOM 3075 C CA . GLY B 1 11 ? 4.043 -13.156 -0.714 1 52.97 11 GLY B CA 1
ATOM 3076 C C . GLY B 1 11 ? 4.719 -14.18 -1.601 1 52.97 11 GLY B C 1
ATOM 3077 O O . GLY B 1 11 ? 5.148 -13.867 -2.713 1 52.97 11 GLY B O 1
ATOM 3078 N N . ASN B 1 12 ? 5.18 -15.227 -1.157 1 68.94 12 ASN B N 1
ATOM 3079 C CA . ASN B 1 12 ? 5.98 -16.375 -1.579 1 68.94 12 ASN B CA 1
ATOM 3080 C C . ASN B 1 12 ? 5.27 -17.188 -2.658 1 68.94 12 ASN B C 1
ATOM 3082 O O . ASN B 1 12 ? 5.336 -18.422 -2.654 1 68.94 12 ASN B O 1
ATOM 3086 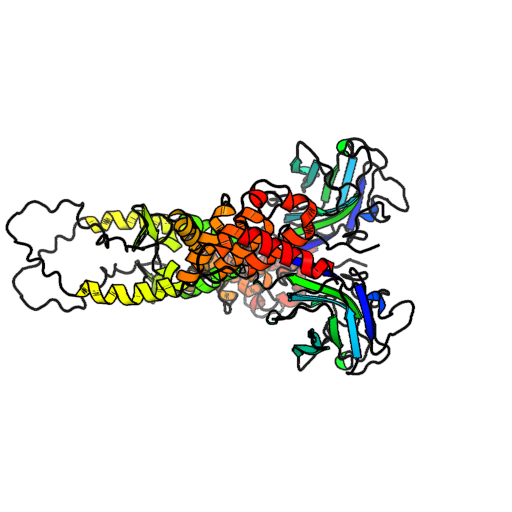N N . ASN B 1 13 ? 4.473 -16.328 -3.695 1 86.56 13 ASN B N 1
ATOM 3087 C CA . ASN B 1 13 ? 3.871 -17.156 -4.727 1 86.56 13 ASN B CA 1
ATOM 3088 C C . ASN B 1 13 ? 4.871 -17.5 -5.824 1 86.56 13 ASN B C 1
ATOM 3090 O O . ASN B 1 13 ? 5.367 -16.609 -6.52 1 86.56 13 ASN B O 1
ATOM 3094 N N . PRO B 1 14 ? 5.129 -18.672 -6.027 1 89.31 14 PRO B N 1
ATOM 3095 C CA . PRO B 1 14 ? 6.156 -19.094 -6.984 1 89.31 14 PRO B CA 1
ATOM 3096 C C . PRO B 1 14 ? 5.762 -18.797 -8.43 1 89.31 14 PRO B C 1
ATOM 3098 O O . PRO B 1 14 ? 6.609 -18.844 -9.328 1 89.31 14 PRO B O 1
ATOM 3101 N N . ASN B 1 15 ? 4.484 -18.562 -8.656 1 92.44 15 ASN B N 1
ATOM 3102 C CA . ASN B 1 15 ? 4.02 -18.297 -10.016 1 92.44 15 ASN B CA 1
ATOM 3103 C C . ASN B 1 15 ? 4.02 -16.812 -10.336 1 92.44 15 ASN B C 1
ATOM 3105 O O . ASN B 1 15 ? 3.684 -16.406 -11.453 1 92.44 15 ASN B O 1
ATOM 3109 N N . PHE B 1 16 ? 4.301 -15.984 -9.422 1 93 16 PHE B N 1
ATOM 3110 C CA . PHE B 1 16 ? 4.59 -14.57 -9.625 1 93 16 PHE B CA 1
ATOM 3111 C C . PHE B 1 16 ? 6.094 -14.32 -9.641 1 93 16 PHE B C 1
ATOM 3113 O O . PHE B 1 16 ? 6.801 -14.672 -8.695 1 93 16 PHE B O 1
ATOM 3120 N N . VAL B 1 17 ? 6.543 -13.68 -10.766 1 94 17 VAL B N 1
ATOM 3121 C CA . VAL B 1 17 ? 7.98 -13.578 -10.977 1 94 17 VAL B CA 1
ATOM 3122 C C . VAL B 1 17 ? 8.383 -12.109 -11.102 1 94 17 VAL B C 1
ATOM 3124 O O . VAL B 1 17 ? 7.699 -11.32 -11.766 1 94 17 VAL B O 1
ATOM 3127 N N . GLU B 1 18 ? 9.367 -11.773 -10.375 1 93.69 18 GLU B N 1
ATOM 3128 C CA . GLU B 1 18 ? 10.102 -10.523 -10.562 1 93.69 18 GLU B CA 1
ATOM 3129 C C . GLU B 1 18 ? 11.523 -10.789 -11.055 1 93.69 18 GLU B C 1
ATOM 3131 O O . GLU B 1 18 ? 12.234 -11.625 -10.5 1 93.69 18 GLU B O 1
ATOM 3136 N N . GLN B 1 19 ? 11.883 -10.133 -12.094 1 95.25 19 GLN B N 1
ATOM 3137 C CA . GLN B 1 19 ? 13.203 -10.438 -12.633 1 95.25 19 GLN B CA 1
ATOM 3138 C C . GLN B 1 19 ? 13.875 -9.188 -13.188 1 95.25 19 GLN B C 1
ATOM 3140 O O . GLN B 1 19 ? 13.195 -8.266 -13.648 1 95.25 19 GLN B O 1
ATOM 3145 N N . TRP B 1 20 ? 15.133 -9.211 -13.086 1 96.56 20 TRP B N 1
ATOM 3146 C CA . TRP B 1 20 ? 15.992 -8.195 -13.672 1 96.56 20 TRP B CA 1
ATOM 3147 C C . TRP B 1 20 ? 16.531 -8.648 -15.023 1 96.56 20 TRP B C 1
ATOM 3149 O O . TRP B 1 20 ? 16.453 -9.836 -15.367 1 96.56 20 TRP B O 1
ATOM 3159 N N . VAL B 1 21 ? 17.109 -7.727 -15.719 1 98.44 21 VAL B N 1
ATOM 3160 C CA . VAL B 1 21 ? 17.656 -8.008 -17.047 1 98.44 21 VAL B CA 1
ATOM 3161 C C . VAL B 1 21 ? 18.781 -9.039 -16.922 1 98.44 21 VAL B C 1
ATOM 3163 O O . VAL B 1 21 ? 19.672 -8.898 -16.094 1 98.44 21 VAL B O 1
ATOM 3166 N N . SER B 1 22 ? 18.688 -10.078 -17.781 1 98.06 22 SER B N 1
ATOM 3167 C CA . SER B 1 22 ? 19.703 -11.125 -17.812 1 98.06 22 SER B CA 1
ATOM 3168 C C . SER B 1 22 ? 20.781 -10.805 -18.859 1 98.06 22 SER B C 1
ATOM 3170 O O . SER B 1 22 ? 21.969 -11.062 -18.625 1 98.06 22 SER B O 1
ATOM 3172 N N . LYS B 1 23 ? 20.25 -10.242 -19.953 1 98.25 23 LYS B N 1
ATOM 3173 C CA . LYS B 1 23 ? 21.172 -10.031 -21.062 1 98.25 23 LYS B CA 1
ATOM 3174 C C . LYS B 1 23 ? 20.703 -8.898 -21.969 1 98.25 23 LYS B C 1
ATOM 3176 O O . LYS B 1 23 ? 19.5 -8.773 -22.234 1 98.25 23 LYS B O 1
ATOM 3181 N N . VAL B 1 24 ? 21.672 -8.117 -22.469 1 98.56 24 VAL B N 1
ATOM 3182 C CA . VAL B 1 24 ? 21.375 -7.129 -23.5 1 98.56 24 VAL B CA 1
ATOM 3183 C C . VAL B 1 24 ? 21.531 -7.758 -24.891 1 98.56 24 VAL B C 1
ATOM 3185 O O . VAL B 1 24 ? 22.562 -8.336 -25.203 1 98.56 24 VAL B O 1
ATOM 3188 N N . LEU B 1 25 ? 20.531 -7.637 -25.625 1 98.44 25 LEU B N 1
ATOM 3189 C CA . LEU B 1 25 ? 20.531 -8.25 -26.953 1 98.44 25 LEU B CA 1
ATOM 3190 C C . LEU B 1 25 ? 21.062 -7.277 -28 1 98.44 25 LEU B C 1
ATOM 3192 O O . LEU B 1 25 ? 21.906 -7.645 -28.828 1 98.44 25 LEU B O 1
ATOM 3196 N N . HIS B 1 26 ? 20.453 -6.109 -28.094 1 98.25 26 HIS B N 1
ATOM 3197 C CA . HIS B 1 26 ? 20.797 -5.07 -29.062 1 98.25 26 HIS B CA 1
ATOM 3198 C C . HIS B 1 26 ? 20.672 -3.682 -28.453 1 98.25 26 HIS B C 1
ATOM 3200 O O . HIS B 1 26 ? 19.984 -3.504 -27.438 1 98.25 26 HIS B O 1
ATOM 3206 N N . TYR B 1 27 ? 21.391 -2.756 -29.016 1 98.5 27 TYR B N 1
ATOM 3207 C CA . TYR B 1 27 ? 21.266 -1.362 -28.594 1 98.5 27 TYR B CA 1
ATOM 3208 C C . TYR B 1 27 ? 21.688 -0.424 -29.719 1 98.5 27 TYR B C 1
ATOM 3210 O O . TYR B 1 27 ? 22.422 -0.826 -30.641 1 98.5 27 TYR B O 1
ATOM 3218 N N . SER B 1 28 ? 21.219 0.741 -29.656 1 98 28 SER B N 1
ATOM 3219 C CA . SER B 1 28 ? 21.531 1.733 -30.672 1 98 28 SER B CA 1
ATOM 3220 C C . SER B 1 28 ? 22.953 2.25 -30.531 1 98 28 SER B C 1
ATOM 3222 O O . SER B 1 28 ? 23.719 2.258 -31.516 1 98 28 SER B O 1
ATOM 3224 N N . SER B 1 29 ? 23.281 2.799 -29.328 1 97.62 29 SER B N 1
ATOM 3225 C CA . SER B 1 29 ? 24.641 3.291 -29.047 1 97.62 29 SER B CA 1
ATOM 3226 C C . SER B 1 29 ? 24.953 3.205 -27.562 1 97.62 29 SER B C 1
ATOM 3228 O O . SER B 1 29 ? 24.094 2.898 -26.75 1 97.62 29 SER B O 1
ATOM 3230 N N . GLN B 1 30 ? 26.156 3.299 -27.203 1 97.5 30 GLN B N 1
ATOM 3231 C CA . GLN B 1 30 ? 26.625 3.383 -25.828 1 97.5 30 GLN B CA 1
ATOM 3232 C C . GLN B 1 30 ? 27.734 4.414 -25.688 1 97.5 30 GLN B C 1
ATOM 3234 O O . GLN B 1 30 ? 28.562 4.582 -26.594 1 97.5 30 GLN B O 1
ATOM 3239 N N . TYR B 1 31 ? 27.734 5.078 -24.672 1 95.88 31 TYR B N 1
ATOM 3240 C CA . TYR B 1 31 ? 28.719 6.148 -24.484 1 95.88 31 TYR B CA 1
ATOM 3241 C C . TYR B 1 31 ? 30.141 5.609 -24.578 1 95.88 31 TYR B C 1
ATOM 3243 O O . TYR B 1 31 ? 30.984 6.188 -25.25 1 95.88 31 TYR B O 1
ATOM 3251 N N . ASP B 1 32 ? 30.422 4.559 -23.828 1 94.56 32 ASP B N 1
ATOM 3252 C CA . ASP B 1 32 ? 31.688 3.844 -23.922 1 94.56 32 ASP B CA 1
ATOM 3253 C C . ASP B 1 32 ? 31.547 2.393 -23.484 1 94.56 32 ASP B C 1
ATOM 3255 O O . ASP B 1 32 ? 30.453 1.964 -23.109 1 94.56 32 ASP B O 1
ATOM 3259 N N . SER B 1 33 ? 32.594 1.599 -23.547 1 94.56 33 SER B N 1
ATOM 3260 C CA . SER B 1 33 ? 32.531 0.166 -23.281 1 94.56 33 SER B CA 1
ATOM 3261 C C . SER B 1 33 ? 32.906 -0.161 -21.844 1 94.56 33 SER B C 1
ATOM 3263 O O . SER B 1 33 ? 32.844 -1.318 -21.422 1 94.56 33 SER B O 1
ATOM 3265 N N . GLN B 1 34 ? 33.125 0.818 -21.094 1 93.06 34 GLN B N 1
ATOM 3266 C CA . GLN B 1 34 ? 33.688 0.554 -19.766 1 93.06 34 GLN B CA 1
ATOM 3267 C C . GLN B 1 34 ? 32.781 1.118 -18.672 1 93.06 34 GLN B C 1
ATOM 3269 O O . GLN B 1 34 ? 32.344 0.387 -17.781 1 93.06 34 GLN B O 1
ATOM 3274 N N . SER B 1 35 ? 32.438 2.41 -18.828 1 94.06 35 SER B N 1
ATOM 3275 C CA . SER B 1 35 ? 31.766 3.119 -17.75 1 94.06 35 SER B CA 1
ATOM 3276 C C . SER B 1 35 ? 30.266 3.133 -17.953 1 94.06 35 SER B C 1
ATOM 3278 O O . SER B 1 35 ? 29.5 2.936 -17 1 94.06 35 SER B O 1
ATOM 3280 N N . TRP B 1 36 ? 29.891 3.34 -19.219 1 96.44 36 TRP B N 1
ATOM 3281 C CA . TRP B 1 36 ? 28.484 3.496 -19.516 1 96.44 36 TRP B CA 1
ATOM 3282 C C . TRP B 1 36 ? 28.062 2.592 -20.672 1 96.44 36 TRP B C 1
ATOM 3284 O O . TRP B 1 36 ? 27.375 3.035 -21.594 1 96.44 36 TRP B O 1
ATOM 3294 N N . PRO B 1 37 ? 28.469 1.359 -20.562 1 97.81 37 PRO B N 1
ATOM 3295 C CA . PRO B 1 37 ? 28.031 0.441 -21.625 1 97.81 37 PRO B CA 1
ATOM 3296 C C . PRO B 1 37 ? 26.578 0.015 -21.453 1 97.81 37 PRO B C 1
ATOM 3298 O O . PRO B 1 37 ? 26 0.176 -20.375 1 97.81 37 PRO B O 1
ATOM 3301 N N . ALA B 1 38 ? 25.984 -0.503 -22.484 1 98.06 38 ALA B N 1
ATOM 3302 C CA . ALA B 1 38 ? 24.625 -1.025 -22.453 1 98.06 38 ALA B CA 1
ATOM 3303 C C . ALA B 1 38 ? 24.5 -2.162 -21.453 1 98.06 38 ALA B C 1
ATOM 3305 O O . ALA B 1 38 ? 23.453 -2.328 -20.828 1 98.06 38 ALA B O 1
ATOM 3306 N N . SER B 1 39 ? 25.562 -2.893 -21.203 1 97.62 39 SER B N 1
ATOM 3307 C CA . SER B 1 39 ? 25.531 -4.074 -20.344 1 97.62 39 SER B CA 1
ATOM 3308 C C . SER B 1 39 ? 25.312 -3.691 -18.891 1 97.62 39 SER B C 1
ATOM 3310 O O . SER B 1 39 ? 25.031 -4.551 -18.047 1 97.62 39 SER B O 1
ATOM 3312 N N . CYS B 1 40 ? 25.422 -2.42 -18.625 1 96.88 40 CYS B N 1
ATOM 3313 C CA . CYS B 1 40 ? 25.234 -1.958 -17.25 1 96.88 40 CYS B CA 1
ATOM 3314 C C . CYS B 1 40 ? 23.781 -2.146 -16.812 1 96.88 40 CYS B C 1
ATOM 3316 O O . CYS B 1 40 ? 23.5 -2.129 -15.617 1 96.88 40 CYS B O 1
ATOM 3318 N N . VAL B 1 41 ? 22.906 -2.354 -17.75 1 97.81 41 VAL B N 1
ATOM 3319 C CA . VAL B 1 41 ? 21.484 -2.494 -17.422 1 97.81 41 VAL B CA 1
ATOM 3320 C C . VAL B 1 41 ? 21.219 -3.904 -16.891 1 97.81 41 VAL B C 1
ATOM 3322 O O . VAL B 1 41 ? 20.156 -4.176 -16.344 1 97.81 41 VAL B O 1
ATOM 3325 N N . GLU B 1 42 ? 22.172 -4.793 -17.062 1 97.44 42 GLU B N 1
ATOM 3326 C CA . GLU B 1 42 ? 22.016 -6.176 -16.625 1 97.44 42 GLU B CA 1
ATOM 3327 C C . GLU B 1 42 ? 22.094 -6.277 -15.102 1 97.44 42 GLU B C 1
ATOM 3329 O O . GLU B 1 42 ? 23.031 -5.789 -14.492 1 97.44 42 GLU B O 1
ATOM 3334 N N . GLY B 1 43 ? 21.047 -6.895 -14.578 1 94.38 43 GLY B N 1
ATOM 3335 C CA . GLY B 1 43 ? 21.031 -7.113 -13.141 1 94.38 43 GLY B CA 1
ATOM 3336 C C . GLY B 1 43 ? 20.391 -5.977 -12.367 1 94.38 43 GLY B C 1
ATOM 3337 O O . GLY B 1 43 ? 19.578 -5.23 -12.914 1 94.38 43 GLY B O 1
ATOM 3338 N N . LYS B 1 44 ? 20.672 -6.008 -11.055 1 90.19 44 LYS B N 1
ATOM 3339 C CA . LYS B 1 44 ? 20.125 -5.023 -10.125 1 90.19 44 LYS B CA 1
ATOM 3340 C C . LYS B 1 44 ? 20.766 -3.654 -10.328 1 90.19 44 LYS B C 1
ATOM 3342 O O . LYS B 1 44 ? 21.859 -3.553 -10.891 1 90.19 44 LYS B O 1
ATOM 3347 N N . PRO B 1 45 ? 20.047 -2.584 -9.906 1 90.25 45 PRO B N 1
ATOM 3348 C CA . PRO B 1 45 ? 20.609 -1.242 -10.078 1 90.25 45 PRO B CA 1
ATOM 3349 C C . PRO B 1 45 ? 21.984 -1.082 -9.406 1 90.25 45 PRO B C 1
ATOM 3351 O O . PRO B 1 45 ? 22.203 -1.606 -8.312 1 90.25 45 PRO B O 1
ATOM 3354 N N . ARG B 1 46 ? 22.828 -0.345 -10.07 1 87.31 46 ARG B N 1
ATOM 3355 C CA . ARG B 1 46 ? 24.172 -0.095 -9.555 1 87.31 46 ARG B CA 1
ATOM 3356 C C . ARG B 1 46 ? 24.312 1.344 -9.062 1 87.31 46 ARG B C 1
ATOM 3358 O O . ARG B 1 46 ? 25.125 1.631 -8.18 1 87.31 46 ARG B O 1
ATOM 3365 N N . VAL B 1 47 ? 23.531 2.205 -9.672 1 88.69 47 VAL B N 1
ATOM 3366 C CA . VAL B 1 47 ? 23.688 3.633 -9.414 1 88.69 47 VAL B CA 1
ATOM 3367 C C . VAL B 1 47 ? 22.516 4.141 -8.578 1 88.69 47 VAL B C 1
ATOM 3369 O O . VAL B 1 47 ? 22.719 4.848 -7.59 1 88.69 47 VAL B O 1
ATOM 3372 N N . TYR B 1 48 ? 21.406 3.746 -8.898 1 86.44 48 TYR B N 1
ATOM 3373 C CA . TYR B 1 48 ? 20.203 4.16 -8.172 1 86.44 48 TYR B CA 1
ATOM 3374 C C . TYR B 1 48 ? 20.328 3.826 -6.691 1 86.44 48 TYR B C 1
ATOM 3376 O O . TYR B 1 48 ? 20.812 2.754 -6.328 1 86.44 48 TYR B O 1
ATOM 3384 N N . PRO B 1 49 ? 19.922 4.844 -5.824 1 82.19 49 PRO B N 1
ATOM 3385 C CA . PRO B 1 49 ? 19.047 6.008 -6.039 1 82.19 49 PRO B CA 1
ATOM 3386 C C . PRO B 1 49 ? 19.844 7.301 -6.234 1 82.19 49 PRO B C 1
ATOM 3388 O O . PRO B 1 49 ? 19.266 8.391 -6.211 1 82.19 49 PRO B O 1
ATOM 3391 N N . LYS B 1 50 ? 21.109 7.215 -6.484 1 80.5 50 LYS B N 1
ATOM 3392 C CA . LYS B 1 50 ? 21.922 8.406 -6.699 1 80.5 50 LYS B CA 1
ATOM 3393 C C . LYS B 1 50 ? 21.578 9.07 -8.031 1 80.5 50 LYS B C 1
ATOM 3395 O O . LYS B 1 50 ? 21.062 8.414 -8.945 1 80.5 50 LYS B O 1
ATOM 3400 N N . TYR B 1 51 ? 21.797 10.336 -8.078 1 87.19 51 TYR B N 1
ATOM 3401 C CA . TYR B 1 51 ? 21.562 11.133 -9.273 1 87.19 51 TYR B CA 1
ATOM 3402 C C . TYR B 1 51 ? 22.828 11.875 -9.688 1 87.19 51 TYR B C 1
ATOM 3404 O O . TYR B 1 51 ? 23.5 12.484 -8.852 1 87.19 51 TYR B O 1
ATOM 3412 N N . GLY B 1 52 ? 23.125 11.844 -10.828 1 89.25 52 GLY B N 1
ATOM 3413 C CA . GLY B 1 52 ? 24.297 12.516 -11.367 1 89.25 52 GLY B CA 1
ATOM 3414 C C . GLY B 1 52 ? 25.062 11.68 -12.375 1 89.25 52 GLY B C 1
ATOM 3415 O O . GLY B 1 52 ? 24.625 10.586 -12.734 1 89.25 52 GLY B O 1
ATOM 3416 N N . ASP B 1 53 ? 26.125 12.203 -12.875 1 90.44 53 ASP B N 1
ATOM 3417 C CA . ASP B 1 53 ? 26.969 11.523 -13.844 1 90.44 53 ASP B CA 1
ATOM 3418 C C . ASP B 1 53 ? 27.875 10.492 -13.172 1 90.44 53 ASP B C 1
ATOM 3420 O O . ASP B 1 53 ? 29.078 10.711 -13.023 1 90.44 53 ASP B O 1
ATOM 3424 N N . ILE B 1 54 ? 27.266 9.438 -12.844 1 91.75 54 ILE B N 1
ATOM 3425 C CA . ILE B 1 54 ? 27.938 8.375 -12.109 1 91.75 54 ILE B CA 1
ATOM 3426 C C . ILE B 1 54 ? 28 7.117 -12.969 1 91.75 54 ILE B C 1
ATOM 3428 O O . ILE B 1 54 ? 26.984 6.629 -13.453 1 91.75 54 ILE B O 1
ATOM 3432 N N . ALA B 1 55 ? 29.203 6.586 -13.062 1 93.88 55 ALA B N 1
ATOM 3433 C CA . ALA B 1 55 ? 29.422 5.422 -13.914 1 93.88 55 ALA B CA 1
ATOM 3434 C C . ALA B 1 55 ? 28.656 4.211 -13.398 1 93.88 55 ALA B C 1
ATOM 3436 O O . ALA B 1 55 ? 28.578 3.988 -12.188 1 93.88 55 ALA B O 1
ATOM 3437 N N . GLY B 1 56 ? 28.109 3.389 -14.359 1 94.25 56 GLY B N 1
ATOM 3438 C CA . GLY B 1 56 ? 27.469 2.156 -13.945 1 94.25 56 GLY B CA 1
ATOM 3439 C C . GLY B 1 56 ? 26.078 1.985 -14.539 1 94.25 56 GLY B C 1
ATOM 3440 O O . GLY B 1 56 ? 25.391 1.005 -14.242 1 94.25 56 GLY B O 1
ATOM 3441 N N . ALA B 1 57 ? 25.703 2.963 -15.469 1 97 57 ALA B N 1
ATOM 3442 C CA . ALA B 1 57 ? 24.422 2.896 -16.156 1 97 57 ALA B CA 1
ATOM 3443 C C . ALA B 1 57 ? 24.609 2.949 -17.672 1 97 57 ALA B C 1
ATOM 3445 O O . ALA B 1 57 ? 25.688 3.307 -18.156 1 97 57 ALA B O 1
ATOM 3446 N N . TRP B 1 58 ? 23.578 2.592 -18.359 1 98.31 58 TRP B N 1
ATOM 3447 C CA . TRP B 1 58 ? 23.625 2.736 -19.812 1 98.31 58 TRP B CA 1
ATOM 3448 C C . TRP B 1 58 ? 23.391 4.188 -20.219 1 98.31 58 TRP B C 1
ATOM 3450 O O . TRP B 1 58 ? 22.422 4.809 -19.797 1 98.31 58 TRP B O 1
ATOM 3460 N N . ALA B 1 59 ? 24.297 4.668 -20.984 1 97.94 59 ALA B N 1
ATOM 3461 C CA . ALA B 1 59 ? 24.188 5.98 -21.625 1 97.94 59 ALA B CA 1
ATOM 3462 C C . ALA B 1 59 ? 24.453 5.891 -23.125 1 97.94 59 ALA B C 1
ATOM 3464 O O . ALA B 1 59 ? 25.297 5.113 -23.562 1 97.94 59 ALA B O 1
ATOM 3465 N N . GLN B 1 60 ? 23.75 6.719 -23.828 1 96.69 60 GLN B N 1
ATOM 3466 C CA . GLN B 1 60 ? 23.875 6.68 -25.281 1 96.69 60 GLN B CA 1
ATOM 3467 C C . GLN B 1 60 ? 25.031 7.559 -25.766 1 96.69 60 GLN B C 1
ATOM 3469 O O . GLN B 1 60 ? 25.359 8.562 -25.125 1 96.69 60 GLN B O 1
ATOM 3474 N N . LYS B 1 61 ? 25.609 7.145 -26.828 1 96.88 61 LYS B N 1
ATOM 3475 C CA . LYS B 1 61 ? 26.609 7.977 -27.5 1 96.88 61 LYS B CA 1
ATOM 3476 C C . LYS B 1 61 ? 25.953 9.109 -28.266 1 96.88 61 LYS B C 1
ATOM 3478 O O . LYS B 1 61 ? 26.375 10.266 -28.188 1 96.88 61 LYS B O 1
ATOM 3483 N N . GLN B 1 62 ? 24.922 8.688 -29.078 1 95.62 62 GLN B N 1
ATOM 3484 C CA . GLN B 1 62 ? 24.188 9.664 -29.859 1 95.62 62 GLN B CA 1
ATOM 3485 C C . GLN B 1 62 ? 23.078 10.312 -29.031 1 95.62 62 GLN B C 1
ATOM 3487 O O . GLN B 1 62 ? 22.422 9.641 -28.25 1 95.62 62 GLN B O 1
ATOM 3492 N N . LYS B 1 63 ? 22.938 11.555 -29.234 1 95.5 63 LYS B N 1
ATOM 3493 C CA . LYS B 1 63 ? 21.984 12.312 -28.422 1 95.5 63 LYS B CA 1
ATOM 3494 C C . LYS B 1 63 ? 20.719 12.656 -29.203 1 95.5 63 LYS B C 1
ATOM 3496 O O . LYS B 1 63 ? 20.188 13.758 -29.078 1 95.5 63 LYS B O 1
ATOM 3501 N N . ASP B 1 64 ? 20.312 11.75 -30.016 1 95.56 64 ASP B N 1
ATOM 3502 C CA . ASP B 1 64 ? 19.141 11.992 -30.859 1 95.56 64 ASP B CA 1
ATOM 3503 C C . ASP B 1 64 ? 17.906 11.266 -30.312 1 95.56 64 ASP B C 1
ATOM 3505 O O . ASP B 1 64 ? 17.906 10.812 -29.172 1 95.56 64 ASP B O 1
ATOM 3509 N N . ALA B 1 65 ? 16.812 11.219 -31.156 1 95.69 65 ALA B N 1
ATOM 3510 C CA . ALA B 1 65 ? 15.523 10.711 -30.703 1 95.69 65 ALA B CA 1
ATOM 3511 C C . ALA B 1 65 ? 15.352 9.242 -31.078 1 95.69 65 ALA B C 1
ATOM 3513 O O . ALA B 1 65 ? 14.258 8.688 -30.953 1 95.69 65 ALA B O 1
ATOM 3514 N N . ASN B 1 66 ? 16.375 8.539 -31.469 1 95.94 66 ASN B N 1
ATOM 3515 C CA . ASN B 1 66 ? 16.219 7.203 -32.031 1 95.94 66 ASN B CA 1
ATOM 3516 C C . ASN B 1 66 ? 17.016 6.168 -31.234 1 95.94 66 ASN B C 1
ATOM 3518 O O . ASN B 1 66 ? 17.406 5.133 -31.781 1 95.94 66 ASN B O 1
ATOM 3522 N N . GLN B 1 67 ? 17.25 6.473 -30.016 1 97.75 67 GLN B N 1
ATOM 3523 C CA . GLN B 1 67 ? 18.047 5.559 -29.219 1 97.75 67 GLN B CA 1
ATOM 3524 C C . GLN B 1 67 ? 17.172 4.465 -28.609 1 97.75 67 GLN B C 1
ATOM 3526 O O . GLN B 1 67 ? 16.031 4.711 -28.25 1 97.75 67 GLN B O 1
ATOM 3531 N N . PHE B 1 68 ? 17.75 3.227 -28.531 1 98.56 68 PHE B N 1
ATOM 3532 C CA . PHE B 1 68 ? 16.984 2.129 -27.969 1 98.56 68 PHE B CA 1
ATOM 3533 C C . PHE B 1 68 ? 17.906 1.082 -27.344 1 98.56 68 PHE B C 1
ATOM 3535 O O . PHE B 1 68 ? 19.109 1.074 -27.625 1 98.56 68 PHE B O 1
ATOM 3542 N N . ILE B 1 69 ? 17.344 0.285 -26.5 1 98.75 69 ILE B N 1
ATOM 3543 C CA . ILE B 1 69 ? 18.016 -0.893 -25.953 1 98.75 69 ILE B CA 1
ATOM 3544 C C . ILE B 1 69 ? 17.047 -2.068 -25.922 1 98.75 69 ILE B C 1
ATOM 3546 O O . ILE B 1 69 ? 15.859 -1.897 -25.625 1 98.75 69 ILE B O 1
ATOM 3550 N N . GLU B 1 70 ? 17.5 -3.217 -26.391 1 98.81 70 GLU B N 1
ATOM 3551 C CA . GLU B 1 70 ? 16.75 -4.473 -26.344 1 98.81 70 GLU B CA 1
ATOM 3552 C C . GLU B 1 70 ? 17.328 -5.414 -25.281 1 98.81 70 GLU B C 1
ATOM 3554 O O . GLU B 1 70 ? 18.516 -5.754 -25.328 1 98.81 70 GLU B O 1
ATOM 3559 N N . ILE B 1 71 ? 16.469 -5.816 -24.438 1 98.81 71 ILE B N 1
ATOM 3560 C CA . ILE B 1 71 ? 16.938 -6.543 -23.266 1 98.81 71 ILE B CA 1
ATOM 3561 C C . ILE B 1 71 ? 16.141 -7.832 -23.094 1 98.81 71 ILE B C 1
ATOM 3563 O O . ILE B 1 71 ? 14.969 -7.906 -23.5 1 98.81 71 ILE B O 1
ATOM 3567 N N . GLU B 1 72 ? 16.797 -8.781 -22.469 1 98.69 72 GLU B N 1
ATOM 3568 C CA . GLU B 1 72 ? 16.219 -10.109 -22.281 1 98.69 72 GLU B CA 1
ATOM 3569 C C . GLU B 1 72 ? 16.234 -10.516 -20.812 1 98.69 72 GLU B C 1
ATOM 3571 O O . GLU B 1 72 ? 17.188 -10.211 -20.094 1 98.69 72 GLU B O 1
ATOM 3576 N N . TYR B 1 73 ? 15.188 -11.156 -20.453 1 98.31 73 TYR B N 1
ATOM 3577 C CA . TYR B 1 73 ? 15.062 -11.734 -19.125 1 98.31 73 TYR B CA 1
ATOM 3578 C C . TYR B 1 73 ? 15.125 -13.258 -19.172 1 98.31 73 TYR B C 1
ATOM 3580 O O . TYR B 1 73 ? 15.023 -13.852 -20.25 1 98.31 73 TYR B O 1
ATOM 3588 N N . GLU B 1 74 ? 15.258 -13.828 -18.078 1 97.25 74 GLU B N 1
ATOM 3589 C CA . GLU B 1 74 ? 15.469 -15.266 -18 1 97.25 74 GLU B CA 1
ATOM 3590 C C . GLU B 1 74 ? 14.195 -16.031 -18.359 1 97.25 74 GLU B C 1
ATOM 3592 O O . GLU B 1 74 ? 14.227 -16.969 -19.156 1 97.25 74 GLU B O 1
ATOM 3597 N N . GLU B 1 75 ? 13.086 -15.641 -17.828 1 96.19 75 GLU B N 1
ATOM 3598 C CA . GLU B 1 75 ? 11.836 -16.375 -17.984 1 96.19 75 GLU B CA 1
ATOM 3599 C C . GLU B 1 75 ? 10.805 -15.562 -18.75 1 96.19 75 GLU B C 1
ATOM 3601 O O . GLU B 1 75 ? 10.68 -14.352 -18.547 1 96.19 75 GLU B O 1
ATOM 3606 N N . LYS B 1 76 ? 10.078 -16.266 -19.578 1 97.56 76 LYS B N 1
ATOM 3607 C CA . LYS B 1 76 ? 8.922 -15.641 -20.219 1 97.56 76 LYS B CA 1
ATOM 3608 C C . LYS B 1 76 ? 7.734 -15.57 -19.25 1 97.56 76 LYS B C 1
ATOM 3610 O O . LYS B 1 76 ? 7.367 -16.578 -18.641 1 97.56 76 LYS B O 1
ATOM 3615 N N . ILE B 1 77 ? 7.164 -14.391 -19.141 1 97.38 77 ILE B N 1
ATOM 3616 C CA . ILE B 1 77 ? 6.035 -14.242 -18.219 1 97.38 77 ILE B CA 1
ATOM 3617 C C . ILE B 1 77 ? 4.973 -13.344 -18.859 1 97.38 77 ILE B C 1
ATOM 3619 O O . ILE B 1 77 ? 5.23 -12.703 -19.891 1 97.38 77 ILE B O 1
ATOM 3623 N N . TYR B 1 78 ? 3.758 -13.453 -18.328 1 97.19 78 TYR B N 1
ATOM 3624 C CA . TYR B 1 78 ? 2.746 -12.438 -18.609 1 97.19 78 TYR B CA 1
ATOM 3625 C C . TYR B 1 78 ? 3.037 -11.148 -17.844 1 97.19 78 TYR B C 1
ATOM 3627 O O . TYR B 1 78 ? 2.744 -11.047 -16.656 1 97.19 78 TYR B O 1
ATOM 3635 N N . ILE B 1 79 ? 3.551 -10.188 -18.531 1 97.69 79 ILE B N 1
ATOM 3636 C CA . ILE B 1 79 ? 4.098 -9 -17.875 1 97.69 79 ILE B CA 1
ATOM 3637 C C . ILE B 1 79 ? 2.961 -8.102 -17.406 1 97.69 79 ILE B C 1
ATOM 3639 O O . ILE B 1 79 ? 2.064 -7.762 -18.172 1 97.69 79 ILE B O 1
ATOM 3643 N N . ASP B 1 80 ? 3.062 -7.746 -16.141 1 95.81 80 ASP B N 1
ATOM 3644 C CA . ASP B 1 80 ? 2.059 -6.902 -15.492 1 95.81 80 ASP B CA 1
ATOM 3645 C C . ASP B 1 80 ? 2.643 -5.543 -15.117 1 95.81 80 ASP B C 1
ATOM 3647 O O . ASP B 1 80 ? 1.912 -4.559 -15.008 1 95.81 80 ASP B O 1
ATOM 3651 N N . LYS B 1 81 ? 3.877 -5.465 -14.867 1 96.38 81 LYS B N 1
ATOM 3652 C CA . LYS B 1 81 ? 4.531 -4.238 -14.414 1 96.38 81 LYS B CA 1
ATOM 3653 C C . LYS B 1 81 ? 5.945 -4.137 -14.977 1 96.38 81 LYS B C 1
ATOM 3655 O O . LYS B 1 81 ? 6.652 -5.141 -15.086 1 96.38 81 LYS B O 1
ATOM 3660 N N . ILE B 1 82 ? 6.32 -2.926 -15.266 1 97.94 82 ILE B N 1
ATOM 3661 C CA . ILE B 1 82 ? 7.672 -2.594 -15.703 1 97.94 82 ILE B CA 1
ATOM 3662 C C . ILE B 1 82 ? 8.211 -1.437 -14.867 1 97.94 82 ILE B C 1
ATOM 3664 O O . ILE B 1 82 ? 7.555 -0.404 -14.719 1 97.94 82 ILE B O 1
ATOM 3668 N N . ASP B 1 83 ? 9.383 -1.664 -14.297 1 96.75 83 ASP B N 1
ATOM 3669 C CA . ASP B 1 83 ? 10.07 -0.622 -13.539 1 96.75 83 ASP B CA 1
ATOM 3670 C C . ASP B 1 83 ? 11.398 -0.255 -14.195 1 96.75 83 ASP B C 1
ATOM 3672 O O . ASP B 1 83 ? 12.305 -1.086 -14.273 1 96.75 83 ASP B O 1
ATOM 3676 N N . ILE B 1 84 ? 11.477 0.942 -14.602 1 98.12 84 ILE B N 1
ATOM 3677 C CA . ILE B 1 84 ? 12.703 1.437 -15.219 1 98.12 84 ILE B CA 1
ATOM 3678 C C . ILE B 1 84 ? 13.422 2.379 -14.25 1 98.12 84 ILE B C 1
ATOM 3680 O O . ILE B 1 84 ? 12.891 3.436 -13.898 1 98.12 84 ILE B O 1
ATOM 3684 N N . TYR B 1 85 ? 14.594 1.968 -13.898 1 95.25 85 TYR B N 1
ATOM 3685 C CA . TYR B 1 85 ? 15.398 2.775 -12.992 1 95.25 85 TYR B CA 1
ATOM 3686 C C . TYR B 1 85 ? 16.234 3.801 -13.766 1 95.25 85 TYR B C 1
ATOM 3688 O O . TYR B 1 85 ? 17.234 3.453 -14.391 1 95.25 85 TYR B O 1
ATOM 3696 N N . GLU B 1 86 ? 15.773 5.047 -13.648 1 96.69 86 GLU B N 1
ATOM 3697 C CA . GLU B 1 86 ? 16.422 6.152 -14.336 1 96.69 86 GLU B CA 1
ATOM 3698 C C . GLU B 1 86 ? 17.266 6.988 -13.375 1 96.69 86 GLU B C 1
ATOM 3700 O O . GLU B 1 86 ? 16.844 7.25 -12.242 1 96.69 86 GLU B O 1
ATOM 3705 N N . THR B 1 87 ? 18.422 7.387 -13.805 1 94.44 87 THR B N 1
ATOM 3706 C CA . THR B 1 87 ? 19.297 8.18 -12.945 1 94.44 87 THR B CA 1
ATOM 3707 C C . THR B 1 87 ? 19.578 9.547 -13.57 1 94.44 87 THR B C 1
ATOM 3709 O O . THR B 1 87 ? 18.734 10.453 -13.508 1 94.44 87 THR B O 1
ATOM 3712 N N . TYR B 1 88 ? 20.719 9.656 -14.383 1 94.88 88 TYR B N 1
ATOM 3713 C CA . TYR B 1 88 ? 21.031 10.961 -14.953 1 94.88 88 TYR B CA 1
ATOM 3714 C C . TYR B 1 88 ? 20.125 11.281 -16.125 1 94.88 88 TYR B C 1
ATOM 3716 O O . TYR B 1 88 ? 19.906 10.438 -17 1 94.88 88 TYR B O 1
ATOM 3724 N N . HIS B 1 89 ? 19.484 12.5 -16.094 1 95.31 89 HIS B N 1
ATOM 3725 C CA . HIS B 1 89 ? 18.531 12.961 -17.094 1 95.31 89 HIS B CA 1
ATOM 3726 C C . HIS B 1 89 ? 17.375 11.992 -17.266 1 95.31 89 HIS B C 1
ATOM 3728 O O . HIS B 1 89 ? 17.078 11.555 -18.375 1 95.31 89 HIS B O 1
ATOM 3734 N N . ALA B 1 90 ? 16.703 11.703 -16.219 1 95.75 90 ALA B N 1
ATOM 3735 C CA . ALA B 1 90 ? 15.516 10.844 -16.203 1 95.75 90 ALA B CA 1
ATOM 3736 C C . ALA B 1 90 ? 14.367 11.469 -16.984 1 95.75 90 ALA B C 1
ATOM 3738 O O . ALA B 1 90 ? 14.352 12.68 -17.219 1 95.75 90 ALA B O 1
ATOM 3739 N N . GLY B 1 91 ? 13.453 10.633 -17.531 1 96.88 91 GLY B N 1
ATOM 3740 C CA . GLY B 1 91 ? 12.25 11.133 -18.172 1 96.88 91 GLY B CA 1
ATOM 3741 C C . GLY B 1 91 ? 12.32 11.07 -19.688 1 96.88 91 GLY B C 1
ATOM 3742 O O . GLY B 1 91 ? 11.422 11.562 -20.375 1 96.88 91 GLY B O 1
ATOM 3743 N N . MET B 1 92 ? 13.305 10.438 -20.203 1 97.38 92 MET B N 1
ATOM 3744 C CA . MET B 1 92 ? 13.523 10.492 -21.641 1 97.38 92 MET B CA 1
ATOM 3745 C C . MET B 1 92 ? 12.969 9.25 -22.328 1 97.38 92 MET B C 1
ATOM 3747 O O . MET B 1 92 ? 13.023 9.141 -23.562 1 97.38 92 MET B O 1
ATOM 3751 N N . VAL B 1 93 ? 12.383 8.297 -21.609 1 98.19 93 VAL B N 1
ATOM 3752 C CA . VAL B 1 93 ? 11.766 7.121 -22.203 1 98.19 93 VAL B CA 1
ATOM 3753 C C . VAL B 1 93 ? 10.539 7.531 -23.016 1 98.19 93 VAL B C 1
ATOM 3755 O O . VAL B 1 93 ? 9.641 8.195 -22.5 1 98.19 93 VAL B O 1
ATOM 3758 N N . LYS B 1 94 ? 10.461 7.098 -24.234 1 97.94 94 LYS B N 1
ATOM 3759 C CA . LYS B 1 94 ? 9.367 7.535 -25.094 1 97.94 94 LYS B CA 1
ATOM 3760 C C . LYS B 1 94 ? 8.469 6.367 -25.469 1 97.94 94 LYS B C 1
ATOM 3762 O O . LYS B 1 94 ? 7.281 6.555 -25.75 1 97.94 94 LYS B O 1
ATOM 3767 N N . CYS B 1 95 ? 9.078 5.203 -25.5 1 98.38 95 CYS B N 1
ATOM 3768 C CA . CYS B 1 95 ? 8.305 4.047 -25.938 1 98.38 95 CYS B CA 1
ATOM 3769 C C . CYS B 1 95 ? 8.867 2.76 -25.344 1 98.38 95 CYS B C 1
ATOM 3771 O O . CYS B 1 95 ? 10.086 2.617 -25.203 1 98.38 95 CYS B O 1
ATOM 3773 N N . ILE B 1 96 ? 7.973 1.837 -24.984 1 98.81 96 ILE B N 1
ATOM 3774 C CA . ILE B 1 96 ? 8.328 0.504 -24.516 1 98.81 96 ILE B CA 1
ATOM 3775 C C . ILE B 1 96 ? 7.598 -0.551 -25.344 1 98.81 96 ILE B C 1
ATOM 3777 O O . ILE B 1 96 ? 6.379 -0.48 -25.516 1 98.81 96 ILE B O 1
ATOM 3781 N N . LYS B 1 97 ? 8.336 -1.501 -25.844 1 98.75 97 LYS B N 1
ATOM 3782 C CA . LYS B 1 97 ? 7.75 -2.594 -26.609 1 98.75 97 LYS B CA 1
ATOM 3783 C C . LYS B 1 97 ? 8.133 -3.949 -26.016 1 98.75 97 LYS B C 1
ATOM 3785 O O . LYS B 1 97 ? 9.211 -4.094 -25.438 1 98.75 97 LYS B O 1
ATOM 3790 N N . ALA B 1 98 ? 7.266 -4.895 -26.188 1 98.75 98 ALA B N 1
ATOM 3791 C CA . ALA B 1 98 ? 7.527 -6.277 -25.812 1 98.75 98 ALA B CA 1
ATOM 3792 C C . ALA B 1 98 ? 7.488 -7.203 -27.016 1 98.75 98 ALA B C 1
ATOM 3794 O O . ALA B 1 98 ? 6.676 -7.012 -27.922 1 98.75 98 ALA B O 1
ATOM 3795 N N . LYS B 1 99 ? 8.312 -8.148 -26.969 1 98.56 99 LYS B N 1
ATOM 3796 C CA . LYS B 1 99 ? 8.367 -9.078 -28.078 1 98.56 99 LYS B CA 1
ATOM 3797 C C . LYS B 1 99 ? 7.328 -10.188 -27.922 1 98.56 99 LYS B C 1
ATOM 3799 O O . LYS B 1 99 ? 7.324 -10.898 -26.922 1 98.56 99 LYS B O 1
ATOM 3804 N N . HIS B 1 100 ? 6.512 -10.344 -28.953 1 97.88 100 HIS B N 1
ATOM 3805 C CA . HIS B 1 100 ? 5.527 -11.422 -29.016 1 97.88 100 HIS B CA 1
ATOM 3806 C C . HIS B 1 100 ? 6.184 -12.75 -29.375 1 97.88 100 HIS B C 1
ATOM 3808 O O . HIS B 1 100 ? 7.199 -12.773 -30.062 1 97.88 100 HIS B O 1
ATOM 3814 N N . PRO B 1 101 ? 5.574 -13.82 -28.922 1 96 101 PRO B N 1
ATOM 3815 C CA . PRO B 1 101 ? 6.129 -15.125 -29.281 1 96 101 PRO B CA 1
ATOM 3816 C C . PRO B 1 101 ? 6.211 -15.328 -30.797 1 96 101 PRO B C 1
ATOM 3818 O O . PRO B 1 101 ? 7.043 -16.109 -31.266 1 96 101 PRO B O 1
ATOM 3821 N N . ASN B 1 102 ? 5.484 -14.641 -31.531 1 96.88 102 ASN B N 1
ATOM 3822 C CA . ASN B 1 102 ? 5.52 -14.766 -32.969 1 96.88 102 ASN B CA 1
ATOM 3823 C C . ASN B 1 102 ? 6.633 -13.922 -33.594 1 96.88 102 ASN B C 1
ATOM 3825 O O . ASN B 1 102 ? 6.812 -13.906 -34.812 1 96.88 102 ASN B O 1
ATOM 3829 N N . GLY B 1 103 ? 7.273 -13.18 -32.781 1 96.62 103 GLY B N 1
ATOM 3830 C CA . GLY B 1 103 ? 8.445 -12.445 -33.25 1 96.62 103 GLY B CA 1
ATOM 3831 C C . GLY B 1 103 ? 8.188 -10.969 -33.438 1 96.62 103 GLY B C 1
ATOM 3832 O O . GLY B 1 103 ? 9.125 -10.18 -33.562 1 96.62 103 GLY B O 1
ATOM 3833 N N . SER B 1 104 ? 6.961 -10.594 -33.375 1 97.69 104 SER B N 1
ATOM 3834 C CA . SER B 1 104 ? 6.629 -9.188 -33.594 1 97.69 104 SER B CA 1
ATOM 3835 C C . SER B 1 104 ? 6.766 -8.383 -32.312 1 97.69 104 SER B C 1
ATOM 3837 O O . SER B 1 104 ? 6.691 -8.938 -31.203 1 97.69 104 SER B O 1
ATOM 3839 N N . TRP B 1 105 ? 7.031 -7.125 -32.5 1 98.19 105 TRP B N 1
ATOM 3840 C CA . TRP B 1 105 ? 7.051 -6.207 -31.375 1 98.19 105 TRP B CA 1
ATOM 3841 C C . TRP B 1 105 ? 5.66 -5.633 -31.109 1 98.19 105 TRP B C 1
ATOM 3843 O O . TRP B 1 105 ? 4.977 -5.207 -32.031 1 98.19 105 TRP B O 1
ATOM 3853 N N . VAL B 1 106 ? 5.285 -5.641 -29.906 1 98.19 106 VAL B N 1
ATOM 3854 C CA . VAL B 1 106 ? 4.012 -5.059 -29.484 1 98.19 106 VAL B CA 1
ATOM 3855 C C . VAL B 1 106 ? 4.258 -3.859 -28.578 1 98.19 106 VAL B C 1
ATOM 3857 O O . VAL B 1 106 ? 4.949 -3.977 -27.562 1 98.19 106 VAL B O 1
ATOM 3860 N N . LYS B 1 107 ? 3.666 -2.73 -28.938 1 98 107 LYS B N 1
ATOM 3861 C CA . LYS B 1 107 ? 3.799 -1.525 -28.109 1 98 107 LYS B CA 1
ATOM 3862 C C . LYS B 1 107 ? 3.031 -1.661 -26.797 1 98 107 LYS B C 1
ATOM 3864 O O . LYS B 1 107 ? 1.82 -1.894 -26.812 1 98 107 LYS B O 1
ATOM 3869 N N . VAL B 1 108 ? 3.75 -1.502 -25.719 1 97.88 108 VAL B N 1
ATOM 3870 C CA . VAL B 1 108 ? 3.195 -1.638 -24.375 1 97.88 108 VAL B CA 1
ATOM 3871 C C . VAL B 1 108 ? 2.828 -0.261 -23.828 1 97.88 108 VAL B C 1
ATOM 3873 O O . VAL B 1 108 ? 1.813 -0.111 -23.141 1 97.88 108 VAL B O 1
ATOM 3876 N N . TRP B 1 109 ? 3.67 0.685 -24.062 1 98 109 TRP B N 1
ATOM 3877 C CA . TRP B 1 109 ? 3.508 2.047 -23.562 1 98 109 TRP B CA 1
ATOM 3878 C C . TRP B 1 109 ? 4.203 3.047 -24.484 1 98 109 TRP B C 1
ATOM 3880 O O . TRP B 1 109 ? 5.25 2.746 -25.062 1 98 109 TRP B O 1
ATOM 3890 N N . ASN B 1 110 ? 3.613 4.23 -24.609 1 97.62 110 ASN B N 1
ATOM 3891 C CA . ASN B 1 110 ? 4.246 5.305 -25.375 1 97.62 110 ASN B CA 1
ATOM 3892 C C . ASN B 1 110 ? 3.777 6.676 -24.906 1 97.62 110 ASN B C 1
ATOM 3894 O O . ASN B 1 110 ? 2.742 6.793 -24.234 1 97.62 110 ASN B O 1
ATOM 3898 N N . THR B 1 111 ? 4.594 7.637 -25.109 1 96.81 111 THR B N 1
ATOM 3899 C CA . THR B 1 111 ? 4.25 9.031 -24.844 1 96.81 111 THR B CA 1
ATOM 3900 C C . THR B 1 111 ? 4.641 9.922 -26.016 1 96.81 111 THR B C 1
ATOM 3902 O O . THR B 1 111 ? 5.66 9.688 -26.672 1 96.81 111 THR B O 1
ATOM 3905 N N . PRO B 1 112 ? 3.82 10.898 -26.281 1 93.69 112 PRO B N 1
ATOM 3906 C CA . PRO B 1 112 ? 4.156 11.82 -27.375 1 93.69 112 PRO B CA 1
ATOM 3907 C C . PRO B 1 112 ? 5.25 12.812 -27 1 93.69 112 PRO B C 1
ATOM 3909 O O . PRO B 1 112 ? 5.891 13.398 -27.875 1 93.69 112 PRO B O 1
ATOM 3912 N N . LYS B 1 113 ? 5.359 13.039 -25.688 1 94 113 LYS B N 1
ATOM 3913 C CA . LYS B 1 113 ? 6.32 14.047 -25.234 1 94 113 LYS B CA 1
ATOM 3914 C C . LYS B 1 113 ? 7.086 13.555 -24 1 94 113 LYS B C 1
ATOM 3916 O O . LYS B 1 113 ? 6.484 13.086 -23.031 1 94 113 LYS B O 1
ATOM 3921 N N . VAL B 1 114 ? 8.461 13.734 -24.125 1 95.69 114 VAL B N 1
ATOM 3922 C CA . VAL B 1 114 ? 9.305 13.375 -23 1 95.69 114 VAL B CA 1
ATOM 3923 C C . VAL B 1 114 ? 9.688 14.641 -22.219 1 95.69 114 VAL B C 1
ATOM 3925 O O . VAL B 1 114 ? 9.602 15.75 -22.75 1 95.69 114 VAL B O 1
ATOM 3928 N N . SER B 1 115 ? 10 14.508 -20.953 1 94.56 115 SER B N 1
ATOM 3929 C CA . SER B 1 115 ? 10.438 15.609 -20.094 1 94.56 115 SER B CA 1
ATOM 3930 C C . SER B 1 115 ? 11.625 15.203 -19.234 1 94.56 115 SER B C 1
ATOM 3932 O O . SER B 1 115 ? 11.578 14.172 -18.547 1 94.56 115 SER B O 1
ATOM 3934 N N . CYS B 1 116 ? 12.594 16.109 -19.219 1 93.69 116 CYS B N 1
ATOM 3935 C CA . CYS B 1 116 ? 13.812 15.82 -18.469 1 93.69 116 CYS B CA 1
ATOM 3936 C C . CYS B 1 116 ? 13.609 16.094 -16.984 1 93.69 116 CYS B C 1
ATOM 3938 O O . CYS B 1 116 ? 13.203 17.188 -16.594 1 93.69 116 CYS B O 1
ATOM 3940 N N . ILE B 1 117 ? 13.938 15.141 -16.156 1 92.69 117 ILE B N 1
ATOM 3941 C CA . ILE B 1 117 ? 13.781 15.195 -14.711 1 92.69 117 ILE B CA 1
ATOM 3942 C C . ILE B 1 117 ? 15.148 15.273 -14.047 1 92.69 117 ILE B C 1
ATOM 3944 O O . ILE B 1 117 ? 16.078 14.57 -14.445 1 92.69 117 ILE B O 1
ATOM 3948 N N . THR B 1 118 ? 15.359 16.094 -12.977 1 89.25 118 THR B N 1
ATOM 3949 C CA . THR B 1 118 ? 16.672 16.359 -12.391 1 89.25 118 THR B CA 1
ATOM 3950 C C . THR B 1 118 ? 16.875 15.555 -11.125 1 89.25 118 THR B C 1
ATOM 3952 O O . THR B 1 118 ? 17.531 16.016 -10.188 1 89.25 118 THR B O 1
ATOM 3955 N N . HIS B 1 119 ? 16.219 14.508 -11.039 1 86.06 119 HIS B N 1
ATOM 3956 C CA . HIS B 1 119 ? 16.438 13.531 -9.977 1 86.06 119 HIS B CA 1
ATOM 3957 C C . HIS B 1 119 ? 16.234 12.109 -10.492 1 86.06 119 HIS B C 1
ATOM 3959 O O . HIS B 1 119 ? 15.586 11.898 -11.523 1 86.06 119 HIS B O 1
ATOM 3965 N N . SER B 1 120 ? 16.812 11.227 -9.781 1 89.88 120 SER B N 1
ATOM 3966 C CA . SER B 1 120 ? 16.609 9.836 -10.156 1 89.88 120 SER B CA 1
ATOM 3967 C C . SER B 1 120 ? 15.18 9.391 -9.867 1 89.88 120 SER B C 1
ATOM 3969 O O . SER B 1 120 ? 14.484 10 -9.047 1 89.88 120 SER B O 1
ATOM 3971 N N . ARG B 1 121 ? 14.773 8.391 -10.648 1 90.19 121 ARG B N 1
ATOM 3972 C CA . ARG B 1 121 ? 13.43 7.875 -10.414 1 90.19 121 ARG B CA 1
ATOM 3973 C C . ARG B 1 121 ? 13.312 6.422 -10.859 1 90.19 121 ARG B C 1
ATOM 3975 O O . ARG B 1 121 ? 14.141 5.93 -11.625 1 90.19 121 ARG B O 1
ATOM 3982 N N . ILE B 1 122 ? 12.328 5.777 -10.219 1 91 122 ILE B N 1
ATOM 3983 C CA . ILE B 1 122 ? 11.805 4.539 -10.781 1 91 122 ILE B CA 1
ATOM 3984 C C . ILE B 1 122 ? 10.562 4.844 -11.633 1 91 122 ILE B C 1
ATOM 3986 O O . ILE B 1 122 ? 9.531 5.258 -11.102 1 91 122 ILE B O 1
ATOM 3990 N N . PHE B 1 123 ? 10.75 4.715 -12.906 1 95.69 123 PHE B N 1
ATOM 3991 C CA . PHE B 1 123 ? 9.641 4.953 -13.828 1 95.69 123 PHE B CA 1
ATOM 3992 C C . PHE B 1 123 ? 8.828 3.678 -14.031 1 95.69 123 PHE B C 1
ATOM 3994 O O . PHE B 1 123 ? 9.336 2.701 -14.594 1 95.69 123 PHE B O 1
ATOM 4001 N N . SER B 1 124 ? 7.594 3.709 -13.609 1 96.69 124 SER B N 1
ATOM 4002 C CA . SER B 1 124 ? 6.668 2.588 -13.727 1 96.69 124 SER B CA 1
ATOM 4003 C C . SER B 1 124 ? 5.41 2.992 -14.484 1 96.69 124 SER B C 1
ATOM 4005 O O . SER B 1 124 ? 4.371 3.27 -13.875 1 96.69 124 SER B O 1
ATOM 4007 N N . PRO B 1 125 ? 5.406 2.918 -15.789 1 95.94 125 PRO B N 1
ATOM 4008 C CA . PRO B 1 125 ? 4.238 3.354 -16.562 1 95.94 125 PRO B CA 1
ATOM 4009 C C . PRO B 1 125 ? 3.027 2.445 -16.359 1 95.94 125 PRO B C 1
ATOM 4011 O O . PRO B 1 125 ? 3.184 1.252 -16.094 1 95.94 125 PRO B O 1
ATOM 4014 N N . ASP B 1 126 ? 1.862 3.07 -16.516 1 93.12 126 ASP B N 1
ATOM 4015 C CA . ASP B 1 126 ? 0.622 2.301 -16.484 1 93.12 126 ASP B CA 1
ATOM 4016 C C . ASP B 1 126 ? 0.303 1.713 -17.859 1 93.12 126 ASP B C 1
ATOM 4018 O O . ASP B 1 126 ? 0.374 2.412 -18.875 1 93.12 126 ASP B O 1
ATOM 4022 N N . PHE B 1 127 ? 0.023 0.45 -17.875 1 94.25 127 PHE B N 1
ATOM 4023 C CA . PHE B 1 127 ? -0.412 -0.237 -19.078 1 94.25 127 PHE B CA 1
ATOM 4024 C C . PHE B 1 127 ? -1.225 -1.479 -18.734 1 94.25 127 PHE B C 1
ATOM 4026 O O . PHE B 1 127 ? -1.265 -1.899 -17.578 1 94.25 127 PHE B O 1
ATOM 4033 N N . GLU B 1 128 ? -1.92 -2.01 -19.766 1 92.56 128 GLU B N 1
ATOM 4034 C CA . GLU B 1 128 ? -2.674 -3.248 -19.578 1 92.56 128 GLU B CA 1
ATOM 4035 C C . GLU B 1 128 ? -1.753 -4.465 -19.609 1 92.56 128 GLU B C 1
ATOM 4037 O O . GLU B 1 128 ? -0.858 -4.551 -20.453 1 92.56 128 GLU B O 1
ATOM 4042 N N . ARG B 1 129 ? -2.006 -5.305 -18.703 1 93.56 129 ARG B N 1
ATOM 4043 C CA . ARG B 1 129 ? -1.24 -6.547 -18.656 1 93.56 129 ARG B CA 1
ATOM 4044 C C . ARG B 1 129 ? -1.204 -7.219 -20.031 1 93.56 129 ARG B C 1
ATOM 4046 O O . ARG B 1 129 ? -2.217 -7.27 -20.734 1 93.56 129 ARG B O 1
ATOM 4053 N N . LEU B 1 130 ? -0.069 -7.797 -20.312 1 94.75 130 LEU B N 1
ATOM 4054 C CA . LEU B 1 130 ? 0.072 -8.445 -21.609 1 94.75 130 LEU B CA 1
ATOM 4055 C C . LEU B 1 130 ? -0.707 -9.758 -21.641 1 94.75 130 LEU B C 1
ATOM 4057 O O . LEU B 1 130 ? -0.725 -10.5 -20.672 1 94.75 130 LEU B O 1
ATOM 4061 N N . SER B 1 131 ? -1.287 -10.102 -22.828 1 94.75 131 SER B N 1
ATOM 4062 C CA . SER B 1 131 ? -2.057 -11.32 -23.031 1 94.75 131 SER B CA 1
ATOM 4063 C C . SER B 1 131 ? -1.167 -12.461 -23.516 1 94.75 131 SER B C 1
ATOM 4065 O O . SER B 1 131 ? -1.659 -13.539 -23.844 1 94.75 131 SER B O 1
ATOM 4067 N N . PHE B 1 132 ? 0.106 -12.141 -23.609 1 97.06 132 PHE B N 1
ATOM 4068 C CA . PHE B 1 132 ? 1.086 -13.125 -24.047 1 97.06 132 PHE B CA 1
ATOM 4069 C C . PHE B 1 132 ? 2.316 -13.102 -23.141 1 97.06 132 PHE B C 1
ATOM 4071 O O . PHE B 1 132 ? 2.557 -12.117 -22.453 1 97.06 132 PHE B O 1
ATOM 4078 N N . GLN B 1 133 ? 3.016 -14.172 -23.156 1 97.38 133 GLN B N 1
ATOM 4079 C CA . GLN B 1 133 ? 4.266 -14.219 -22.406 1 97.38 133 GLN B CA 1
ATOM 4080 C C . GLN B 1 133 ? 5.406 -13.578 -23.203 1 97.38 133 GLN B C 1
ATOM 4082 O O . GLN B 1 133 ? 5.492 -13.734 -24.422 1 97.38 133 GLN B O 1
ATOM 4087 N N . SER B 1 134 ? 6.227 -12.852 -22.531 1 98.19 134 SER B N 1
ATOM 4088 C CA . SER B 1 134 ? 7.418 -12.266 -23.141 1 98.19 134 SER B CA 1
ATOM 4089 C C . SER B 1 134 ? 8.562 -12.188 -22.125 1 98.19 134 SER B C 1
ATOM 4091 O O . SER B 1 134 ? 8.336 -12.211 -20.922 1 98.19 134 SER B O 1
ATOM 4093 N N . ASN B 1 135 ? 9.758 -12.312 -22.625 1 98.31 135 ASN B N 1
ATOM 4094 C CA . ASN B 1 135 ? 10.93 -12.031 -21.797 1 98.31 135 ASN B CA 1
ATOM 4095 C C . ASN B 1 135 ? 11.867 -11.039 -22.484 1 98.31 135 ASN B C 1
ATOM 4097 O O . ASN B 1 135 ? 13.047 -10.953 -22.141 1 98.31 135 ASN B O 1
ATOM 4101 N N . VAL B 1 136 ? 11.367 -10.383 -23.484 1 98.75 136 VAL B N 1
ATOM 4102 C CA . VAL B 1 136 ? 12.195 -9.422 -24.203 1 98.75 136 VAL B CA 1
ATOM 4103 C C . VAL B 1 136 ? 11.469 -8.086 -24.297 1 98.75 136 VAL B C 1
ATOM 4105 O O . VAL B 1 136 ? 10.297 -8.031 -24.703 1 98.75 136 VAL B O 1
ATOM 4108 N N . LEU B 1 137 ? 12.164 -7.031 -23.984 1 98.75 137 LEU B N 1
ATOM 4109 C CA . LEU B 1 137 ? 11.641 -5.672 -24.094 1 98.75 137 LEU B CA 1
ATOM 4110 C C . LEU B 1 137 ? 12.547 -4.809 -24.953 1 98.75 137 LEU B C 1
ATOM 4112 O O . LEU B 1 137 ? 13.758 -5.051 -25.031 1 98.75 137 LEU B O 1
ATOM 4116 N N . ARG B 1 138 ? 12 -3.889 -25.578 1 98.81 138 ARG B N 1
ATOM 4117 C CA . ARG B 1 138 ? 12.703 -2.781 -26.219 1 98.81 138 ARG B CA 1
ATOM 4118 C C . ARG B 1 138 ? 12.305 -1.448 -25.594 1 98.81 138 ARG B C 1
ATOM 4120 O O . ARG B 1 138 ? 11.117 -1.125 -25.516 1 98.81 138 ARG B O 1
ATOM 4127 N N . ILE B 1 139 ? 13.234 -0.753 -25.109 1 98.81 139 ILE B N 1
ATOM 4128 C CA . ILE B 1 139 ? 13.016 0.569 -24.531 1 98.81 139 ILE B CA 1
ATOM 4129 C C . ILE B 1 139 ? 13.602 1.637 -25.453 1 98.81 139 ILE B C 1
ATOM 4131 O O . ILE B 1 139 ? 14.789 1.59 -25.797 1 98.81 139 ILE B O 1
ATOM 4135 N N . GLU B 1 140 ? 12.797 2.527 -25.828 1 98.5 140 GLU B N 1
ATOM 4136 C CA . GLU B 1 140 ? 13.219 3.627 -26.688 1 98.5 140 GLU B CA 1
ATOM 4137 C C . GLU B 1 140 ? 13.289 4.941 -25.922 1 98.5 140 GLU B C 1
ATOM 4139 O O . GLU B 1 140 ? 12.398 5.25 -25.125 1 98.5 140 GLU B O 1
ATOM 4144 N N . VAL B 1 141 ? 14.352 5.656 -26.188 1 97.75 141 VAL B N 1
ATOM 4145 C CA . VAL B 1 141 ? 14.539 6.91 -25.469 1 97.75 141 VAL B CA 1
ATOM 4146 C C . VAL B 1 141 ? 14.766 8.047 -26.469 1 97.75 141 VAL B C 1
ATOM 4148 O O . VAL B 1 141 ? 15.281 7.828 -27.562 1 97.75 141 VAL B O 1
ATOM 4151 N N . ASP B 1 142 ? 14.344 9.211 -26.125 1 97.25 142 ASP B N 1
ATOM 4152 C CA . ASP B 1 142 ? 14.562 10.445 -26.859 1 97.25 142 ASP B CA 1
ATOM 4153 C C . ASP B 1 142 ? 15.477 11.391 -26.078 1 97.25 142 ASP B C 1
ATOM 4155 O O . ASP B 1 142 ? 15.031 12.094 -25.172 1 97.25 142 ASP B O 1
ATOM 4159 N N . CYS B 1 143 ? 16.672 11.547 -26.562 1 94.81 143 CYS B N 1
ATOM 4160 C CA . CYS B 1 143 ? 17.688 12.305 -25.828 1 94.81 143 CYS B CA 1
ATOM 4161 C C . CYS B 1 143 ? 17.672 13.773 -26.25 1 94.81 143 CYS B C 1
ATOM 4163 O O . CYS B 1 143 ? 18.422 14.586 -25.703 1 94.81 143 CYS B O 1
ATOM 4165 N N . THR B 1 144 ? 16.844 14.164 -27.109 1 94.38 144 THR B N 1
ATOM 4166 C CA . THR B 1 144 ? 16.891 15.5 -27.703 1 94.38 144 THR B CA 1
ATOM 4167 C C . THR B 1 144 ? 16.516 16.562 -26.672 1 94.38 144 THR B C 1
ATOM 4169 O O . THR B 1 144 ? 17.109 17.641 -26.641 1 94.38 144 THR B O 1
ATOM 4172 N N . VAL B 1 145 ? 15.57 16.203 -25.859 1 91.62 145 VAL B N 1
ATOM 4173 C CA . VAL B 1 145 ? 15.07 17.188 -24.891 1 91.62 145 VAL B CA 1
ATOM 4174 C C . VAL B 1 145 ? 16.156 17.5 -23.859 1 91.62 145 VAL B C 1
ATOM 4176 O O . VAL B 1 145 ? 16.328 18.656 -23.469 1 91.62 145 VAL B O 1
ATOM 4179 N N . ALA B 1 146 ? 16.859 16.578 -23.469 1 91.5 146 ALA B N 1
ATOM 4180 C CA . ALA B 1 146 ? 17.938 16.797 -22.5 1 91.5 146 ALA B CA 1
ATOM 4181 C C . ALA B 1 146 ? 19.172 17.359 -23.188 1 91.5 146 ALA B C 1
ATOM 4183 O O . ALA B 1 146 ? 20.094 17.844 -22.531 1 91.5 146 ALA B O 1
ATOM 4184 N N . SER B 1 147 ? 19.234 17.375 -24.5 1 92 147 SER B N 1
ATOM 4185 C CA . SER B 1 147 ? 20.438 17.719 -25.281 1 92 147 SER B CA 1
ATOM 4186 C C . SER B 1 147 ? 21.672 17.031 -24.703 1 92 147 SER B C 1
ATOM 4188 O O . SER B 1 147 ? 22.734 17.656 -24.578 1 92 147 SER B O 1
ATOM 4190 N N . ASN B 1 148 ? 21.469 15.883 -24.203 1 93.06 148 ASN B N 1
ATOM 4191 C CA . ASN B 1 148 ? 22.484 15.062 -23.562 1 93.06 148 ASN B CA 1
ATOM 4192 C C . ASN B 1 148 ? 22.109 13.586 -23.562 1 93.06 148 ASN B C 1
ATOM 4194 O O . ASN B 1 148 ? 21.031 13.219 -24.062 1 93.06 148 ASN B O 1
ATOM 4198 N N . TRP B 1 149 ? 23.062 12.75 -23.062 1 93.38 149 TRP B N 1
ATOM 4199 C CA . TRP B 1 149 ? 22.688 11.352 -22.859 1 93.38 149 TRP B CA 1
ATOM 4200 C C . TRP B 1 149 ? 21.766 11.211 -21.656 1 93.38 149 TRP B C 1
ATOM 4202 O O . TRP B 1 149 ? 21.641 12.125 -20.844 1 93.38 149 TRP B O 1
ATOM 4212 N N . CYS B 1 150 ? 21 10.156 -21.656 1 95.81 150 CYS B N 1
ATOM 4213 C CA . CYS B 1 150 ? 20.203 9.773 -20.5 1 95.81 150 CYS B CA 1
ATOM 4214 C C . CYS B 1 150 ? 20.656 8.43 -19.938 1 95.81 150 CYS B C 1
ATOM 4216 O O . CYS B 1 150 ? 21.25 7.625 -20.656 1 95.81 150 CYS B O 1
ATOM 4218 N N . GLU B 1 151 ? 20.438 8.258 -18.688 1 97.19 151 GLU B N 1
ATOM 4219 C CA . GLU B 1 151 ? 20.969 7.059 -18.062 1 97.19 151 GLU B CA 1
ATOM 4220 C C . GLU B 1 151 ? 19.859 6.141 -17.562 1 97.19 151 GLU B C 1
ATOM 4222 O O . GLU B 1 151 ? 18.984 6.57 -16.828 1 97.19 151 GLU B O 1
ATOM 4227 N N . ILE B 1 152 ? 19.859 4.906 -18.016 1 98.06 152 ILE B N 1
ATOM 4228 C CA . ILE B 1 152 ? 19.047 3.822 -17.484 1 98.06 152 ILE B CA 1
ATOM 4229 C C . ILE B 1 152 ? 19.922 2.832 -16.734 1 98.06 152 ILE B C 1
ATOM 4231 O O . ILE B 1 152 ? 20.812 2.213 -17.312 1 98.06 152 ILE B O 1
ATOM 4235 N N . ASP B 1 153 ? 19.609 2.662 -15.531 1 96.75 153 ASP B N 1
ATOM 4236 C CA . ASP B 1 153 ? 20.453 1.887 -14.625 1 96.75 153 ASP B CA 1
ATOM 4237 C C . ASP B 1 153 ? 20.031 0.42 -14.594 1 96.75 153 ASP B C 1
ATOM 4239 O O . ASP B 1 153 ? 20.875 -0.476 -14.562 1 96.75 153 ASP B O 1
ATOM 4243 N N . ALA B 1 154 ? 18.844 0.159 -14.586 1 97.06 154 ALA B N 1
ATOM 4244 C CA . ALA B 1 154 ? 18.281 -1.186 -14.5 1 97.06 154 ALA B CA 1
ATOM 4245 C C . ALA B 1 154 ? 16.828 -1.202 -14.953 1 97.06 154 ALA B C 1
ATOM 4247 O O . ALA B 1 154 ? 16.172 -0.161 -14.977 1 97.06 154 ALA B O 1
ATOM 4248 N N . VAL B 1 155 ? 16.328 -2.322 -15.32 1 98.25 155 VAL B N 1
ATOM 4249 C CA . VAL B 1 155 ? 14.938 -2.527 -15.695 1 98.25 155 VAL B CA 1
ATOM 4250 C C . VAL B 1 155 ? 14.422 -3.826 -15.078 1 98.25 155 VAL B C 1
ATOM 4252 O O . VAL B 1 155 ? 14.992 -4.895 -15.305 1 98.25 155 VAL B O 1
ATOM 4255 N N . LYS B 1 156 ? 13.383 -3.648 -14.328 1 97.38 156 LYS B N 1
ATOM 4256 C CA . LYS B 1 156 ? 12.75 -4.797 -13.688 1 97.38 156 LYS B CA 1
ATOM 4257 C C . LYS B 1 156 ? 11.352 -5.039 -14.258 1 97.38 156 LYS B C 1
ATOM 4259 O O . LYS B 1 156 ? 10.617 -4.09 -14.531 1 97.38 156 LYS B O 1
ATOM 4264 N N . ILE B 1 157 ? 10.992 -6.309 -14.445 1 97.5 157 ILE B N 1
ATOM 4265 C CA . ILE B 1 157 ? 9.617 -6.633 -14.812 1 97.5 157 ILE B CA 1
ATOM 4266 C C . ILE B 1 157 ? 9.016 -7.586 -13.781 1 97.5 157 ILE B C 1
ATOM 4268 O O . ILE B 1 157 ? 9.742 -8.297 -13.086 1 97.5 157 ILE B O 1
ATOM 4272 N N . SER B 1 158 ? 7.797 -7.523 -13.664 1 96.25 158 SER B N 1
ATOM 4273 C CA . SER B 1 158 ? 7.07 -8.469 -12.828 1 96.25 158 SER B CA 1
ATOM 4274 C C . SER B 1 158 ? 5.777 -8.922 -13.492 1 96.25 158 SER B C 1
ATOM 4276 O O . SER B 1 158 ? 5.207 -8.195 -14.312 1 96.25 158 SER B O 1
ATOM 4278 N N . GLY B 1 159 ? 5.352 -10.109 -13.203 1 95.56 159 GLY B N 1
ATOM 4279 C CA . GLY B 1 159 ? 4.148 -10.711 -13.758 1 95.56 159 GLY B CA 1
ATOM 4280 C C . GLY B 1 159 ? 3.984 -12.172 -13.375 1 95.56 159 GLY B C 1
ATOM 4281 O O . GLY B 1 159 ? 4.543 -12.625 -12.375 1 95.56 159 GLY B O 1
ATOM 4282 N N . THR B 1 160 ? 3.127 -12.852 -14.117 1 95.69 160 THR B N 1
ATOM 4283 C CA . THR B 1 160 ? 2.799 -14.234 -13.781 1 95.69 160 THR B CA 1
ATOM 4284 C C . THR B 1 160 ? 3.328 -15.188 -14.844 1 95.69 160 THR B C 1
ATOM 4286 O O . THR B 1 160 ? 3.369 -14.852 -16.031 1 95.69 160 THR B O 1
ATOM 4289 N N . LYS B 1 161 ? 3.693 -16.391 -14.398 1 94.88 161 LYS B N 1
ATOM 4290 C CA . LYS B 1 161 ? 4.156 -17.422 -15.305 1 94.88 161 LYS B CA 1
ATOM 4291 C C . LYS B 1 161 ? 3.008 -17.969 -16.156 1 94.88 161 LYS B C 1
ATOM 4293 O O . LYS B 1 161 ? 3.223 -18.438 -17.281 1 94.88 161 LYS B O 1
ATOM 4298 N N . PHE B 1 162 ? 1.847 -17.922 -15.594 1 94.5 162 PHE B N 1
ATOM 4299 C CA . PHE B 1 162 ? 0.651 -18.453 -16.25 1 94.5 162 PHE B CA 1
ATOM 4300 C C . PHE B 1 162 ? -0.375 -17.344 -16.453 1 94.5 162 PHE B C 1
ATOM 4302 O O . PHE B 1 162 ? -0.186 -16.219 -15.984 1 94.5 162 PHE B O 1
ATOM 4309 N N . ASN B 1 163 ? -1.396 -17.734 -17.188 1 93 163 ASN B N 1
ATOM 4310 C CA . ASN B 1 163 ? -2.379 -16.734 -17.578 1 93 163 ASN B CA 1
ATOM 4311 C C . ASN B 1 163 ? -3.459 -16.562 -16.516 1 93 163 ASN B C 1
ATOM 4313 O O . ASN B 1 163 ? -4.555 -17.109 -16.656 1 93 163 ASN B O 1
ATOM 4317 N N . PHE B 1 164 ? -3.143 -15.742 -15.578 1 91.12 164 PHE B N 1
ATOM 4318 C CA . PHE B 1 164 ? -4.137 -15.344 -14.594 1 91.12 164 PHE B CA 1
ATOM 4319 C C . PHE B 1 164 ? -3.873 -13.922 -14.102 1 91.12 164 PHE B C 1
ATOM 4321 O O . PHE B 1 164 ? -2.727 -13.469 -14.094 1 91.12 164 PHE B O 1
ATOM 4328 N N . ASP B 1 165 ? -4.934 -13.266 -13.656 1 91 165 ASP B N 1
ATOM 4329 C CA . ASP B 1 165 ? -4.844 -11.883 -13.211 1 91 165 ASP B CA 1
ATOM 4330 C C . ASP B 1 165 ? -4.336 -11.805 -11.773 1 91 165 ASP B C 1
ATOM 4332 O O . ASP B 1 165 ? -4.598 -12.695 -10.969 1 91 165 ASP B O 1
ATOM 4336 N N . LEU B 1 166 ? -3.676 -10.711 -11.531 1 91.69 166 LEU B N 1
ATOM 4337 C CA . LEU B 1 166 ? -3.254 -10.445 -10.156 1 91.69 166 LEU B CA 1
ATOM 4338 C C . LEU B 1 166 ? -4.438 -10.016 -9.297 1 91.69 166 LEU B C 1
ATOM 4340 O O . LEU B 1 166 ? -5.426 -9.492 -9.812 1 91.69 166 LEU B O 1
ATOM 4344 N N . PRO B 1 167 ? -4.281 -10.281 -8.008 1 91.81 167 PRO B N 1
ATOM 4345 C CA . PRO B 1 167 ? -5.336 -9.812 -7.105 1 91.81 167 PRO B CA 1
ATOM 4346 C C . PRO B 1 167 ? -5.551 -8.305 -7.176 1 91.81 167 PRO B C 1
ATOM 4348 O O . PRO B 1 167 ? -4.648 -7.566 -7.582 1 91.81 167 PRO B O 1
ATOM 4351 N N . PRO B 1 168 ? -6.809 -7.926 -6.828 1 89.38 168 PRO B N 1
ATOM 4352 C CA . PRO B 1 168 ? -7.094 -6.492 -6.891 1 89.38 168 PRO B CA 1
ATOM 4353 C C . PRO B 1 168 ? -6.293 -5.688 -5.867 1 89.38 168 PRO B C 1
ATOM 4355 O O . PRO B 1 168 ? -5.883 -6.227 -4.836 1 89.38 168 PRO B O 1
ATOM 4358 N N . SER B 1 169 ? -6.188 -4.422 -6.23 1 86.62 169 SER B N 1
ATOM 4359 C CA . SER B 1 169 ? -5.504 -3.492 -5.34 1 86.62 169 SER B CA 1
ATOM 4360 C C . SER B 1 169 ? -6.367 -3.145 -4.133 1 86.62 169 SER B C 1
ATOM 4362 O O . SER B 1 169 ? -7.594 -3.24 -4.191 1 86.62 169 SER B O 1
ATOM 4364 N N . PRO B 1 170 ? -5.691 -2.707 -3.113 1 81.94 170 PRO B N 1
ATOM 4365 C CA . PRO B 1 170 ? -6.441 -2.275 -1.932 1 81.94 170 PRO B CA 1
ATOM 4366 C C . PRO B 1 170 ? -7.379 -1.105 -2.221 1 81.94 170 PRO B C 1
ATOM 4368 O O . PRO B 1 170 ? -8.375 -0.917 -1.518 1 81.94 170 PRO B O 1
ATOM 4371 N N . ALA B 1 171 ? -7.09 -0.374 -3.256 1 86.94 171 ALA B N 1
ATOM 4372 C CA . ALA B 1 171 ? -7.891 0.808 -3.562 1 86.94 171 ALA B CA 1
ATOM 4373 C C . ALA B 1 171 ? -9.227 0.416 -4.188 1 86.94 171 ALA B C 1
ATOM 4375 O O . ALA B 1 171 ? -10.148 1.231 -4.254 1 86.94 171 ALA B O 1
ATOM 4376 N N . ASP B 1 172 ? -9.305 -0.781 -4.621 1 90.62 172 ASP B N 1
ATOM 4377 C CA . ASP B 1 172 ? -10.492 -1.243 -5.336 1 90.62 172 ASP B CA 1
ATOM 4378 C C . ASP B 1 172 ? -11.75 -1.053 -4.492 1 90.62 172 ASP B C 1
ATOM 4380 O O . ASP B 1 172 ? -12.75 -0.524 -4.973 1 90.62 172 ASP B O 1
ATOM 4384 N N . ILE B 1 173 ? -11.672 -1.407 -3.303 1 94.12 173 ILE B N 1
ATOM 4385 C CA . ILE B 1 173 ? -12.859 -1.368 -2.451 1 94.12 173 ILE B CA 1
ATOM 4386 C C . ILE B 1 173 ? -13.258 0.083 -2.184 1 94.12 173 ILE B C 1
ATOM 4388 O O . ILE B 1 173 ? -14.438 0.421 -2.188 1 94.12 173 ILE B O 1
ATOM 4392 N N . THR B 1 174 ? -12.32 0.929 -1.967 1 94.56 174 THR B N 1
ATOM 4393 C CA . THR B 1 174 ? -12.648 2.324 -1.687 1 94.56 174 THR B CA 1
ATOM 4394 C C . THR B 1 174 ? -13.227 3.002 -2.922 1 94.56 174 THR B C 1
ATOM 4396 O O . THR B 1 174 ? -14.102 3.867 -2.809 1 94.56 174 THR B O 1
ATOM 4399 N N . ASN B 1 175 ? -12.766 2.639 -4.07 1 94.31 175 ASN B N 1
ATOM 4400 C CA . ASN B 1 175 ? -13.344 3.154 -5.309 1 94.31 175 ASN B CA 1
ATOM 4401 C C . ASN B 1 175 ? -14.805 2.744 -5.461 1 94.31 175 ASN B C 1
ATOM 4403 O O . ASN B 1 175 ? -15.633 3.541 -5.895 1 94.31 175 ASN B O 1
ATOM 4407 N N . ASP B 1 176 ? -15.07 1.559 -5.129 1 96.38 176 ASP B N 1
ATOM 4408 C CA . ASP B 1 176 ? -16.453 1.077 -5.191 1 96.38 176 ASP B CA 1
ATOM 4409 C C . ASP B 1 176 ? -17.328 1.793 -4.168 1 96.38 176 ASP B C 1
ATOM 4411 O O . ASP B 1 176 ? -18.422 2.246 -4.492 1 96.38 176 ASP B O 1
ATOM 4415 N N . LEU B 1 177 ? -16.844 1.931 -2.984 1 97.12 177 LEU B N 1
ATOM 4416 C CA . LEU B 1 177 ? -17.625 2.523 -1.905 1 97.12 177 LEU B CA 1
ATOM 4417 C C . LEU B 1 177 ? -17.828 4.016 -2.143 1 97.12 177 LEU B C 1
ATOM 4419 O O . LEU B 1 177 ? -18.781 4.602 -1.613 1 97.12 177 LEU B O 1
ATOM 4423 N N . ALA B 1 178 ? -16.984 4.609 -2.902 1 96.88 178 ALA B N 1
ATOM 4424 C CA . ALA B 1 178 ? -17.125 6.02 -3.244 1 96.88 178 ALA B CA 1
ATOM 4425 C C . ALA B 1 178 ? -18.453 6.293 -3.924 1 96.88 178 ALA B C 1
ATOM 4427 O O . ALA B 1 178 ? -19.031 7.379 -3.787 1 96.88 178 ALA B O 1
ATOM 4428 N N . LYS B 1 179 ? -18.984 5.293 -4.523 1 97.12 179 LYS B N 1
ATOM 4429 C CA . LYS B 1 179 ? -20.25 5.426 -5.234 1 97.12 179 LYS B CA 1
ATOM 4430 C C . LYS B 1 179 ? -21.422 5.605 -4.258 1 97.12 179 LYS B C 1
ATOM 4432 O O . LYS B 1 179 ? -22.5 6.043 -4.648 1 97.12 179 LYS B O 1
ATOM 4437 N N . LEU B 1 180 ? -21.172 5.293 -3.037 1 97.75 180 LEU B N 1
ATOM 4438 C CA . LEU B 1 180 ? -22.234 5.375 -2.027 1 97.75 180 LEU B CA 1
ATOM 4439 C C . LEU B 1 180 ? -22.266 6.762 -1.394 1 97.75 180 LEU B C 1
ATOM 4441 O O . LEU B 1 180 ? -23.234 7.113 -0.711 1 97.75 180 LEU B O 1
ATOM 4445 N N . VAL B 1 181 ? -21.234 7.551 -1.587 1 97.62 181 VAL B N 1
ATOM 4446 C CA . VAL B 1 181 ? -21.141 8.852 -0.933 1 97.62 181 VAL B CA 1
ATOM 4447 C C . VAL B 1 181 ? -22.328 9.727 -1.334 1 97.62 181 VAL B C 1
ATOM 4449 O O . VAL B 1 181 ? -22.516 10.031 -2.514 1 97.62 181 VAL B O 1
ATOM 4452 N N . ASN B 1 182 ? -23.078 10.07 -0.364 1 97.06 182 ASN B N 1
ATOM 4453 C CA . ASN B 1 182 ? -24.25 10.93 -0.517 1 97.06 182 ASN B CA 1
ATOM 4454 C C . ASN B 1 182 ? -25.219 10.391 -1.569 1 97.06 182 ASN B C 1
ATOM 4456 O O . ASN B 1 182 ? -25.797 11.156 -2.336 1 97.06 182 ASN B O 1
ATOM 4460 N N . ASN B 1 183 ? -25.219 9.109 -1.74 1 95.25 183 ASN B N 1
ATOM 4461 C CA . ASN B 1 183 ? -26.156 8.422 -2.629 1 95.25 183 ASN B CA 1
ATOM 4462 C C . ASN B 1 183 ? -27.422 8 -1.894 1 95.25 183 ASN B C 1
ATOM 4464 O O . ASN B 1 183 ? -27.359 7.32 -0.866 1 95.25 183 ASN B O 1
ATOM 4468 N N . SER B 1 184 ? -28.594 8.367 -2.395 1 93.75 184 SER B N 1
ATOM 4469 C CA . SER B 1 184 ? -29.859 8.102 -1.726 1 93.75 184 SER B CA 1
ATOM 4470 C C . SER B 1 184 ? -30.281 6.645 -1.889 1 93.75 184 SER B C 1
ATOM 4472 O O . SER B 1 184 ? -31.062 6.121 -1.096 1 93.75 184 SER B O 1
ATOM 4474 N N . GLN B 1 185 ? -29.656 6.023 -2.895 1 91 185 GLN B N 1
ATOM 4475 C CA . GLN B 1 185 ? -30.016 4.629 -3.133 1 91 185 GLN B CA 1
ATOM 4476 C C . GLN B 1 185 ? -29.578 3.742 -1.97 1 91 185 GLN B C 1
ATOM 4478 O O . GLN B 1 185 ? -28.406 3.719 -1.606 1 91 185 GLN B O 1
ATOM 4483 N N . PHE B 1 186 ? -30.5 3.088 -1.326 1 91.12 186 PHE B N 1
ATOM 4484 C CA . PHE B 1 186 ? -30.328 2.166 -0.208 1 91.12 186 PHE B CA 1
ATOM 4485 C C . PHE B 1 186 ? -29.875 2.908 1.042 1 91.12 186 PHE B C 1
ATOM 4487 O O . PHE B 1 186 ? -29.375 2.293 1.989 1 91.12 186 PHE B O 1
ATOM 4494 N N . SER B 1 187 ? -29.875 4.188 0.958 1 94.88 187 SER B N 1
ATOM 4495 C CA . SER B 1 187 ? -29.578 4.961 2.158 1 94.88 187 SER B CA 1
ATOM 4496 C C . SER B 1 187 ? -30.625 4.73 3.238 1 94.88 187 SER B C 1
ATOM 4498 O O . SER B 1 187 ? -31.812 4.539 2.932 1 94.88 187 SER B O 1
ATOM 4500 N N . ASP B 1 188 ? -30.25 4.715 4.504 1 93.88 188 ASP B N 1
ATOM 4501 C CA . ASP B 1 188 ? -31.219 4.473 5.574 1 93.88 188 ASP B CA 1
ATOM 4502 C C . ASP B 1 188 ? -31.156 5.578 6.625 1 93.88 188 ASP B C 1
ATOM 4504 O O . ASP B 1 188 ? -31.781 5.473 7.684 1 93.88 188 ASP B O 1
ATOM 4508 N N . VAL B 1 189 ? -30.375 6.586 6.359 1 95.38 189 VAL B N 1
ATOM 4509 C CA . VAL B 1 189 ? -30.328 7.754 7.234 1 95.38 189 VAL B CA 1
ATOM 4510 C C . VAL B 1 189 ? -30.031 9.008 6.41 1 95.38 189 VAL B C 1
ATOM 4512 O O . VAL B 1 189 ? -29.391 8.93 5.355 1 95.38 189 VAL B O 1
ATOM 4515 N N . SER B 1 190 ? -30.516 10.086 6.805 1 96.88 190 SER B N 1
ATOM 4516 C CA . SER B 1 190 ? -30.234 11.375 6.172 1 96.88 190 SER B CA 1
ATOM 4517 C C . SER B 1 190 ? -29.938 12.453 7.211 1 96.88 190 SER B C 1
ATOM 4519 O O . SER B 1 190 ? -30.391 12.352 8.359 1 96.88 190 SER B O 1
ATOM 4521 N N . PHE B 1 191 ? -29.172 13.438 6.82 1 97.06 191 PHE B N 1
ATOM 4522 C CA . PHE B 1 191 ? -28.781 14.531 7.699 1 97.06 191 PHE B CA 1
ATOM 4523 C C . PHE B 1 191 ? -29.125 15.883 7.074 1 97.06 191 PHE B C 1
ATOM 4525 O O . PHE B 1 191 ? -28.953 16.078 5.871 1 97.06 191 PHE B O 1
ATOM 4532 N N . ASN B 1 192 ? -29.703 16.672 7.887 1 97.31 192 ASN B N 1
ATOM 4533 C CA . ASN B 1 192 ? -29.891 18.062 7.496 1 97.31 192 ASN B CA 1
ATOM 4534 C C . ASN B 1 192 ? -28.797 18.969 8.062 1 97.31 192 ASN B C 1
ATOM 4536 O O . ASN B 1 192 ? -28.719 19.156 9.281 1 97.31 192 ASN B O 1
ATOM 4540 N N . VAL B 1 193 ? -27.953 19.516 7.234 1 96.94 193 VAL B N 1
ATOM 4541 C CA . VAL B 1 193 ? -26.859 20.406 7.613 1 96.94 193 VAL B CA 1
ATOM 4542 C C . VAL B 1 193 ? -27.047 21.766 6.941 1 96.94 193 VAL B C 1
ATOM 4544 O O . VAL B 1 193 ? -26.781 21.922 5.75 1 96.94 193 VAL B O 1
ATOM 4547 N N . ASN B 1 194 ? -27.516 22.734 7.672 1 95.06 194 ASN B N 1
ATOM 4548 C CA . ASN B 1 194 ? -27.766 24.078 7.164 1 95.06 194 ASN B CA 1
ATOM 4549 C C . ASN B 1 194 ? -28.703 24.062 5.961 1 95.06 194 ASN B C 1
ATOM 4551 O O . ASN B 1 194 ? -28.406 24.672 4.934 1 95.06 194 ASN B O 1
ATOM 4555 N N . GLY B 1 195 ? -29.688 23.156 5.973 1 94.56 195 GLY B N 1
ATOM 4556 C CA . GLY B 1 195 ? -30.688 23.109 4.93 1 94.56 195 GLY B CA 1
ATOM 4557 C C . GLY B 1 195 ? -30.375 22.125 3.824 1 94.56 195 GLY B C 1
ATOM 4558 O O . GLY B 1 195 ? -31.203 21.859 2.959 1 94.56 195 GLY B O 1
ATOM 4559 N N . ASN B 1 196 ? -29.188 21.641 3.811 1 96.62 196 ASN B N 1
ATOM 4560 C CA . ASN B 1 196 ? -28.797 20.656 2.814 1 96.62 196 ASN B CA 1
ATOM 4561 C C . ASN B 1 196 ? -28.938 19.234 3.346 1 96.62 196 ASN B C 1
ATOM 4563 O O . ASN B 1 196 ? -28.531 18.938 4.469 1 96.62 196 ASN B O 1
ATOM 4567 N N . ILE B 1 197 ? -29.5 18.438 2.502 1 97.25 197 ILE B N 1
ATOM 4568 C CA . ILE B 1 197 ? -29.75 17.062 2.922 1 97.25 197 ILE B CA 1
ATOM 4569 C C . ILE B 1 197 ? -28.641 16.156 2.404 1 97.25 197 ILE B C 1
ATOM 4571 O O . ILE B 1 197 ? -28.297 16.219 1.225 1 97.25 197 ILE B O 1
ATOM 4575 N N . PHE B 1 198 ? -28.047 15.375 3.322 1 98 198 PHE B N 1
ATOM 4576 C CA . PHE B 1 198 ? -27.031 14.383 2.998 1 98 198 PHE B CA 1
ATOM 4577 C C . PHE B 1 198 ? -27.516 12.977 3.334 1 98 198 PHE B C 1
ATOM 4579 O O . PHE B 1 198 ? -28.125 12.758 4.383 1 98 198 PHE B O 1
ATOM 4586 N N . HIS B 1 199 ? -27.266 12.062 2.426 1 97.62 199 HIS B N 1
ATOM 4587 C CA . HIS B 1 199 ? -27.672 10.672 2.623 1 97.62 199 HIS B CA 1
ATOM 4588 C C . HIS B 1 199 ? -26.5 9.82 3.088 1 97.62 199 HIS B C 1
ATOM 4590 O O . HIS B 1 199 ? -25.375 9.992 2.613 1 97.62 199 HIS B O 1
ATOM 4596 N N . GLY B 1 200 ? -26.766 8.945 4.078 1 97.31 200 GLY B N 1
ATOM 4597 C CA . GLY B 1 200 ? -25.75 8.055 4.602 1 97.31 200 GLY B CA 1
ATOM 4598 C C . GLY B 1 200 ? -26.25 6.645 4.852 1 97.31 200 GLY B C 1
ATOM 4599 O O . GLY B 1 200 ? -27.375 6.312 4.488 1 97.31 200 GLY B O 1
ATOM 4600 N N . HIS B 1 201 ? -25.453 5.809 5.336 1 97.06 201 HIS B N 1
ATOM 4601 C CA . HIS B 1 201 ? -25.75 4.422 5.695 1 97.06 201 HIS B CA 1
ATOM 4602 C C . HIS B 1 201 ? -25.312 4.125 7.129 1 97.06 201 HIS B C 1
ATOM 4604 O O . HIS B 1 201 ? -24.125 4.164 7.449 1 97.06 201 HIS B O 1
ATOM 4610 N N . ARG B 1 202 ? -26.281 3.77 7.934 1 97 202 ARG B N 1
ATOM 4611 C CA . ARG B 1 202 ? -26.031 3.584 9.359 1 97 202 ARG B CA 1
ATOM 4612 C C . ARG B 1 202 ? -24.922 2.549 9.586 1 97 202 ARG B C 1
ATOM 4614 O O . ARG B 1 202 ? -24.062 2.74 10.438 1 97 202 ARG B O 1
ATOM 4621 N N . ALA B 1 203 ? -24.969 1.466 8.82 1 96.69 203 ALA B N 1
ATOM 4622 C CA . ALA B 1 203 ? -24 0.379 9 1 96.69 203 ALA B CA 1
ATOM 4623 C C . ALA B 1 203 ? -22.578 0.874 8.812 1 96.69 203 ALA B C 1
ATOM 4625 O O . ALA B 1 203 ? -21.719 0.67 9.672 1 96.69 203 ALA B O 1
ATOM 4626 N N . ILE B 1 204 ? -22.297 1.58 7.707 1 97.94 204 ILE B N 1
ATOM 4627 C CA . ILE B 1 204 ? -20.969 2.049 7.359 1 97.94 204 ILE B CA 1
ATOM 4628 C C . ILE B 1 204 ? -20.531 3.125 8.352 1 97.94 204 ILE B C 1
ATOM 4630 O O . ILE B 1 204 ? -19.422 3.057 8.898 1 97.94 204 ILE B O 1
ATOM 4634 N N . MET B 1 205 ? -21.422 4.043 8.633 1 97.88 205 MET B N 1
ATOM 4635 C CA . MET B 1 205 ? -21.062 5.176 9.477 1 97.88 205 MET B CA 1
ATOM 4636 C C . MET B 1 205 ? -20.797 4.723 10.914 1 97.88 205 MET B C 1
ATOM 4638 O O . MET B 1 205 ? -19.922 5.262 11.586 1 97.88 205 MET B O 1
ATOM 4642 N N . SER B 1 206 ? -21.516 3.693 11.367 1 97.19 206 SER B N 1
ATOM 4643 C CA . SER B 1 206 ? -21.391 3.232 12.75 1 97.19 206 SER B CA 1
ATOM 4644 C C . SER B 1 206 ? -20.047 2.541 12.984 1 97.19 206 SER B C 1
ATOM 4646 O O . SER B 1 206 ? -19.5 2.605 14.086 1 97.19 206 SER B O 1
ATOM 4648 N N . VAL B 1 207 ? -19.516 1.875 11.969 1 97.44 207 VAL B N 1
ATOM 4649 C CA . VAL B 1 207 ? -18.266 1.147 12.188 1 97.44 207 VAL B CA 1
ATOM 4650 C C . VAL B 1 207 ? -17.078 2.072 11.938 1 97.44 207 VAL B C 1
ATOM 4652 O O . VAL B 1 207 ? -15.969 1.8 12.391 1 97.44 207 VAL B O 1
ATOM 4655 N N . ARG B 1 208 ? -17.281 3.188 11.258 1 97.5 208 ARG B N 1
ATOM 4656 C CA . ARG B 1 208 ? -16.188 4.094 10.906 1 97.5 208 ARG B CA 1
ATOM 4657 C C . ARG B 1 208 ? -16.031 5.184 11.961 1 97.5 208 ARG B C 1
ATOM 4659 O O . ARG B 1 208 ? -14.961 5.793 12.062 1 97.5 208 ARG B O 1
ATOM 4666 N N . SER B 1 209 ? -17.109 5.488 12.734 1 97.88 209 SER B N 1
ATOM 4667 C CA . SER B 1 209 ? -17.109 6.59 13.688 1 97.88 209 SER B CA 1
ATOM 4668 C C . SER B 1 209 ? -17.844 6.215 14.969 1 97.88 209 SER B C 1
ATOM 4670 O O . SER B 1 209 ? -19.031 5.859 14.93 1 97.88 209 SER B O 1
ATOM 4672 N N . GLU B 1 210 ? -17.234 6.379 16.109 1 96.75 210 GLU B N 1
ATOM 4673 C CA . GLU B 1 210 ? -17.859 6.105 17.406 1 96.75 210 GLU B CA 1
ATOM 4674 C C . GLU B 1 210 ? -19 7.062 17.688 1 96.75 210 GLU B C 1
ATOM 4676 O O . GLU B 1 210 ? -20 6.688 18.312 1 96.75 210 GLU B O 1
ATOM 4681 N N . TYR B 1 211 ? -18.875 8.25 17.234 1 97 211 TYR B N 1
ATOM 4682 C CA . TYR B 1 211 ? -19.922 9.242 17.391 1 97 211 TYR B CA 1
ATOM 4683 C C . TYR B 1 211 ? -21.219 8.781 16.734 1 97 211 TYR B C 1
ATOM 4685 O O . TYR B 1 211 ? -22.281 8.773 17.359 1 97 211 TYR B O 1
ATOM 4693 N N . PHE B 1 212 ? -21.156 8.359 15.516 1 97 212 PHE B N 1
ATOM 4694 C CA . PHE B 1 212 ? -22.328 7.93 14.781 1 97 212 PHE B CA 1
ATOM 4695 C C . PHE B 1 212 ? -22.859 6.605 15.32 1 97 212 PHE B C 1
ATOM 4697 O O . PHE B 1 212 ? -24.062 6.367 15.328 1 97 212 PHE B O 1
ATOM 4704 N N . ARG B 1 213 ? -21.922 5.758 15.703 1 96.56 213 ARG B N 1
ATOM 4705 C CA . ARG B 1 213 ? -22.344 4.523 16.359 1 96.56 213 ARG B CA 1
ATOM 4706 C C . ARG B 1 213 ? -23.234 4.812 17.562 1 96.56 213 ARG B C 1
ATOM 4708 O O . ARG B 1 213 ? -24.312 4.227 17.703 1 96.56 213 ARG B O 1
ATOM 4715 N N . ALA B 1 214 ? -22.812 5.707 18.375 1 95.25 214 ALA B N 1
ATOM 4716 C CA . ALA B 1 214 ? -23.562 6.098 19.562 1 95.25 214 ALA B CA 1
ATOM 4717 C C . ALA B 1 214 ? -24.875 6.766 19.172 1 95.25 214 ALA B C 1
ATOM 4719 O O . ALA B 1 214 ? -25.922 6.484 19.781 1 95.25 214 ALA B O 1
ATOM 4720 N N . MET B 1 215 ? -24.859 7.574 18.219 1 93.81 215 MET B N 1
ATOM 4721 C CA . MET B 1 215 ? -26.047 8.297 17.766 1 93.81 215 MET B CA 1
ATOM 4722 C C . MET B 1 215 ? -27.125 7.324 17.328 1 93.81 215 MET B C 1
ATOM 4724 O O . MET B 1 215 ? -28.297 7.488 17.672 1 93.81 215 MET B O 1
ATOM 4728 N N . PHE B 1 216 ? -26.75 6.285 16.578 1 92.75 216 PHE B N 1
ATOM 4729 C CA . PHE B 1 216 ? -27.719 5.367 15.992 1 92.75 216 PHE B CA 1
ATOM 4730 C C . PHE B 1 216 ? -28.188 4.344 17.016 1 92.75 216 PHE B C 1
ATOM 4732 O O . PHE B 1 216 ? -29.219 3.688 16.812 1 92.75 216 PHE B O 1
ATOM 4739 N N . SER B 1 217 ? -27.438 4.121 17.984 1 87.5 217 SER B N 1
ATOM 4740 C CA . SER B 1 217 ? -27.859 3.227 19.062 1 87.5 217 SER B CA 1
ATOM 4741 C C . SER B 1 217 ? -28.984 3.854 19.891 1 87.5 217 SER B C 1
ATOM 4743 O O . SER B 1 217 ? -29.828 3.145 20.438 1 87.5 217 SER B O 1
ATOM 4745 N N . PHE B 1 218 ? -29.016 5.148 20.047 1 74.81 218 PHE B N 1
ATOM 4746 C CA . PHE B 1 218 ? -29.969 5.875 20.875 1 74.81 218 PHE B CA 1
ATOM 4747 C C . PHE B 1 218 ? -31.219 6.211 20.078 1 74.81 218 PHE B C 1
ATOM 4749 O O . PHE B 1 218 ? -32.344 6.199 20.625 1 74.81 218 PHE B O 1
ATOM 4756 N N . ASP B 1 219 ? -31.172 6.629 18.875 1 59.91 219 ASP B N 1
ATOM 4757 C CA . ASP B 1 219 ? -32.312 7.008 18.047 1 59.91 219 ASP B CA 1
ATOM 4758 C C . ASP B 1 219 ? -33.25 5.82 17.828 1 59.91 219 ASP B C 1
ATOM 4760 O O . ASP B 1 219 ? -34.469 5.996 17.672 1 59.91 219 ASP B O 1
ATOM 4764 N N . GLY B 1 220 ? -32.906 4.625 17.766 1 51.78 220 GLY B N 1
ATOM 4765 C CA . GLY B 1 220 ? -33.75 3.449 17.609 1 51.78 220 GLY B CA 1
ATOM 4766 C C . GLY B 1 220 ? -34.688 3.238 18.781 1 51.78 220 GLY B C 1
ATOM 4767 O O . GLY B 1 220 ? -35.75 2.654 18.609 1 51.78 220 GLY B O 1
ATOM 4768 N N . SER B 1 221 ? -34.312 3.645 20.016 1 42.59 221 SER B N 1
ATOM 4769 C CA . SER B 1 221 ? -35.188 3.461 21.172 1 42.59 221 SER B CA 1
ATOM 4770 C C . SER B 1 221 ? -36.312 4.465 21.188 1 42.59 221 SER B C 1
ATOM 4772 O O . SER B 1 221 ? -37.406 4.184 21.719 1 42.59 221 SER B O 1
ATOM 4774 N N . SER B 1 222 ? -36.188 5.723 20.75 1 37.72 222 SER B N 1
ATOM 4775 C CA . SER B 1 222 ? -37.25 6.707 20.938 1 37.72 222 SER B CA 1
ATOM 4776 C C . SER B 1 222 ? -38.375 6.512 19.922 1 37.72 222 SER B C 1
ATOM 4778 O O . SER B 1 222 ? -39.5 6.98 20.141 1 37.72 222 SER B O 1
ATOM 4780 N N . GLN B 1 223 ? -38.156 6.207 18.719 1 34.28 223 GLN B N 1
ATOM 4781 C CA . GLN B 1 223 ? -39.281 6.176 17.766 1 34.28 223 GLN B CA 1
ATOM 4782 C C . GLN B 1 223 ? -40.188 4.988 18.031 1 34.28 223 GLN B C 1
ATOM 4784 O O . GLN B 1 223 ? -41.219 4.844 17.375 1 34.28 223 GLN B O 1
ATOM 4789 N N . LYS B 1 224 ? -39.812 4.094 18.797 1 34.62 224 LYS B N 1
ATOM 4790 C CA . LYS B 1 224 ? -40.875 3.094 19.031 1 34.62 224 LYS B CA 1
ATOM 4791 C C . LYS B 1 224 ? -42 3.67 19.891 1 34.62 224 LYS B C 1
ATOM 4793 O O . LYS B 1 224 ? -43 3 20.125 1 34.62 224 LYS B O 1
ATOM 4798 N N . ASN B 1 225 ? -41.75 4.695 20.719 1 28.91 225 ASN B N 1
ATOM 4799 C CA . ASN B 1 225 ? -42.875 4.922 21.625 1 28.91 225 ASN B CA 1
ATOM 4800 C C . ASN B 1 225 ? -44.094 5.453 20.875 1 28.91 225 ASN B C 1
ATOM 4802 O O . ASN B 1 225 ? -45.219 4.918 21.031 1 28.91 225 ASN B O 1
ATOM 4806 N N . SER B 1 226 ? -44.375 6.879 20.953 1 29.25 226 SER B N 1
ATOM 4807 C CA . SER B 1 226 ? -45.656 7.516 21.297 1 29.25 226 SER B CA 1
ATOM 4808 C C . SER B 1 226 ? -46.5 7.738 20.062 1 29.25 226 SER B C 1
ATOM 4810 O O . SER B 1 226 ? -47.594 8.312 20.156 1 29.25 226 SER B O 1
ATOM 4812 N N . SER B 1 227 ? -46.094 7.945 18.781 1 29.67 227 SER B N 1
ATOM 4813 C CA . SER B 1 227 ? -47.156 8.602 18.047 1 29.67 227 SER B CA 1
ATOM 4814 C C . SER B 1 227 ? -48.281 7.629 17.734 1 29.67 227 SER B C 1
ATOM 4816 O O . SER B 1 227 ? -48.125 6.734 16.906 1 29.67 227 SER B O 1
ATOM 4818 N N . ALA B 1 228 ? -49.094 7.328 18.656 1 26.62 228 ALA B N 1
ATOM 4819 C CA . ALA B 1 228 ? -50.5 6.855 18.609 1 26.62 228 ALA B CA 1
ATOM 4820 C C . ALA B 1 228 ? -51.312 7.66 17.594 1 26.62 228 ALA B C 1
ATOM 4822 O O . ALA B 1 228 ? -51.969 8.625 17.969 1 26.62 228 ALA B O 1
ATOM 4823 N N . THR B 1 229 ? -50.781 8.18 16.453 1 27.88 229 THR B N 1
ATOM 4824 C CA . THR B 1 229 ? -51.75 8.875 15.648 1 27.88 229 THR B CA 1
ATOM 4825 C C . THR B 1 229 ? -52.906 7.945 15.289 1 27.88 229 THR B C 1
ATOM 4827 O O . THR B 1 229 ? -52.688 6.812 14.852 1 27.88 229 THR B O 1
ATOM 4830 N N . SER B 1 230 ? -54.062 8.062 15.914 1 26.95 230 SER B N 1
ATOM 4831 C CA . SER B 1 230 ? -55.406 7.629 15.656 1 26.95 230 SER B CA 1
ATOM 4832 C C . SER B 1 230 ? -55.781 7.797 14.188 1 26.95 230 SER B C 1
ATOM 4834 O O . SER B 1 230 ? -55.875 8.922 13.688 1 26.95 230 SER B O 1
ATOM 4836 N N . TYR B 1 231 ? -55.219 6.98 13.32 1 26.25 231 TYR B N 1
ATOM 4837 C CA . TYR B 1 231 ? -55.75 6.988 11.961 1 26.25 231 TYR B CA 1
ATOM 4838 C C . TYR B 1 231 ? -57.281 6.863 11.961 1 26.25 231 TYR B C 1
ATOM 4840 O O . TYR B 1 231 ? -57.844 5.969 12.602 1 26.25 231 TYR B O 1
ATOM 4848 N N . ASP B 1 232 ? -57.938 7.969 11.953 1 28.89 232 ASP B N 1
ATOM 4849 C CA . ASP B 1 232 ? -59.375 8.016 11.617 1 28.89 232 ASP B CA 1
ATOM 4850 C C . ASP B 1 232 ? -59.656 7.25 10.32 1 28.89 232 ASP B C 1
ATOM 4852 O O . ASP B 1 232 ? -59 7.488 9.297 1 28.89 232 ASP B O 1
ATOM 4856 N N . LEU B 1 233 ? -60.156 6.039 10.32 1 28.47 233 LEU B N 1
ATOM 4857 C CA . LEU B 1 233 ? -60.594 4.996 9.391 1 28.47 233 LEU B CA 1
ATOM 4858 C C . LEU B 1 233 ? -61.438 5.574 8.273 1 28.47 233 LEU B C 1
ATOM 4860 O O . LEU B 1 233 ? -61.969 4.832 7.449 1 28.47 233 LEU B O 1
ATOM 4864 N N . SER B 1 234 ? -61.938 6.777 8.391 1 29.89 234 SER B N 1
ATOM 4865 C CA . SER B 1 234 ? -63.031 7.051 7.465 1 29.89 234 SER B CA 1
ATOM 4866 C C . SER B 1 234 ? -62.531 7.133 6.027 1 29.89 234 SER B C 1
ATOM 4868 O O . SER B 1 234 ? -63.25 6.789 5.094 1 29.89 234 SER B O 1
ATOM 4870 N N . ASP B 1 235 ? -61.594 8.07 5.719 1 27.98 235 ASP B N 1
ATOM 4871 C CA . ASP B 1 235 ? -61.531 8.438 4.309 1 27.98 235 ASP B CA 1
ATOM 4872 C C . ASP B 1 235 ? -60.781 7.387 3.498 1 27.98 235 ASP B C 1
ATOM 4874 O O . ASP B 1 235 ? -59.625 7.055 3.812 1 27.98 235 ASP B O 1
ATOM 4878 N N . LYS B 1 236 ? -61.438 6.535 2.775 1 31.41 236 LYS B N 1
ATOM 4879 C CA . LYS B 1 236 ? -61.25 5.426 1.845 1 31.41 236 LYS B CA 1
ATOM 4880 C C . LYS B 1 236 ? -60.219 5.781 0.777 1 31.41 236 LYS B C 1
ATOM 4882 O O . LYS B 1 236 ? -60.156 5.137 -0.271 1 31.41 236 LYS B O 1
ATOM 4887 N N . SER B 1 237 ? -59.812 7.016 0.688 1 31.89 237 SER B N 1
ATOM 4888 C CA . SER B 1 237 ? -59.062 7.234 -0.539 1 31.89 237 SER B CA 1
ATOM 4889 C C . SER B 1 237 ? -57.75 6.453 -0.525 1 31.89 237 SER B C 1
ATOM 4891 O O . SER B 1 237 ? -57.156 6.254 0.533 1 31.89 237 SER B O 1
ATOM 4893 N N . PRO B 1 238 ? -57.531 5.633 -1.562 1 30.95 238 PRO B N 1
ATOM 4894 C CA . PRO B 1 238 ? -56.375 4.734 -1.655 1 30.95 238 PRO B CA 1
ATOM 4895 C C . PRO B 1 238 ? -55.062 5.422 -1.28 1 30.95 238 PRO B C 1
ATOM 4897 O O . PRO B 1 238 ? -54.844 6.57 -1.664 1 30.95 238 PRO B O 1
ATOM 4900 N N . PRO B 1 239 ? -54.594 5.238 -0.047 1 30.08 239 PRO B N 1
ATOM 4901 C CA . PRO B 1 239 ? -53.406 5.992 0.299 1 30.08 239 PRO B CA 1
ATOM 4902 C C . PRO B 1 239 ? -52.344 5.984 -0.82 1 30.08 239 PRO B C 1
ATOM 4904 O O . PRO B 1 239 ? -52.25 5.008 -1.567 1 30.08 239 PRO B O 1
ATOM 4907 N N . SER B 1 240 ? -52.188 7.129 -1.477 1 29.67 240 SER B N 1
ATOM 4908 C CA . SER B 1 240 ? -51.219 7.324 -2.543 1 29.67 240 SER B CA 1
ATOM 4909 C C . SER B 1 240 ? -49.906 6.629 -2.225 1 29.67 240 SER B C 1
ATOM 4911 O O . SER B 1 240 ? -49.531 6.516 -1.059 1 29.67 240 SER B O 1
ATOM 4913 N N . TYR B 1 241 ? -49.438 5.75 -3.156 1 29.5 241 TYR B N 1
ATOM 4914 C CA . TYR B 1 241 ? -48.188 4.992 -3.252 1 29.5 241 TYR B CA 1
ATOM 4915 C C . TYR B 1 241 ? -47.031 5.766 -2.633 1 29.5 241 TYR B C 1
ATOM 4917 O O . TYR B 1 241 ? -45.969 5.211 -2.414 1 29.5 241 TYR B O 1
ATOM 4925 N N . GLU B 1 242 ? -47.125 7.102 -2.609 1 32.19 242 GLU B N 1
ATOM 4926 C CA . GLU B 1 242 ? -46.062 7.957 -2.061 1 32.19 242 GLU B CA 1
ATOM 4927 C C . GLU B 1 242 ? -45.781 7.613 -0.599 1 32.19 242 GLU B C 1
ATOM 4929 O O . GLU B 1 242 ? -44.75 8.016 -0.047 1 32.19 242 GLU B O 1
ATOM 4934 N N . SER B 1 243 ? -46.688 7.012 0.169 1 31.22 243 SER B N 1
ATOM 4935 C CA . SER B 1 243 ? -46.594 6.953 1.625 1 31.22 243 SER B CA 1
ATOM 4936 C C . SER B 1 243 ? -45.75 5.785 2.084 1 31.22 243 SER B C 1
ATOM 4938 O O . SER B 1 243 ? -45.438 5.656 3.273 1 31.22 243 SER B O 1
ATOM 4940 N N . LEU B 1 244 ? -45.844 4.609 1.439 1 31.72 244 LEU B N 1
ATOM 4941 C CA . LEU B 1 244 ? -44.969 3.551 1.934 1 31.72 244 LEU B CA 1
ATOM 4942 C C . LEU B 1 244 ? -43.5 3.945 1.797 1 31.72 244 LEU B C 1
ATOM 4944 O O . LEU B 1 244 ? -42.781 3.375 0.98 1 31.72 244 LEU B O 1
ATOM 4948 N N . SER B 1 245 ? -43.156 5.125 1.315 1 32.66 245 SER B N 1
ATOM 4949 C CA . SER B 1 245 ? -41.812 5.652 1.489 1 32.66 245 SER B CA 1
ATOM 4950 C C . SER B 1 245 ? -41.219 5.238 2.834 1 32.66 245 SER B C 1
ATOM 4952 O O . SER B 1 245 ? -41.906 5.293 3.859 1 32.66 245 SER B O 1
ATOM 4954 N N . LEU B 1 246 ? -40.281 4.203 2.934 1 36.47 246 LEU B N 1
ATOM 4955 C CA . LEU B 1 246 ? -39.469 4.023 4.129 1 36.47 246 LEU B CA 1
ATOM 4956 C C . LEU B 1 246 ? -39.625 5.203 5.078 1 36.47 246 LEU B C 1
ATOM 4958 O O . LEU B 1 246 ? -39.719 6.352 4.641 1 36.47 246 LEU B O 1
ATOM 4962 N N . SER B 1 247 ? -40.406 5.055 6.086 1 38.5 247 SER B N 1
ATOM 4963 C CA . SER B 1 247 ? -40.5 6.121 7.082 1 38.5 247 SER B CA 1
ATOM 4964 C C . SER B 1 247 ? -39.344 7.105 6.938 1 38.5 247 SER B C 1
ATOM 4966 O O . SER B 1 247 ? -38.188 6.738 7.113 1 38.5 247 SER B O 1
ATOM 4968 N N . HIS B 1 248 ? -39.25 7.766 5.777 1 48.31 248 HIS B N 1
ATOM 4969 C CA . HIS B 1 248 ? -38.344 8.898 5.621 1 48.31 248 HIS B CA 1
ATOM 4970 C C . HIS B 1 248 ? -38.031 9.531 6.969 1 48.31 248 HIS B C 1
ATOM 4972 O O . HIS B 1 248 ? -38.812 10.312 7.508 1 48.31 248 HIS B O 1
ATOM 4978 N N . GLU B 1 249 ? -37.5 8.648 7.77 1 64.88 249 GLU B N 1
ATOM 4979 C CA . GLU B 1 249 ? -36.969 9.234 9 1 64.88 249 GLU B CA 1
ATOM 4980 C C . GLU B 1 249 ? -36.469 10.656 8.766 1 64.88 249 GLU B C 1
ATOM 4982 O O . GLU B 1 249 ? -35.844 10.945 7.742 1 64.88 249 GLU B O 1
ATOM 4987 N N . LYS B 1 250 ? -37.219 11.523 9.383 1 86.31 250 LYS B N 1
ATOM 4988 C CA . LYS B 1 250 ? -36.781 12.914 9.398 1 86.31 250 LYS B CA 1
ATOM 4989 C C . LYS B 1 250 ? -35.25 13.016 9.453 1 86.31 250 LYS B C 1
ATOM 4991 O O . LYS B 1 250 ? -34.625 12.273 10.195 1 86.31 250 LYS B O 1
ATOM 4996 N N . PRO B 1 251 ? -34.812 13.711 8.492 1 94.62 251 PRO B N 1
ATOM 4997 C CA . PRO B 1 251 ? -33.375 13.898 8.539 1 94.62 251 PRO B CA 1
ATOM 4998 C C . PRO B 1 251 ? -32.875 14.352 9.914 1 94.62 251 PRO B C 1
ATOM 5000 O O . PRO B 1 251 ? -33.531 15.133 10.594 1 94.62 251 PRO B O 1
ATOM 5003 N N . ILE B 1 252 ? -31.891 13.781 10.352 1 95.5 252 ILE B N 1
ATOM 5004 C CA . ILE B 1 252 ? -31.25 14.188 11.602 1 95.5 252 ILE B CA 1
ATOM 5005 C C . ILE B 1 252 ? -30.625 15.562 11.445 1 95.5 252 ILE B C 1
ATOM 5007 O O . ILE B 1 252 ? -29.797 15.781 10.547 1 95.5 252 ILE B O 1
ATOM 5011 N N . GLU B 1 253 ? -30.938 16.438 12.281 1 95.75 253 GLU B N 1
ATOM 5012 C CA . GLU B 1 253 ? -30.406 17.797 12.219 1 95.75 253 GLU B CA 1
ATOM 5013 C C . GLU B 1 253 ? -29.047 17.891 12.898 1 95.75 253 GLU B C 1
ATOM 5015 O O . GLU B 1 253 ? -28.891 17.5 14.062 1 95.75 253 GLU B O 1
ATOM 5020 N N . LEU B 1 254 ? -28.078 18.281 12.195 1 95.5 254 LEU B N 1
ATOM 5021 C CA . LEU B 1 254 ? -26.766 18.562 12.766 1 95.5 254 LEU B CA 1
ATOM 5022 C C . LEU B 1 254 ? -26.531 20.078 12.859 1 95.5 254 LEU B C 1
ATOM 5024 O O . LEU B 1 254 ? -26.281 20.734 11.844 1 95.5 254 LEU B O 1
ATOM 5028 N N . LYS B 1 255 ? -26.547 20.547 14 1 93.69 255 LYS B N 1
ATOM 5029 C CA . LYS B 1 255 ? -26.422 21.984 14.242 1 93.69 255 LYS B CA 1
ATOM 5030 C C . LYS B 1 255 ? -24.953 22.391 14.297 1 93.69 255 LYS B C 1
ATOM 5032 O O . LYS B 1 255 ? -24.094 21.625 14.75 1 93.69 255 LYS B O 1
ATOM 5037 N N . ASP B 1 256 ? -24.609 23.578 13.812 1 92.12 256 ASP B N 1
ATOM 5038 C CA . ASP B 1 256 ? -23.297 24.203 13.922 1 92.12 256 ASP B CA 1
ATOM 5039 C C . ASP B 1 256 ? -22.25 23.406 13.172 1 92.12 256 ASP B C 1
ATOM 5041 O O . ASP B 1 256 ? -21.125 23.219 13.664 1 92.12 256 ASP B O 1
ATOM 5045 N N . VAL B 1 257 ? -22.734 22.734 12.133 1 94.88 257 VAL B N 1
ATOM 5046 C CA . VAL B 1 257 ? -21.797 22 11.266 1 94.88 257 VAL B CA 1
ATOM 5047 C C . VAL B 1 257 ? -21.797 22.625 9.875 1 94.88 257 VAL B C 1
ATOM 5049 O O . VAL B 1 257 ? -22.859 22.953 9.336 1 94.88 257 VAL B O 1
ATOM 5052 N N . ASP B 1 258 ? -20.625 22.875 9.414 1 94.31 258 ASP B N 1
ATOM 5053 C CA . ASP B 1 258 ? -20.484 23.391 8.055 1 94.31 258 ASP B CA 1
ATOM 5054 C C . ASP B 1 258 ? -20.828 22.328 7.02 1 94.31 258 ASP B C 1
ATOM 5056 O O . ASP B 1 258 ? -20.375 21.188 7.121 1 94.31 258 ASP B O 1
ATOM 5060 N N . ASP B 1 259 ? -21.656 22.719 6.016 1 95.69 259 ASP B N 1
ATOM 5061 C CA . ASP B 1 259 ? -22.141 21.734 5.043 1 95.69 259 ASP B CA 1
ATOM 5062 C C . ASP B 1 259 ? -21 21.219 4.176 1 95.69 259 ASP B C 1
ATOM 5064 O O . ASP B 1 259 ? -20.953 20.031 3.842 1 95.69 259 ASP B O 1
ATOM 5068 N N . ARG B 1 260 ? -20.125 22.062 3.805 1 95.5 260 ARG B N 1
ATOM 5069 C CA . ARG B 1 260 ? -18.984 21.641 3 1 95.5 260 ARG B CA 1
ATOM 5070 C C . ARG B 1 260 ? -18.094 20.688 3.781 1 95.5 260 ARG B C 1
ATOM 5072 O O . ARG B 1 260 ? -17.656 19.656 3.256 1 95.5 260 ARG B O 1
ATOM 5079 N N . ALA B 1 261 ? -17.812 21.047 5.004 1 96.75 261 ALA B N 1
ATOM 5080 C CA . ALA B 1 261 ? -17.016 20.188 5.859 1 96.75 261 ALA B CA 1
ATOM 5081 C C . ALA B 1 261 ? -17.672 18.812 6.035 1 96.75 261 ALA B C 1
ATOM 5083 O O . ALA B 1 261 ? -17 17.781 5.992 1 96.75 261 ALA B O 1
ATOM 5084 N N . PHE B 1 262 ? -18.969 18.844 6.191 1 97.62 262 PHE B N 1
ATOM 5085 C CA . PHE B 1 262 ? -19.688 17.578 6.395 1 97.62 262 PHE B CA 1
ATOM 5086 C C . PHE B 1 262 ? -19.609 16.703 5.152 1 97.62 262 PHE B C 1
ATOM 5088 O O . PHE B 1 262 ? -19.484 15.484 5.254 1 97.62 262 PHE B O 1
ATOM 5095 N N . SER B 1 263 ? -19.719 17.359 4.031 1 97.25 263 SER B N 1
ATOM 5096 C CA . SER B 1 263 ? -19.562 16.625 2.777 1 97.25 263 SER B CA 1
ATOM 5097 C C . SER B 1 263 ? -18.234 15.898 2.713 1 97.25 263 SER B C 1
ATOM 5099 O O . SER B 1 263 ? -18.156 14.742 2.283 1 97.25 263 SER B O 1
ATOM 5101 N N . ILE B 1 264 ? -17.172 16.5 3.152 1 97.88 264 ILE B N 1
ATOM 5102 C CA . ILE B 1 264 ? -15.836 15.922 3.166 1 97.88 264 ILE B CA 1
ATOM 5103 C C . ILE B 1 264 ? -15.773 14.781 4.184 1 97.88 264 ILE B C 1
ATOM 5105 O O . ILE B 1 264 ? -15.172 13.734 3.922 1 97.88 264 ILE B O 1
ATOM 5109 N N . ILE B 1 265 ? -16.438 15.016 5.289 1 98 265 ILE B N 1
ATOM 5110 C CA . ILE B 1 265 ? -16.516 14 6.336 1 98 265 ILE B CA 1
ATOM 5111 C C . ILE B 1 265 ? -17.172 12.734 5.777 1 98 265 ILE B C 1
ATOM 5113 O O . ILE B 1 265 ? -16.641 11.633 5.961 1 98 265 ILE B O 1
ATOM 5117 N N . LEU B 1 266 ? -18.234 12.938 5.137 1 97.62 266 LEU B N 1
ATOM 5118 C CA . LEU B 1 266 ? -18.969 11.812 4.559 1 97.62 266 LEU B CA 1
ATOM 5119 C C . LEU B 1 266 ? -18.109 11.078 3.535 1 97.62 266 LEU B C 1
ATOM 5121 O O . LEU B 1 266 ? -18.062 9.844 3.527 1 97.62 266 LEU B O 1
ATOM 5125 N N . HIS B 1 267 ? -17.469 11.812 2.732 1 97.81 267 HIS B N 1
ATOM 5126 C CA . HIS B 1 267 ? -16.578 11.219 1.743 1 97.81 267 HIS B CA 1
ATOM 5127 C C . HIS B 1 267 ? -15.5 10.367 2.408 1 97.81 267 HIS B C 1
ATOM 5129 O O . HIS B 1 267 ? -15.25 9.234 1.982 1 97.81 267 HIS B O 1
ATOM 5135 N N . TYR B 1 268 ? -14.93 10.844 3.445 1 97.81 268 TYR B N 1
ATOM 5136 C CA . TYR B 1 268 ? -13.883 10.133 4.168 1 97.81 268 TYR B CA 1
ATOM 5137 C C . TYR B 1 268 ? -14.422 8.844 4.777 1 97.81 268 TYR B C 1
ATOM 5139 O O . TYR B 1 268 ? -13.758 7.809 4.738 1 97.81 268 TYR B O 1
ATOM 5147 N N . ILE B 1 269 ? -15.5 8.922 5.301 1 98.06 269 ILE B N 1
ATOM 5148 C CA . ILE B 1 269 ? -16.109 7.777 5.973 1 98.06 269 ILE 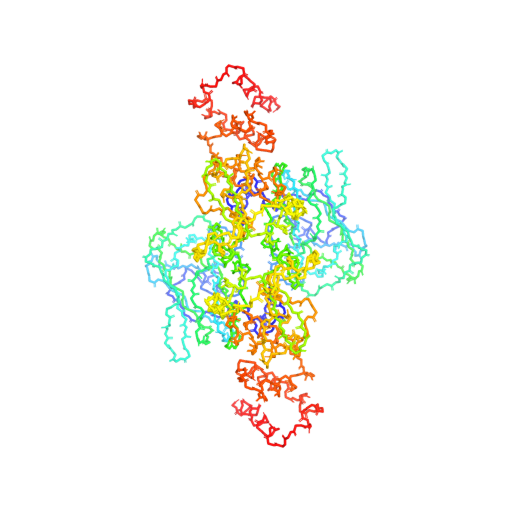B CA 1
ATOM 5149 C C . ILE B 1 269 ? -16.219 6.609 4.996 1 98.06 269 ILE B C 1
ATOM 5151 O O . ILE B 1 269 ? -16.016 5.453 5.375 1 98.06 269 ILE B O 1
ATOM 5155 N N . TYR B 1 270 ? -16.406 6.906 3.756 1 97.31 270 TYR B N 1
ATOM 5156 C CA . TYR B 1 270 ? -16.641 5.852 2.777 1 97.31 270 TYR B CA 1
ATOM 5157 C C . TYR B 1 270 ? -15.344 5.457 2.068 1 97.31 270 TYR B C 1
ATOM 5159 O O . TYR B 1 270 ? -15.25 4.375 1.489 1 97.31 270 TYR B O 1
ATOM 5167 N N . THR B 1 271 ? -14.32 6.316 2.107 1 95.81 271 THR B N 1
ATOM 5168 C CA . THR B 1 271 ? -13.219 6.066 1.185 1 95.81 271 THR B CA 1
ATOM 5169 C C . THR B 1 271 ? -11.875 6.117 1.915 1 95.81 271 THR B C 1
ATOM 5171 O O . THR B 1 271 ? -10.859 5.668 1.388 1 95.81 271 THR B O 1
ATOM 5174 N N . ASN B 1 272 ? -11.875 6.711 3.041 1 95.44 272 ASN B N 1
ATOM 5175 C CA . ASN B 1 272 ? -10.633 6.906 3.785 1 95.44 272 ASN B CA 1
ATOM 5176 C C . ASN B 1 272 ? -9.75 7.957 3.127 1 95.44 272 ASN B C 1
ATOM 5178 O O . ASN B 1 272 ? -8.547 8.016 3.391 1 95.44 272 ASN B O 1
ATOM 5182 N N . LYS B 1 273 ? -10.352 8.828 2.25 1 94.94 273 LYS B N 1
ATOM 5183 C CA . LYS B 1 273 ? -9.586 9.828 1.503 1 94.94 273 LYS B CA 1
ATOM 5184 C C . LYS B 1 273 ? -10.281 11.188 1.535 1 94.94 273 LYS B C 1
ATOM 5186 O O . LYS B 1 273 ? -11.477 11.273 1.848 1 94.94 273 LYS B O 1
ATOM 5191 N N . LEU B 1 274 ? -9.5 12.164 1.252 1 95.5 274 LEU B N 1
ATOM 5192 C CA . LEU B 1 274 ? -10.086 13.461 0.929 1 95.5 274 LEU B CA 1
ATOM 5193 C C . LEU B 1 274 ? -10.562 13.492 -0.52 1 95.5 274 LEU B C 1
ATOM 5195 O O . LEU B 1 274 ? -9.984 12.828 -1.384 1 95.5 274 LEU B O 1
ATOM 5199 N N . PRO B 1 275 ? -11.594 14.266 -0.729 1 94.62 275 PRO B N 1
ATOM 5200 C CA . PRO B 1 275 ? -11.984 14.43 -2.133 1 94.62 275 PRO B CA 1
ATOM 5201 C C . PRO B 1 275 ? -10.891 15.078 -2.975 1 94.62 275 PRO B C 1
ATOM 5203 O O . PRO B 1 275 ? -10.062 15.828 -2.445 1 94.62 275 PRO B O 1
ATOM 5206 N N . GLN B 1 276 ? -10.703 14.773 -4.27 1 87.81 276 GLN B N 1
ATOM 5207 C CA . GLN B 1 276 ? -9.664 15.25 -5.176 1 87.81 276 GLN B CA 1
ATOM 5208 C C . GLN B 1 276 ? -9.609 16.766 -5.199 1 87.81 276 GLN B C 1
ATOM 5210 O O . GLN B 1 276 ? -8.523 17.359 -5.281 1 87.81 276 GLN B O 1
ATOM 5215 N N . ASN B 1 277 ? -10.68 17.531 -5.023 1 85.62 277 ASN B N 1
ATOM 5216 C CA . ASN B 1 277 ? -10.695 18.984 -5.164 1 85.62 277 ASN B CA 1
ATOM 5217 C C . ASN B 1 277 ? -10.883 19.672 -3.814 1 85.62 277 ASN B C 1
ATOM 5219 O O . ASN B 1 277 ? -11.422 20.781 -3.75 1 85.62 277 ASN B O 1
ATOM 5223 N N . CYS B 1 278 ? -10.297 18.969 -2.9 1 91.44 278 CYS B N 1
ATOM 5224 C CA . CYS B 1 278 ? -10.43 19.562 -1.572 1 91.44 278 CYS B CA 1
ATOM 5225 C C . CYS B 1 278 ? -9.453 20.719 -1.393 1 91.44 278 CYS B C 1
ATOM 5227 O O . CYS B 1 278 ? -8.242 20.531 -1.505 1 91.44 278 CYS B O 1
ATOM 5229 N N . GLN B 1 279 ? -9.977 21.859 -1.172 1 91.69 279 GLN B N 1
ATOM 5230 C CA . GLN B 1 279 ? -9.148 23.047 -0.964 1 91.69 279 GLN B CA 1
ATOM 5231 C C . GLN B 1 279 ? -8.547 23.047 0.439 1 91.69 279 GLN B C 1
ATOM 5233 O O . GLN B 1 279 ? -9.211 22.688 1.408 1 91.69 279 GLN B O 1
ATOM 5238 N N . SER B 1 280 ? -7.375 23.578 0.553 1 92.06 280 SER B N 1
ATOM 5239 C CA . SER B 1 280 ? -6.664 23.562 1.826 1 92.06 280 SER B CA 1
ATOM 5240 C C . SER B 1 280 ? -7.34 24.469 2.852 1 92.06 280 SER B C 1
ATOM 5242 O O . SER B 1 280 ? -7.281 24.203 4.055 1 92.06 280 SER B O 1
ATOM 5244 N N . GLN B 1 281 ? -8.07 25.516 2.414 1 92.44 281 GLN B N 1
ATOM 5245 C CA . GLN B 1 281 ? -8.656 26.531 3.287 1 92.44 281 GLN B CA 1
ATOM 5246 C C . GLN B 1 281 ? -9.75 25.922 4.168 1 92.44 281 GLN B C 1
ATOM 5248 O O . GLN B 1 281 ? -10.031 26.438 5.25 1 92.44 281 GLN B O 1
ATOM 5253 N N . ILE B 1 282 ? -10.312 24.828 3.711 1 95.69 282 ILE B N 1
ATOM 5254 C CA . ILE B 1 282 ? -11.438 24.266 4.441 1 95.69 282 ILE B CA 1
ATOM 5255 C C . ILE B 1 282 ? -10.938 23.266 5.48 1 95.69 282 ILE B C 1
ATOM 5257 O O . ILE B 1 282 ? -11.688 22.828 6.359 1 95.69 282 ILE B O 1
ATOM 5261 N N . LEU B 1 283 ? -9.688 22.859 5.453 1 96.75 283 LEU B N 1
ATOM 5262 C CA . LEU B 1 283 ? -9.148 21.734 6.195 1 96.75 283 LEU B CA 1
ATOM 5263 C C . LEU B 1 283 ? -9.203 21.984 7.699 1 96.75 283 LEU B C 1
ATOM 5265 O O . LEU B 1 283 ? -9.453 21.078 8.484 1 96.75 283 LEU B O 1
ATOM 5269 N N . PRO B 1 284 ? -8.992 23.266 8.156 1 96.62 284 PRO B N 1
ATOM 5270 C CA . PRO B 1 284 ? -9.172 23.484 9.586 1 96.62 284 PRO B CA 1
ATOM 5271 C C . PRO B 1 284 ? -10.594 23.188 10.062 1 96.62 284 PRO B C 1
ATOM 5273 O O . PRO B 1 284 ? -10.789 22.594 11.125 1 96.62 284 PRO B O 1
ATOM 5276 N N . LYS B 1 285 ? -11.547 23.609 9.273 1 96 285 LYS B N 1
ATOM 5277 C CA . LYS B 1 285 ? -12.938 23.312 9.594 1 96 285 LYS B CA 1
ATOM 5278 C C . LYS B 1 285 ? -13.211 21.812 9.555 1 96 285 LYS B C 1
ATOM 5280 O O . LYS B 1 285 ? -13.922 21.281 10.414 1 96 285 LYS B O 1
ATOM 5285 N N . VAL B 1 286 ? -12.641 21.125 8.602 1 97.62 286 VAL B N 1
ATOM 5286 C CA . VAL B 1 286 ? -12.766 19.688 8.492 1 97.62 286 VAL B CA 1
ATOM 5287 C C . VAL B 1 286 ? -12.172 19.016 9.734 1 97.62 286 VAL B C 1
ATOM 5289 O O . VAL B 1 286 ? -12.773 18.094 10.289 1 97.62 286 VAL B O 1
ATOM 5292 N N . TRP B 1 287 ? -11.016 19.516 10.172 1 97.75 287 TRP B N 1
ATOM 5293 C CA . TRP B 1 287 ? -10.359 18.969 11.359 1 97.75 287 TRP B CA 1
ATOM 5294 C C . TRP B 1 287 ? -11.266 19.094 12.586 1 97.75 287 TRP B C 1
ATOM 5296 O O . TRP B 1 287 ? -11.445 18.125 13.328 1 97.75 287 TRP B O 1
ATOM 5306 N N . ARG B 1 288 ? -11.859 20.234 12.781 1 97.19 288 ARG B N 1
ATOM 5307 C CA . ARG B 1 288 ? -12.711 20.469 13.945 1 97.19 288 ARG B CA 1
ATOM 5308 C C . ARG B 1 288 ? -13.969 19.609 13.883 1 97.19 288 ARG B C 1
ATOM 5310 O O . ARG B 1 288 ? -14.422 19.094 14.898 1 97.19 288 ARG B O 1
ATOM 5317 N N . THR B 1 289 ? -14.547 19.531 12.68 1 97.19 289 THR B N 1
ATOM 5318 C CA . THR B 1 289 ? -15.719 18.672 12.5 1 97.19 289 THR B CA 1
ATOM 5319 C C . THR B 1 289 ? -15.375 17.219 12.742 1 97.19 289 THR B C 1
ATOM 5321 O O . THR B 1 289 ? -16.125 16.484 13.383 1 97.19 289 THR B O 1
ATOM 5324 N N . ALA B 1 290 ? -14.242 16.781 12.234 1 98 290 ALA B N 1
ATOM 5325 C CA . ALA B 1 290 ? -13.766 15.414 12.453 1 98 290 ALA B CA 1
ATOM 5326 C C . ALA B 1 290 ? -13.57 15.141 13.945 1 98 290 ALA B C 1
ATOM 5328 O O . ALA B 1 290 ? -13.883 14.047 14.422 1 98 290 ALA B O 1
ATOM 5329 N N . ASP B 1 291 ? -12.992 16.125 14.609 1 96.75 291 ASP B N 1
ATOM 5330 C CA . ASP B 1 291 ? -12.82 16 16.047 1 96.75 291 ASP B CA 1
ATOM 5331 C C . ASP B 1 291 ? -14.156 15.789 16.75 1 96.75 291 ASP B C 1
ATOM 5333 O O . ASP B 1 291 ? -14.273 14.938 17.641 1 96.75 291 ASP B O 1
ATOM 5337 N N . ARG B 1 292 ? -15.164 16.5 16.344 1 96.38 292 ARG B N 1
ATOM 5338 C CA . ARG B 1 292 ? -16.516 16.375 16.891 1 96.38 292 ARG B CA 1
ATOM 5339 C C . ARG B 1 292 ? -17.078 14.984 16.641 1 96.38 292 ARG B C 1
ATOM 5341 O O . ARG B 1 292 ? -17.75 14.414 17.5 1 96.38 292 ARG B O 1
ATOM 5348 N N . PHE B 1 293 ? -16.828 14.461 15.5 1 97.62 293 PHE B N 1
ATOM 5349 C CA . PHE B 1 293 ? -17.453 13.211 15.086 1 97.62 293 PHE B CA 1
ATOM 5350 C C . PHE B 1 293 ? -16.531 12.031 15.367 1 97.62 293 PHE B C 1
ATOM 5352 O O . PHE B 1 293 ? -16.734 10.93 14.852 1 97.62 293 PHE B O 1
ATOM 5359 N N . SER B 1 294 ? -15.461 12.188 16.094 1 96.94 294 SER B N 1
ATOM 5360 C CA . SER B 1 294 ? -14.555 11.141 16.547 1 96.94 294 SER B CA 1
ATOM 5361 C C . SER B 1 294 ? -13.906 10.422 15.367 1 96.94 294 SER B C 1
ATOM 5363 O O . SER B 1 294 ? -13.93 9.188 15.297 1 96.94 294 SER B O 1
ATOM 5365 N N . LEU B 1 295 ? -13.352 11.172 14.469 1 97.81 295 LEU B N 1
ATOM 5366 C CA . LEU B 1 295 ? -12.641 10.648 13.312 1 97.81 295 LEU B CA 1
ATOM 5367 C C . LEU B 1 295 ? -11.164 11.016 13.375 1 97.81 295 LEU B C 1
ATOM 5369 O O . LEU B 1 295 ? -10.703 11.891 12.641 1 97.81 295 LEU B O 1
ATOM 5373 N N . ASP B 1 296 ? -10.43 10.266 14.109 1 96.19 296 ASP B N 1
ATOM 5374 C CA . ASP B 1 296 ? -9.023 10.562 14.359 1 96.19 296 ASP B CA 1
ATOM 5375 C C . ASP B 1 296 ? -8.195 10.43 13.086 1 96.19 296 ASP B C 1
ATOM 5377 O O . ASP B 1 296 ? -7.262 11.211 12.859 1 96.19 296 ASP B O 1
ATOM 5381 N N . GLY B 1 297 ? -8.562 9.461 12.312 1 96.19 297 GLY B N 1
ATOM 5382 C CA . GLY B 1 297 ? -7.852 9.312 11.047 1 96.19 297 GLY B CA 1
ATOM 5383 C C . GLY B 1 297 ? -7.977 10.523 10.148 1 96.19 297 GLY B C 1
ATOM 5384 O O . GLY B 1 297 ? -7.004 10.945 9.523 1 96.19 297 GLY B O 1
ATOM 5385 N N . LEU B 1 298 ? -9.109 11.047 10.07 1 97.5 298 LEU B N 1
ATOM 5386 C CA . LEU B 1 298 ? -9.336 12.219 9.234 1 97.5 298 LEU B CA 1
ATOM 5387 C C . LEU B 1 298 ? -8.633 13.438 9.812 1 97.5 298 LEU B C 1
ATOM 5389 O O . LEU B 1 298 ? -8.141 14.289 9.07 1 97.5 298 LEU B O 1
ATOM 5393 N N . LYS B 1 299 ? -8.586 13.539 11.133 1 97.25 299 LYS B N 1
ATOM 5394 C CA . LYS B 1 299 ? -7.82 14.617 11.75 1 97.25 299 LYS B CA 1
ATOM 5395 C C . LYS B 1 299 ? -6.363 14.594 11.297 1 97.25 299 LYS B C 1
ATOM 5397 O O . LYS B 1 299 ? -5.82 15.609 10.875 1 97.25 299 LYS B O 1
ATOM 5402 N N . SER B 1 300 ? -5.844 13.43 11.375 1 96.06 300 SER B N 1
ATOM 5403 C CA . SER B 1 300 ? -4.449 13.273 10.977 1 96.06 300 SER B CA 1
ATOM 5404 C C . SER B 1 300 ? -4.258 13.578 9.492 1 96.06 300 SER B C 1
ATOM 5406 O O . SER B 1 300 ? -3.275 14.219 9.109 1 96.06 300 SER B O 1
ATOM 5408 N N . LEU B 1 301 ? -5.148 13.102 8.742 1 96.12 301 LEU B N 1
ATOM 5409 C CA . LEU B 1 301 ? -5.086 13.344 7.301 1 96.12 301 LEU B CA 1
ATOM 5410 C C . LEU B 1 301 ? -5.176 14.836 7 1 96.12 301 LEU B C 1
ATOM 5412 O O . LEU B 1 301 ? -4.43 15.344 6.16 1 96.12 301 LEU B O 1
ATOM 5416 N N . ALA B 1 302 ? -6.039 15.547 7.641 1 96.81 302 ALA B N 1
ATOM 5417 C CA . ALA B 1 302 ? -6.211 16.984 7.438 1 96.81 302 ALA B CA 1
ATOM 5418 C C . ALA B 1 302 ? -4.94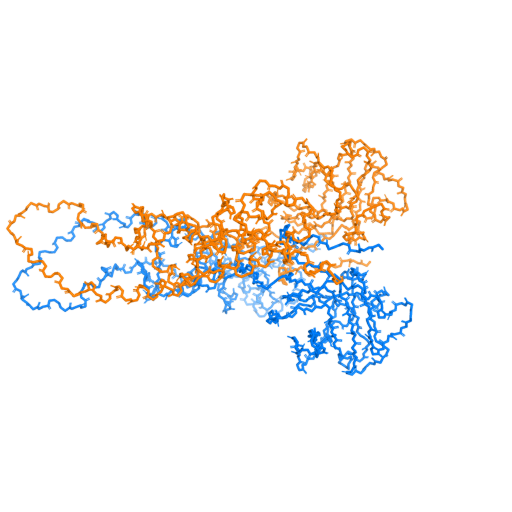1 17.75 7.793 1 96.81 302 ALA B C 1
ATOM 5420 O O . ALA B 1 302 ? -4.508 18.625 7.051 1 96.81 302 ALA B O 1
ATOM 5421 N N . ILE B 1 303 ? -4.352 17.391 8.906 1 96.56 303 ILE B N 1
ATOM 5422 C CA . ILE B 1 303 ? -3.117 18.047 9.336 1 96.56 303 ILE B CA 1
ATOM 5423 C C . ILE B 1 303 ? -2.018 17.797 8.305 1 96.56 303 ILE B C 1
ATOM 5425 O O . ILE B 1 303 ? -1.305 18.719 7.914 1 96.56 303 ILE B O 1
ATOM 5429 N N . PHE B 1 304 ? -1.971 16.609 7.91 1 95.25 304 PHE B N 1
ATOM 5430 C CA . PHE B 1 304 ? -0.941 16.219 6.957 1 95.25 304 PHE B CA 1
ATOM 5431 C C . PHE B 1 304 ? -1.081 17 5.656 1 95.25 304 PHE B C 1
ATOM 5433 O O . PHE B 1 304 ? -0.103 17.547 5.152 1 95.25 304 PHE B O 1
ATOM 5440 N N . GLU B 1 305 ? -2.23 17.047 5.16 1 94.44 305 GLU B N 1
ATOM 5441 C CA . GLU B 1 305 ? -2.496 17.75 3.904 1 94.44 305 GLU B CA 1
ATOM 5442 C C . GLU B 1 305 ? -2.303 19.25 4.055 1 94.44 305 GLU B C 1
ATOM 5444 O O . GLU B 1 305 ? -1.737 19.906 3.172 1 94.44 305 GLU B O 1
ATOM 5449 N N . LEU B 1 306 ? -2.793 19.812 5.117 1 95.44 306 LEU B N 1
ATOM 5450 C CA . LEU B 1 306 ? -2.678 21.234 5.348 1 95.44 306 LEU B CA 1
ATOM 5451 C C . LEU B 1 306 ? -1.217 21.656 5.5 1 95.44 306 LEU B C 1
ATOM 5453 O O . LEU B 1 306 ? -0.791 22.656 4.938 1 95.44 306 LEU B O 1
ATOM 5457 N N . SER B 1 307 ? -0.493 20.891 6.227 1 95.44 307 SER B N 1
ATOM 5458 C CA . SER B 1 307 ? 0.922 21.172 6.438 1 95.44 307 SER B CA 1
ATOM 5459 C C . SER B 1 307 ? 1.699 21.109 5.125 1 95.44 307 SER B C 1
ATOM 5461 O O . SER B 1 307 ? 2.66 21.859 4.934 1 95.44 307 SER B O 1
ATOM 5463 N N . SER B 1 308 ? 1.272 20.25 4.246 1 92.94 308 SER B N 1
ATOM 5464 C CA . SER B 1 308 ? 1.929 20.094 2.953 1 92.94 308 SER B CA 1
ATOM 5465 C C . SER B 1 308 ? 1.578 21.25 2.016 1 92.94 308 SER B C 1
ATOM 5467 O O . SER B 1 308 ? 2.352 21.578 1.113 1 92.94 308 SER B O 1
ATOM 5469 N N . ALA B 1 309 ? 0.539 21.906 2.232 1 92.81 309 ALA B N 1
ATOM 5470 C CA . ALA B 1 309 ? 0.006 22.906 1.312 1 92.81 309 ALA B CA 1
ATOM 5471 C C . ALA B 1 309 ? 0.441 24.312 1.718 1 92.81 309 ALA B C 1
ATOM 5473 O O . ALA B 1 309 ? 0.089 25.297 1.057 1 92.81 309 ALA B O 1
ATOM 5474 N N . LEU B 1 310 ? 1.176 24.484 2.721 1 94.75 310 LEU B N 1
ATOM 5475 C CA . LEU B 1 310 ? 1.579 25.797 3.203 1 94.75 310 LEU B CA 1
ATOM 5476 C C . LEU B 1 310 ? 2.533 26.469 2.221 1 94.75 310 LEU B C 1
ATOM 5478 O O . LEU B 1 310 ? 3.42 25.812 1.668 1 94.75 310 LEU B O 1
ATOM 5482 N N . THR B 1 311 ? 2.279 27.656 1.967 1 94.94 311 THR B N 1
ATOM 5483 C CA . THR B 1 311 ? 3.137 28.547 1.181 1 94.94 311 THR B CA 1
ATOM 5484 C C . THR B 1 311 ? 3.344 29.875 1.896 1 94.94 311 THR B C 1
ATOM 5486 O O . THR B 1 311 ? 2.668 30.156 2.885 1 94.94 311 THR B O 1
ATOM 5489 N N . ILE B 1 312 ? 4.262 30.609 1.387 1 95.62 312 ILE B N 1
ATOM 5490 C CA . ILE B 1 312 ? 4.531 31.938 1.948 1 95.62 312 ILE B CA 1
ATOM 5491 C C . ILE B 1 312 ? 3.277 32.812 1.86 1 95.62 312 ILE B C 1
ATOM 5493 O O . ILE B 1 312 ? 2.971 33.562 2.783 1 95.62 312 ILE B O 1
ATOM 5497 N N . GLN B 1 313 ? 2.477 32.625 0.859 1 94.62 313 GLN B N 1
ATOM 5498 C CA . GLN B 1 313 ? 1.325 33.469 0.562 1 94.62 313 GLN B CA 1
ATOM 5499 C C . GLN B 1 313 ? 0.14 33.125 1.459 1 94.62 313 GLN B C 1
ATOM 5501 O O . GLN B 1 313 ? -0.688 33.969 1.765 1 94.62 313 GLN B O 1
ATOM 5506 N N . ASN B 1 314 ? 0.135 31.859 2 1 95.5 314 ASN B N 1
ATOM 5507 C CA . ASN B 1 314 ? -1.098 31.5 2.689 1 95.5 314 ASN B CA 1
ATOM 5508 C C . ASN B 1 314 ? -0.852 31.234 4.172 1 95.5 314 ASN B C 1
ATOM 5510 O O . ASN B 1 314 ? -1.8 31.062 4.941 1 95.5 314 ASN B O 1
ATOM 5514 N N . VAL B 1 315 ? 0.384 31.188 4.625 1 96.81 315 VAL B N 1
ATOM 5515 C CA . VAL B 1 315 ? 0.731 30.719 5.961 1 96.81 315 VAL B CA 1
ATOM 5516 C C . VAL B 1 315 ? 0.099 31.625 7.012 1 96.81 315 VAL B C 1
ATOM 5518 O O . VAL B 1 315 ? -0.385 31.156 8.039 1 96.81 315 VAL B O 1
ATOM 5521 N N . VAL B 1 316 ? 0.078 32.906 6.773 1 95.81 316 VAL B N 1
ATOM 5522 C CA . VAL B 1 316 ? -0.467 33.844 7.75 1 95.81 316 VAL B CA 1
ATOM 5523 C C . VAL B 1 316 ? -1.973 33.656 7.887 1 95.81 316 VAL B C 1
ATOM 5525 O O . VAL B 1 316 ? -2.498 33.594 9 1 95.81 316 VAL B O 1
ATOM 5528 N N . GLU B 1 317 ? -2.6 33.531 6.781 1 95.06 317 GLU B N 1
ATOM 5529 C CA . GLU B 1 317 ? -4.043 33.312 6.785 1 95.06 317 GLU B CA 1
ATOM 5530 C C . GLU B 1 317 ? -4.395 31.984 7.484 1 95.06 317 GLU B C 1
ATOM 5532 O O . GLU B 1 317 ? -5.355 31.922 8.258 1 95.06 317 GLU B O 1
ATOM 5537 N N . VAL B 1 318 ? -3.652 30.938 7.223 1 96.31 318 VAL B N 1
ATOM 5538 C CA . VAL B 1 318 ? -3.879 29.641 7.855 1 96.31 318 VAL B CA 1
ATOM 5539 C C . VAL B 1 318 ? -3.682 29.75 9.359 1 96.31 318 VAL B C 1
ATOM 5541 O O . VAL B 1 318 ? -4.488 29.25 10.141 1 96.31 318 VAL B O 1
ATOM 5544 N N . TYR B 1 319 ? -2.635 30.469 9.727 1 96.12 319 TYR B N 1
ATOM 5545 C CA . TYR B 1 319 ? -2.342 30.672 11.141 1 96.12 319 TYR B CA 1
ATOM 5546 C C . TYR B 1 319 ? -3.502 31.375 11.836 1 96.12 319 TYR B C 1
ATOM 5548 O O . TYR B 1 319 ? -3.967 30.906 12.883 1 96.12 319 TYR B O 1
ATOM 5556 N N . VAL B 1 320 ? -3.988 32.406 11.273 1 94.69 320 VAL B N 1
ATOM 5557 C CA . VAL B 1 320 ? -5.082 33.188 11.859 1 94.69 320 VAL B CA 1
ATOM 5558 C C . VAL B 1 320 ? -6.328 32.312 11.969 1 94.69 320 VAL B C 1
ATOM 5560 O O . VAL B 1 320 ? -7.004 32.312 13 1 94.69 320 VAL B O 1
ATOM 5563 N N . ASP B 1 321 ? -6.562 31.547 10.945 1 94.62 321 ASP B N 1
ATOM 5564 C CA . ASP B 1 321 ? -7.727 30.672 10.938 1 94.62 321 ASP B CA 1
ATOM 5565 C C . ASP B 1 321 ? -7.648 29.641 12.055 1 94.62 321 ASP B C 1
ATOM 5567 O O . ASP B 1 321 ? -8.648 29.359 12.719 1 94.62 321 ASP B O 1
ATOM 5571 N N . VAL B 1 322 ? -6.543 29.078 12.305 1 95.31 322 VAL B N 1
ATOM 5572 C CA . VAL B 1 322 ? -6.34 27.984 13.242 1 95.31 322 VAL B CA 1
ATOM 5573 C C . VAL B 1 322 ? -6.441 28.484 14.68 1 95.31 322 VAL B C 1
ATOM 5575 O O . VAL B 1 322 ? -6.91 27.781 15.562 1 95.31 322 VAL B O 1
ATOM 5578 N N . ILE B 1 323 ? -6.141 29.766 14.883 1 93 323 ILE B N 1
ATOM 5579 C CA . ILE B 1 323 ? -6.137 30.266 16.25 1 93 323 ILE B CA 1
ATOM 5580 C C . ILE B 1 323 ? -7.445 31 16.531 1 93 323 ILE B C 1
ATOM 5582 O O . ILE B 1 323 ? -7.758 31.297 17.688 1 93 323 ILE B O 1
ATOM 5586 N N . SER B 1 324 ? -8.227 31.328 15.523 1 91.62 324 SER B N 1
ATOM 5587 C CA . SER B 1 324 ? -9.406 32.188 15.664 1 91.62 324 SER B CA 1
ATOM 5588 C C . SER B 1 324 ? -10.617 31.375 16.125 1 91.62 324 SER B C 1
ATOM 5590 O O . SER B 1 324 ? -11.602 31.953 16.609 1 91.62 324 SER B O 1
ATOM 5592 N N . ALA B 1 325 ? -10.562 30.141 15.906 1 91.19 325 ALA B N 1
ATOM 5593 C CA . ALA B 1 325 ? -11.68 29.297 16.312 1 91.19 325 ALA B CA 1
ATOM 5594 C C . ALA B 1 325 ? -11.219 28.188 17.25 1 91.19 325 ALA B C 1
ATOM 5596 O O . ALA B 1 325 ? -10.055 27.781 17.219 1 91.19 325 ALA B O 1
ATOM 5597 N N . LEU B 1 326 ? -12.18 27.734 18.094 1 91.25 326 LEU B N 1
ATOM 5598 C CA . LEU B 1 326 ? -11.883 26.641 19.016 1 91.25 326 LEU B CA 1
ATOM 5599 C C . LEU B 1 326 ? -12.43 25.328 18.484 1 91.25 326 LEU B C 1
ATOM 5601 O O . LEU B 1 326 ? -13.469 25.297 17.828 1 91.25 326 LEU B O 1
ATOM 5605 N N . PRO B 1 327 ? -11.82 24.234 18.812 1 94.19 327 PRO B N 1
ATOM 5606 C CA . PRO B 1 327 ? -10.516 24.125 19.469 1 94.19 327 PRO B CA 1
ATOM 5607 C C . PRO B 1 327 ? -9.359 24.531 18.547 1 94.19 327 PRO B C 1
ATOM 5609 O O . PRO B 1 327 ? -9.445 24.359 17.328 1 94.19 327 PRO B O 1
ATOM 5612 N N . ILE B 1 328 ? -8.297 25.047 19.172 1 95.88 328 ILE B N 1
ATOM 5613 C CA . ILE B 1 328 ? -7.086 25.406 18.438 1 95.88 328 ILE B CA 1
ATOM 5614 C C . ILE B 1 328 ? -6.387 24.141 17.938 1 95.88 328 ILE B C 1
ATOM 5616 O O . ILE B 1 328 ? -6.289 23.156 18.656 1 95.88 328 ILE B O 1
ATOM 5620 N N . ILE B 1 329 ? -5.973 24.219 16.734 1 96.25 329 ILE B N 1
ATOM 5621 C CA . ILE B 1 329 ? -5.203 23.109 16.172 1 96.25 329 ILE B CA 1
ATOM 5622 C C . ILE B 1 329 ? -3.715 23.328 16.438 1 96.25 329 ILE B C 1
ATOM 5624 O O . ILE B 1 329 ? -2.992 23.859 15.594 1 96.25 329 ILE B O 1
ATOM 5628 N N . GLU B 1 330 ? -3.268 22.844 17.5 1 95.25 330 GLU B N 1
ATOM 5629 C CA . GLU B 1 330 ? -1.947 23.141 18.047 1 95.25 330 GLU B CA 1
ATOM 5630 C C . GLU B 1 330 ? -0.843 22.734 17.078 1 95.25 330 GLU B C 1
ATOM 5632 O O . GLU B 1 330 ? 0.136 23.453 16.891 1 95.25 330 GLU B O 1
ATOM 5637 N N . SER B 1 331 ? -0.999 21.625 16.469 1 94.62 331 SER B N 1
ATOM 5638 C CA . SER B 1 331 ? 0.028 21.125 15.57 1 94.62 331 SER B CA 1
ATOM 5639 C C . SER B 1 331 ? 0.234 22.062 14.391 1 94.62 331 SER B C 1
ATOM 5641 O O . SER B 1 331 ? 1.368 22.422 14.07 1 94.62 331 SER B O 1
ATOM 5643 N N . ILE B 1 332 ? -0.833 22.5 13.789 1 96.44 332 ILE B N 1
ATOM 5644 C CA . ILE B 1 332 ? -0.735 23.375 12.633 1 96.44 332 ILE B CA 1
ATOM 5645 C C . ILE B 1 332 ? -0.257 24.766 13.07 1 96.44 332 ILE B C 1
ATOM 5647 O O . ILE B 1 332 ? 0.496 25.422 12.352 1 96.44 332 ILE B O 1
ATOM 5651 N N . LYS B 1 333 ? -0.753 25.188 14.242 1 96.31 333 LYS B N 1
ATOM 5652 C CA . LYS B 1 333 ? -0.251 26.438 14.805 1 96.31 333 LYS B CA 1
ATOM 5653 C C . LYS B 1 333 ? 1.273 26.438 14.867 1 96.31 333 LYS B C 1
ATOM 5655 O O . LYS B 1 333 ? 1.918 27.359 14.375 1 96.31 333 LYS B O 1
ATOM 5660 N N . THR B 1 334 ? 1.81 25.391 15.406 1 94.94 334 THR B N 1
ATOM 5661 C CA . THR B 1 334 ? 3.252 25.266 15.586 1 94.94 334 THR B CA 1
ATOM 5662 C C . THR B 1 334 ? 3.959 25.203 14.234 1 94.94 334 THR B C 1
ATOM 5664 O O . THR B 1 334 ? 5 25.844 14.047 1 94.94 334 THR B O 1
ATOM 5667 N N . ILE B 1 335 ? 3.41 24.531 13.352 1 96 335 ILE B N 1
ATOM 5668 C CA . ILE B 1 335 ? 3.984 24.391 12.016 1 96 335 ILE B CA 1
ATOM 5669 C C . ILE B 1 335 ? 4.016 25.75 11.32 1 96 335 ILE B C 1
ATOM 5671 O O . ILE B 1 335 ? 5.023 26.125 10.711 1 96 335 ILE B O 1
ATOM 5675 N N . CYS B 1 336 ? 2.918 26.484 11.438 1 95.88 336 CYS B N 1
ATOM 5676 C CA . CYS B 1 336 ? 2.84 27.812 10.836 1 95.88 336 CYS B CA 1
ATOM 5677 C C . CYS B 1 336 ? 3.871 28.75 11.445 1 95.88 336 CYS B C 1
ATOM 5679 O O . CYS B 1 336 ? 4.539 29.5 10.734 1 95.88 336 CYS B O 1
ATOM 5681 N N . GLU B 1 337 ? 3.938 28.688 12.734 1 94.69 337 GLU B N 1
ATOM 5682 C CA . GLU B 1 337 ? 4.91 29.531 13.422 1 94.69 337 GLU B CA 1
ATOM 5683 C C . GLU B 1 337 ? 6.328 29.234 12.945 1 94.69 337 GLU B C 1
ATOM 5685 O O . GLU B 1 337 ? 7.102 30.156 12.672 1 94.69 337 GLU B O 1
ATOM 5690 N N . ASN B 1 338 ? 6.645 28.016 12.875 1 94.19 338 ASN B N 1
ATOM 5691 C CA . ASN B 1 338 ? 7.965 27.625 12.406 1 94.19 338 ASN B CA 1
ATOM 5692 C C . ASN B 1 338 ? 8.188 28.031 10.953 1 94.19 338 ASN B C 1
ATOM 5694 O O . ASN B 1 338 ? 9.266 28.5 10.594 1 94.19 338 ASN B O 1
ATOM 5698 N N . TYR B 1 339 ? 7.242 27.844 10.141 1 95 339 TYR B N 1
ATOM 5699 C CA . TYR B 1 339 ? 7.324 28.203 8.734 1 95 339 TYR B CA 1
ATOM 5700 C C . TYR B 1 339 ? 7.562 29.703 8.57 1 95 339 TYR B C 1
ATOM 5702 O O . TYR B 1 339 ? 8.398 30.109 7.766 1 95 339 TYR B O 1
ATOM 5710 N N . MET B 1 340 ? 6.836 30.484 9.312 1 94.94 340 MET B N 1
ATOM 5711 C CA . MET B 1 340 ? 6.992 31.938 9.258 1 94.94 340 MET B CA 1
ATOM 5712 C C . MET B 1 340 ? 8.375 32.344 9.75 1 94.94 340 MET B C 1
ATOM 5714 O O . MET B 1 340 ? 8.977 33.281 9.203 1 94.94 340 MET B O 1
ATOM 5718 N N . GLN B 1 341 ? 8.82 31.641 10.727 1 93.81 341 GLN B N 1
ATOM 5719 C CA . GLN B 1 341 ? 10.156 31.906 11.234 1 93.81 341 GLN B CA 1
ATOM 5720 C C . GLN B 1 341 ? 11.219 31.656 10.164 1 93.81 341 GLN B C 1
ATOM 5722 O O . GLN B 1 341 ? 12.109 32.5 9.961 1 93.81 341 GLN B O 1
ATOM 5727 N N . GLU B 1 342 ? 11.102 30.578 9.492 1 92.75 342 GLU B N 1
ATOM 5728 C CA . GLU B 1 342 ? 12.062 30.188 8.477 1 92.75 342 GLU B CA 1
ATOM 5729 C C . GLU B 1 342 ? 11.984 31.094 7.254 1 92.75 342 GLU B C 1
ATOM 5731 O O . GLU B 1 342 ? 12.953 31.203 6.492 1 92.75 342 GLU B O 1
ATOM 5736 N N . ASN B 1 343 ? 10.859 31.766 7.09 1 94.44 343 ASN B N 1
ATOM 5737 C CA . ASN B 1 343 ? 10.641 32.625 5.93 1 94.44 343 ASN B CA 1
ATOM 5738 C C . ASN B 1 343 ? 10.281 34.031 6.348 1 94.44 343 ASN B C 1
ATOM 5740 O O . ASN B 1 343 ? 9.469 34.688 5.695 1 94.44 343 ASN B O 1
ATOM 5744 N N . MET B 1 344 ? 10.828 34.438 7.395 1 93.19 344 MET B N 1
ATOM 5745 C CA . MET B 1 344 ? 10.43 35.688 8.047 1 93.19 344 MET B CA 1
ATOM 5746 C C . MET B 1 344 ? 10.578 36.875 7.102 1 93.19 344 MET B C 1
ATOM 5748 O O . MET B 1 344 ? 9.68 37.719 7 1 93.19 344 MET B O 1
ATOM 5752 N N . ALA B 1 345 ? 11.672 36.875 6.336 1 92.5 345 ALA B N 1
ATOM 5753 C CA . ALA B 1 345 ? 11.992 38 5.473 1 92.5 345 ALA B CA 1
ATOM 5754 C C . ALA B 1 345 ? 10.875 38.25 4.465 1 92.5 345 ALA B C 1
ATOM 5756 O O . ALA B 1 345 ? 10.523 39.406 4.191 1 92.5 345 ALA B O 1
ATOM 5757 N N . GLU B 1 346 ? 10.312 37.25 4.008 1 95.31 346 GLU B N 1
ATOM 5758 C CA . GLU B 1 346 ? 9.281 37.375 2.979 1 95.31 346 GLU B CA 1
ATOM 5759 C C . GLU B 1 346 ? 7.898 37.562 3.596 1 95.31 346 GLU B C 1
ATOM 5761 O O . GLU B 1 346 ? 7.098 38.375 3.117 1 95.31 346 GLU B O 1
ATOM 5766 N N . VAL B 1 347 ? 7.637 36.906 4.688 1 95.06 347 VAL B N 1
ATOM 5767 C CA . VAL B 1 347 ? 6.312 36.844 5.297 1 95.06 347 VAL B CA 1
ATOM 5768 C C . VAL B 1 347 ? 5.918 38.219 5.844 1 95.06 347 VAL B C 1
ATOM 5770 O O . VAL B 1 347 ? 4.773 38.656 5.684 1 95.06 347 VAL B O 1
ATOM 5773 N N . VAL B 1 348 ? 6.832 39 6.387 1 93 348 VAL B N 1
ATOM 5774 C CA . VAL B 1 348 ? 6.527 40.219 7.094 1 93 348 VAL B CA 1
ATOM 5775 C C . VAL B 1 348 ? 6.16 41.312 6.086 1 93 348 VAL B C 1
ATOM 5777 O O . VAL B 1 348 ? 5.617 42.375 6.461 1 93 348 VAL B O 1
ATOM 5780 N N . ARG B 1 349 ? 6.441 41.094 4.844 1 93.44 349 ARG B N 1
ATOM 5781 C CA . ARG B 1 349 ? 6.184 42.094 3.812 1 93.44 349 ARG B CA 1
ATOM 5782 C C . ARG B 1 349 ? 4.828 41.875 3.156 1 93.44 349 ARG B C 1
ATOM 5784 O O . ARG B 1 349 ? 4.34 42.719 2.414 1 93.44 349 ARG B O 1
ATOM 5791 N N . LEU B 1 350 ? 4.242 40.812 3.443 1 94.06 350 LEU B N 1
ATOM 5792 C CA . LEU B 1 350 ? 2.979 40.469 2.803 1 94.06 350 LEU B CA 1
ATOM 5793 C C . LEU B 1 350 ? 1.825 41.25 3.418 1 94.06 350 LEU B C 1
ATOM 5795 O O . LEU B 1 350 ? 1.802 41.469 4.629 1 94.06 350 LEU B O 1
ATOM 5799 N N . PRO B 1 351 ? 0.81 41.594 2.613 1 94.38 351 PRO B N 1
ATOM 5800 C CA . PRO B 1 351 ? -0.377 42.281 3.129 1 94.38 351 PRO B CA 1
ATOM 5801 C C . PRO B 1 351 ? -1.105 41.469 4.203 1 94.38 351 PRO B C 1
ATOM 5803 O O . PRO B 1 351 ? -1.64 42.031 5.152 1 94.38 351 PRO B O 1
ATOM 5806 N N . SER B 1 352 ? -1.069 40.188 4.062 1 93 352 SER B N 1
ATOM 5807 C CA . SER B 1 352 ? -1.74 39.344 5.043 1 93 352 SER B CA 1
ATOM 5808 C C . SER B 1 352 ? -1.13 39.531 6.43 1 93 352 SER B C 1
ATOM 5810 O O . SER B 1 352 ? -1.821 39.375 7.441 1 93 352 SER B O 1
ATOM 5812 N N . PHE B 1 353 ? 0.103 39.812 6.461 1 94.56 353 PHE B N 1
ATOM 5813 C CA . PHE B 1 353 ? 0.789 40 7.73 1 94.56 353 PHE B CA 1
ATOM 5814 C C . PHE B 1 353 ? 0.596 41.438 8.242 1 94.56 353 PHE B C 1
ATOM 5816 O O . PHE B 1 353 ? 0.243 41.625 9.398 1 94.56 353 PHE B O 1
ATOM 5823 N N . THR B 1 354 ? 0.749 42.375 7.336 1 92.81 354 THR B N 1
ATOM 5824 C CA . THR B 1 354 ? 0.719 43.781 7.723 1 92.81 354 THR B CA 1
ATOM 5825 C C . THR B 1 354 ? -0.696 44.219 8.109 1 92.81 354 THR B C 1
ATOM 5827 O O . THR B 1 354 ? -0.885 45.25 8.758 1 92.81 354 THR B O 1
ATOM 5830 N N . SER B 1 355 ? -1.648 43.406 7.719 1 93.5 355 SER B N 1
ATOM 5831 C CA . SER B 1 355 ? -3.037 43.719 8.023 1 93.5 355 SER B CA 1
ATOM 5832 C C . SER B 1 355 ? -3.48 43.094 9.336 1 93.5 355 SER B C 1
ATOM 5834 O O . SER B 1 355 ? -4.625 43.281 9.758 1 93.5 355 SER B O 1
ATOM 5836 N N . LEU B 1 356 ? -2.594 42.406 9.977 1 94 356 LEU B N 1
ATOM 5837 C CA . LEU B 1 356 ? -2.93 41.781 11.25 1 94 356 LEU B CA 1
ATOM 5838 C C . LEU B 1 356 ? -3.137 42.844 12.336 1 94 356 LEU B C 1
ATOM 5840 O O . LEU B 1 356 ? -2.518 43.906 12.305 1 94 356 LEU B O 1
ATOM 5844 N N . PRO B 1 357 ? -4.012 42.469 13.281 1 93.5 357 PRO B N 1
ATOM 5845 C CA . PRO B 1 357 ? -4.059 43.344 14.469 1 93.5 357 PRO B CA 1
ATOM 5846 C C . PRO B 1 357 ? -2.699 43.469 15.148 1 93.5 357 PRO B C 1
ATOM 5848 O O . PRO B 1 357 ? -1.932 42.5 15.203 1 93.5 357 PRO B O 1
ATOM 5851 N N . GLN B 1 358 ? -2.475 44.625 15.727 1 91.56 358 GLN B N 1
ATOM 5852 C CA . GLN B 1 358 ? -1.168 45 16.266 1 91.56 358 GLN B CA 1
ATOM 5853 C C . GLN B 1 358 ? -0.712 43.969 17.312 1 91.56 358 GLN B C 1
ATOM 5855 O O . GLN B 1 358 ? 0.447 43.531 17.297 1 91.56 358 GLN B O 1
ATOM 5860 N N . GLY B 1 359 ? -1.555 43.562 18.141 1 91.88 359 GLY B N 1
ATOM 5861 C CA . GLY B 1 359 ? -1.21 42.625 19.188 1 91.88 359 GLY B CA 1
ATOM 5862 C C . GLY B 1 359 ? -0.734 41.281 18.625 1 91.88 359 GLY B C 1
ATOM 5863 O O . GLY B 1 359 ? 0.27 40.75 19.094 1 91.88 359 GLY B O 1
ATOM 5864 N N . LEU B 1 360 ? -1.405 40.844 17.672 1 91.88 360 LEU B N 1
ATOM 5865 C CA . LEU B 1 360 ? -1.081 39.562 17.062 1 91.88 360 LEU B CA 1
ATOM 5866 C C . LEU B 1 360 ? 0.209 39.656 16.25 1 91.88 360 LEU B C 1
ATOM 5868 O O . LEU B 1 360 ? 1.025 38.719 16.266 1 91.88 360 LEU B O 1
ATOM 5872 N N . MET B 1 361 ? 0.336 40.719 15.562 1 92.31 361 MET B N 1
ATOM 5873 C CA . MET B 1 361 ? 1.547 40.969 14.789 1 92.31 361 MET B CA 1
ATOM 5874 C C . MET B 1 361 ? 2.781 40.938 15.68 1 92.31 361 MET B C 1
ATOM 5876 O O . MET B 1 361 ? 3.779 40.312 15.359 1 92.31 361 MET B O 1
ATOM 5880 N N . LEU B 1 362 ? 2.648 41.594 16.844 1 90.81 362 LEU B N 1
ATOM 5881 C CA . LEU B 1 362 ? 3.764 41.688 17.781 1 90.81 362 LEU B CA 1
ATOM 5882 C C . LEU B 1 362 ? 4.082 40.312 18.375 1 90.81 362 LEU B C 1
ATOM 5884 O O . LEU B 1 362 ? 5.254 39.938 18.516 1 90.81 362 LEU B O 1
ATOM 5888 N N . GLU B 1 363 ? 3.125 39.594 18.672 1 89.69 363 GLU B N 1
ATOM 5889 C CA . GLU B 1 363 ? 3.303 38.25 19.219 1 89.69 363 GLU B CA 1
ATOM 5890 C C . GLU B 1 363 ? 4.047 37.344 18.234 1 89.69 363 GLU B C 1
ATOM 5892 O O . GLU B 1 363 ? 4.949 36.625 18.609 1 89.69 363 GLU B O 1
ATOM 5897 N N . LEU B 1 364 ? 3.643 37.438 17.016 1 90.75 364 LEU B N 1
ATOM 5898 C CA . LEU B 1 364 ? 4.246 36.625 15.969 1 90.75 364 LEU B CA 1
ATOM 5899 C C . LEU B 1 364 ? 5.703 37 15.742 1 90.75 364 LEU B C 1
ATOM 5901 O O . LEU B 1 364 ? 6.562 36.125 15.586 1 90.75 364 LEU B O 1
ATOM 5905 N N . ILE B 1 365 ? 5.898 38.344 15.781 1 90.25 365 ILE B N 1
ATOM 5906 C CA . ILE B 1 365 ? 7.258 38.812 15.578 1 90.25 365 ILE B CA 1
ATOM 5907 C C . ILE B 1 365 ? 8.156 38.344 16.719 1 90.25 365 ILE B C 1
ATOM 5909 O O . ILE B 1 365 ? 9.281 37.906 16.484 1 90.25 365 ILE B O 1
ATOM 5913 N N . GLN B 1 366 ? 7.664 38.375 17.891 1 89.38 366 GLN B N 1
ATOM 5914 C CA . GLN B 1 366 ? 8.422 37.938 19.047 1 89.38 366 GLN B CA 1
ATOM 5915 C C . GLN B 1 366 ? 8.734 36.438 18.953 1 89.38 366 GLN B C 1
ATOM 5917 O O . GLN B 1 366 ? 9.852 36.031 19.25 1 89.38 366 GLN B O 1
ATOM 5922 N N . LYS B 1 367 ? 7.84 35.719 18.531 1 86.94 367 LYS B N 1
ATOM 5923 C CA . LYS B 1 367 ? 8.023 34.281 18.391 1 86.94 367 LYS B CA 1
ATOM 5924 C C . LYS B 1 367 ? 9.047 33.938 17.312 1 86.94 367 LYS B C 1
ATOM 5926 O O . LYS B 1 367 ? 9.875 33.031 17.484 1 86.94 367 LYS B O 1
ATOM 5931 N N . MET B 1 368 ? 8.945 34.656 16.234 1 87.25 368 MET B N 1
ATOM 5932 C CA . MET B 1 368 ? 9.836 34.375 15.109 1 87.25 368 MET B CA 1
ATOM 5933 C C . MET B 1 368 ? 11.266 34.781 15.438 1 87.25 368 MET B C 1
ATOM 5935 O O . MET B 1 368 ? 12.219 34.219 14.906 1 87.25 368 MET B O 1
ATOM 5939 N N . THR B 1 369 ? 11.422 35.781 16.359 1 85.31 369 THR B N 1
ATOM 5940 C CA . THR B 1 369 ? 12.75 36.344 16.656 1 85.31 369 THR B CA 1
ATOM 5941 C C . THR B 1 369 ? 13.352 35.656 17.875 1 85.31 369 THR B C 1
ATOM 5943 O O . THR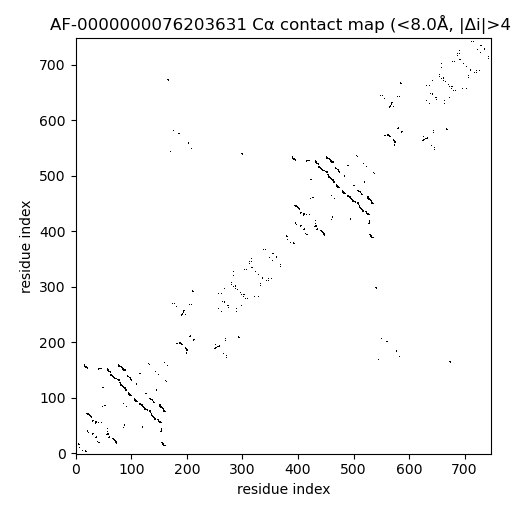 B 1 369 ? 14.547 35.781 18.141 1 85.31 369 THR B O 1
ATOM 5946 N N . GLU B 1 370 ? 12.562 35.031 18.656 1 76.25 370 GLU B N 1
ATOM 5947 C CA . GLU B 1 370 ? 13.07 34.344 19.844 1 76.25 370 GLU B CA 1
ATOM 5948 C C . GLU B 1 370 ? 14.164 33.344 19.484 1 76.25 370 GLU B C 1
ATOM 5950 O O . GLU B 1 370 ? 15.172 33.25 20.188 1 76.25 370 GLU B O 1
ATOM 5955 N N . LYS B 1 371 ? 13.992 32.531 18.516 1 62.62 371 LYS B N 1
ATOM 5956 C CA . LYS B 1 371 ? 14.992 31.531 18.203 1 62.62 371 LYS B CA 1
ATOM 5957 C C . LYS B 1 371 ? 16.156 32.125 17.422 1 62.62 371 LYS B C 1
ATOM 5959 O O . LYS B 1 371 ? 17.188 31.469 17.234 1 62.62 371 LYS B O 1
ATOM 5964 N N . MET B 1 372 ? 16.031 33.344 16.797 1 57.06 372 MET B N 1
ATOM 5965 C CA . MET B 1 372 ? 17.172 34 16.172 1 57.06 372 MET B CA 1
ATOM 5966 C C . MET B 1 372 ? 18.188 34.438 17.203 1 57.06 372 MET B C 1
ATOM 5968 O O . MET B 1 372 ? 19.375 34.625 16.891 1 57.06 372 MET B O 1
ATOM 5972 N N . LYS B 1 373 ? 17.828 34.688 18.453 1 49.69 373 LYS B N 1
ATOM 5973 C CA . LYS B 1 373 ? 18.781 35.094 19.5 1 49.69 373 LYS B CA 1
ATOM 5974 C C . LYS B 1 373 ? 19.672 33.906 19.922 1 49.69 373 LYS B C 1
ATOM 5976 O O . LYS B 1 373 ? 20.719 34.125 20.516 1 49.69 373 LYS B O 1
ATOM 5981 N N . ILE B 1 374 ? 19.266 32.719 19.656 1 41.06 374 ILE B N 1
ATOM 5982 C CA . ILE B 1 374 ? 20.25 31.766 20.125 1 41.06 374 ILE B CA 1
ATOM 5983 C C . ILE B 1 374 ? 21.312 31.547 19.047 1 41.06 374 ILE B C 1
ATOM 5985 O O . ILE B 1 374 ? 20.984 31.344 17.875 1 41.06 374 ILE B O 1
#

Nearest PDB structures (foldseek):
  3hqi-assembly1_B  TM=4.433E-01  e=5.959E-14  Homo sapiens
  3hu6-assembly1_A  TM=4.302E-01  e=5.959E-14  Homo sapiens
  7wdt-assembly1_A  TM=6.385E-01  e=1.169E-04  Bifidobacterium bifidum JCM 1254
  5w6h-assembly1_C  TM=4.377E-01  e=1.005E-03  Kuttervirus CBA120
  2vtf-assembly1_A  TM=5.092E-01  e=3.916E-02  Glutamicibacter protophormiae

Radius of gyration: 31.56 Å; Cα contacts (8 Å, |Δi|>4): 1419; chains: 2; bounding box: 102×90×62 Å

Foldseek 3Di:
DPPPFPCDPPPNDPQKGKWWFQDWDDWDAFCDDPFADCRLQGDDFDQPQAADDGGRWGKGNDQAQFTKTKTFTDAWFFWQKKKWKWHYFPFFWAWKWFAAPVGDTDTFDGDPDTDTDRGIDTDIDDGHTHQGTTGMMMIGGGRVNVVGITTTRYMMTIHGRDDDDDDDDPQVQLVVLLVVWQDQVVFQAWAQEVNDIGTDHLVLLLVQFVQSVVVVVPVVVPVVDDPPPPPPPPDPDPPPPVPVPNVPPDHHYDPPADPVLVSQVSSCSRRVDGDPPDDLLCLLSNLVVCVVRHRVSSNVVSLVVNLVPDDLQCLLVSLCVQVVDPPRPVSSNVSSLVVCLVVVVSNCPHPSQVVDDPVVSVVSVCSSCVVVVD/DPPPFPQDPPPNDPQKGKWWFQDWDDWDAFCDDPFADCRLQGDDFDQPQAADDGGRWGKGNDQAQFTKTKTFTDAWFFWQKKKWKWHYFPFFWAWKWFAAPVGDIDTFDGDPDTDTDRGIDTDIDDGHTHQGTTGMMMIGGGRVNVVGITTTRYMMTIHGRDDDDDDDDPQVQLVVLLVVWQDQVVFQAWAQEVNDIGTDHLVLLLVQFVLSVVVVVPVVVPVVDDPPPPPPPPDPDDPPPVPVPNVNPDHHYDPPADPVLVSQVSSCSRRVDGDPPDDLLCLLSNLVVCVVRHRVSSNVVSLVVNLVPDDLQCLLVVLCVQVVDPPRPVSSNVSSLVVCLVVVVSNCPHPSQVVDDPVVSVVSVCSSCVVVVD

pLDDT: mean 87.53, std 20.04, range [18.59, 98.81]

Organism: Mytilus galloprovincialis (NCBI:txid29158)

InterPro domains:
  IPR000210 BTB/POZ domain [PF00651] (179-242)
  IPR000210 BTB/POZ domain [PF00651] (249-301)
  IPR000210 BTB/POZ domain [PS50097] (187-278)
  IPR000210 BTB/POZ domain [SM00225] (187-310)
  IPR011333 SKP1/BTB/POZ domain superfamily [G3DSA:3.30.710.10] (173-350)
  IPR011333 SKP1/BTB/POZ domain superfamily [SSF54695] (164-301)
  IPR058897 Pappalysin-1, SD scarf domain, C-terminal [PF25900] (16-161)

Secondary structure (DSSP, 8-state):
--------SSTT-TTEEEEEB-EEEEES--S-SSSS-GGGGSBS-SSTT--SS-SSSEE-SS-SS-EEEEEEEEEEEEEEEEEEEE-TTB--EEEEEEE-TTS-EEEEEE-S----BSS-EEE----PPPSSEEEEEEEEE-TTTTTS--EEEEEEEEEESSS-PPPPPTHHHHHHHGGGTT--TT--EEEEETTEEEEE-HHHHHHH-HHHHHHHHHHHHHTTS-------S-------TTS-S-----PEE-TT--HHHHHHHHHHHHHSS--TT--GGGHHHHHHHHHHTT-HHHHHHHHHHHHHT--TTTHHHHHHHHHHSSSP-HHHHHHHHHHHHHTHHHHTTSHHHHTS-HHHHHHHHHHHHHTT--/--------SSTT-TTEEEEEB-EEEEES--S-SSSS-GGGGSBS-SSTT--SS-SSSEE-SS-SS-EEEEEEEEEEEEEEEEEEEE-TTB--EEEEEEE-TTS-EEEEEE-S----BSS-EEE----PPPSSEEEEEEEEE-TTTTTS--EEEEEEEEEESSS-PPPPPTHHHHHHHGGGTT--TT--EEEEETTEEEEE-HHHHHHH-HHHHHHHHHHHHHTTS-------S-------GGG-S-----PEE-TT--HHHHHHHHHHHHHSS--TT--GGGHHHHHHHHHHTT-HHHHHHHHHHHHHT--TTTHHHHHHHHHHSSSP-HHHHHHHHHHHHHTHHHHTTSHHHHTS-HHHHHHHHHHHHHTT--